Protein AF-A0A7C4IKN4-F1 (afdb_monomer_lite)

Secondary structure (DSSP, 8-state):
-PPPP-TT-EEEEEEEEE-TT--EEEE-TTSPPEEEETTTSSS-HHHHHTTTT--TT-EEEEEEPHHHHT-S--GGGEEEEEGGGS-SSS---TTPEEEEEETTEEEEEEEEEE-SSEEEEESSGGGTT--EEEEEEEEEEEEPPPPHHHHHHHHHHHHHTT-HHHHHHHHHHHHHH-TT-HHHHHHHHHHHHHTT-HHHHHHHHHHHHHH-TT-HHHHHHHHHHHHHTT-HHHHHHHHHHHHHH-TT-HHHHHHHHHHHHHTT-HHHHHHHHHHHHHH-TT-HHHHHHHHHHHHHTT-HHHHHHHHHHHHHH-TT-HHHHHHHHHHHHHHT-HHHHHHHHGGGGGSGGG--GGGGS-SPBP-S---BTPEEEEE--S-HHHHHHHGGGTHHHHTTBSEEEEEE-GGGHHHHHHH-TTSEEEETT-SS----TT--EEEEGGGTHHHH-SSGGGS--SS-S----HHHHHHHHHHHGGGTTSEEEEEE----S-TTHHHHH---GGGGHHHHT-TTEEEEE---SS-HHHHHHHHHHHSPPEE--TT--TTT-HHHHHHHHHHSSEEEEESSHHHHHHHHTT--EEEEE-SS--GGG-SS-SB-SS-TTEEEEE-SSTT-HHHHHHHHHHHHHHH-

Structure (mmCIF, N/CA/C/O backbone):
data_AF-A0A7C4IKN4-F1
#
_entry.id   AF-A0A7C4IKN4-F1
#
loop_
_atom_site.group_PDB
_atom_site.id
_atom_site.type_symbol
_atom_site.label_atom_id
_atom_site.label_alt_id
_atom_site.label_comp_id
_atom_site.label_asym_id
_atom_site.label_entity_id
_atom_site.label_seq_id
_atom_site.pdbx_PDB_ins_code
_atom_site.Cartn_x
_atom_site.Cartn_y
_atom_site.Cartn_z
_atom_site.occupancy
_atom_site.B_iso_or_equiv
_atom_site.auth_seq_id
_atom_site.auth_comp_id
_atom_site.auth_asym_id
_atom_site.auth_atom_id
_atom_site.pdbx_PDB_model_num
ATOM 1 N N . MET A 1 1 ? 40.633 -4.979 -45.795 1.00 50.16 1 MET A N 1
ATOM 2 C CA . MET A 1 1 ? 40.223 -4.060 -44.719 1.00 50.16 1 MET A CA 1
ATOM 3 C C . MET A 1 1 ? 40.683 -4.690 -43.427 1.00 50.16 1 MET A C 1
ATOM 5 O O . MET A 1 1 ? 40.303 -5.823 -43.156 1.00 50.16 1 MET A O 1
ATOM 9 N N . THR A 1 2 ? 41.592 -4.029 -42.731 1.00 61.91 2 THR A N 1
ATOM 10 C CA . THR A 1 2 ? 42.042 -4.372 -41.380 1.00 61.91 2 THR A CA 1
ATOM 11 C C . THR A 1 2 ? 40.849 -4.252 -40.429 1.00 61.91 2 THR A C 1
ATOM 13 O O . THR A 1 2 ? 40.046 -3.328 -40.553 1.00 61.91 2 THR A O 1
ATOM 16 N N . ALA A 1 3 ? 40.646 -5.247 -39.562 1.00 83.00 3 ALA A N 1
ATOM 17 C CA . ALA A 1 3 ? 39.565 -5.204 -38.583 1.00 83.00 3 ALA A CA 1
ATOM 18 C C . ALA A 1 3 ? 39.882 -4.122 -37.542 1.00 83.00 3 ALA A C 1
ATOM 20 O O . ALA A 1 3 ? 41.020 -4.030 -37.086 1.00 83.00 3 ALA A O 1
ATOM 21 N N . LYS A 1 4 ? 38.885 -3.307 -37.193 1.00 92.38 4 LYS A N 1
ATOM 22 C CA . LYS A 1 4 ? 38.990 -2.293 -36.140 1.00 92.38 4 LYS A CA 1
ATOM 23 C C . LYS A 1 4 ? 38.616 -2.904 -34.798 1.00 92.38 4 LYS A C 1
ATOM 25 O O . LYS A 1 4 ? 37.663 -3.680 -34.740 1.00 92.38 4 LYS A O 1
ATOM 30 N N . ALA A 1 5 ? 39.339 -2.528 -33.749 1.00 92.62 5 ALA A N 1
ATOM 31 C CA . ALA A 1 5 ? 39.053 -2.963 -32.391 1.00 92.62 5 ALA A CA 1
ATOM 32 C C . ALA A 1 5 ? 37.663 -2.491 -31.941 1.00 92.62 5 ALA A C 1
ATOM 34 O O . ALA A 1 5 ? 37.253 -1.362 -32.229 1.00 92.62 5 ALA A O 1
ATOM 35 N N . LYS A 1 6 ? 36.945 -3.337 -31.209 1.00 92.06 6 LYS A N 1
ATOM 36 C CA . LYS A 1 6 ? 35.628 -3.031 -30.631 1.00 92.06 6 LYS A CA 1
ATOM 37 C C . LYS A 1 6 ? 35.544 -3.494 -29.176 1.00 92.06 6 LYS A C 1
ATOM 39 O O . LYS A 1 6 ? 36.387 -4.250 -28.701 1.00 92.06 6 LYS A O 1
ATOM 44 N N . TYR A 1 7 ? 34.502 -3.050 -28.476 1.00 91.62 7 TYR A N 1
ATOM 45 C CA . TYR A 1 7 ? 34.226 -3.472 -27.103 1.00 91.62 7 TYR A CA 1
ATOM 46 C C . TYR A 1 7 ? 34.255 -5.005 -26.958 1.00 91.62 7 TYR A C 1
ATOM 48 O O . TYR A 1 7 ? 33.712 -5.726 -27.800 1.00 91.62 7 TYR A O 1
ATOM 56 N N . GLY A 1 8 ? 34.900 -5.496 -25.899 1.00 88.25 8 GLY A N 1
ATOM 57 C CA . GLY A 1 8 ? 35.052 -6.920 -25.605 1.00 88.25 8 GLY A CA 1
ATOM 58 C C . GLY A 1 8 ? 36.150 -7.650 -26.389 1.00 88.25 8 GLY A C 1
ATOM 59 O O . GLY A 1 8 ? 36.399 -8.818 -26.088 1.00 88.25 8 GLY A O 1
ATOM 60 N N . ASP A 1 9 ? 36.805 -7.024 -27.376 1.00 93.12 9 ASP A N 1
ATOM 61 C CA . ASP A 1 9 ? 37.956 -7.636 -28.052 1.00 93.12 9 ASP A CA 1
ATOM 62 C C . ASP A 1 9 ? 39.136 -7.796 -27.084 1.00 93.12 9 ASP A C 1
ATOM 64 O O . ASP A 1 9 ? 39.406 -6.918 -26.260 1.00 93.12 9 ASP A O 1
ATOM 68 N N . ILE A 1 10 ? 39.863 -8.906 -27.231 1.00 94.38 10 ILE A N 1
ATOM 69 C CA . ILE A 1 10 ? 41.144 -9.130 -26.560 1.00 94.38 10 ILE A CA 1
ATOM 70 C C . ILE A 1 10 ? 42.244 -8.577 -27.461 1.00 94.38 10 ILE A C 1
ATOM 72 O O . ILE A 1 10 ? 42.407 -9.025 -28.605 1.00 94.38 10 ILE A O 1
ATOM 76 N N . ILE A 1 11 ? 42.991 -7.610 -26.943 1.00 95.56 11 ILE A N 1
ATOM 77 C CA . ILE A 1 11 ? 44.001 -6.849 -27.676 1.00 95.56 11 ILE A CA 1
ATOM 78 C C . ILE A 1 11 ? 45.318 -6.808 -26.910 1.00 95.56 11 ILE A C 1
ATOM 80 O O . ILE A 1 11 ? 45.336 -6.925 -25.687 1.00 95.56 11 ILE A O 1
ATOM 84 N N . THR A 1 12 ? 46.417 -6.594 -27.628 1.00 96.56 12 THR A N 1
ATOM 85 C CA . THR A 1 12 ? 47.699 -6.233 -27.017 1.00 96.56 12 THR A CA 1
ATOM 86 C C . THR A 1 12 ? 48.028 -4.779 -27.285 1.00 96.56 12 THR A C 1
ATOM 88 O O . THR A 1 12 ? 47.849 -4.291 -28.403 1.00 96.56 12 THR A O 1
ATOM 91 N N . VAL A 1 13 ? 48.504 -4.078 -26.259 1.00 95.81 13 VAL A N 1
ATOM 92 C CA . VAL A 1 13 ? 48.712 -2.628 -26.303 1.00 95.81 13 VAL A CA 1
ATOM 93 C C . VAL A 1 13 ? 50.046 -2.224 -25.704 1.00 95.81 13 VAL A C 1
ATOM 95 O O . VAL A 1 13 ? 50.571 -2.873 -24.795 1.00 95.81 13 VAL A O 1
ATOM 98 N N . HIS A 1 14 ? 50.560 -1.096 -26.181 1.00 96.81 14 HIS A N 1
ATOM 99 C CA . HIS A 1 14 ? 51.537 -0.309 -25.450 1.00 96.81 14 HIS A CA 1
ATOM 100 C C . HIS A 1 14 ? 50.901 0.994 -24.981 1.00 96.81 14 HIS A C 1
ATOM 102 O O . HIS A 1 14 ? 50.148 1.632 -25.705 1.00 96.81 14 HIS A O 1
ATOM 108 N N . PHE A 1 15 ? 51.222 1.403 -23.763 1.00 95.31 15 PHE A N 1
ATOM 109 C CA . PHE A 1 15 ? 50.851 2.694 -23.210 1.00 95.31 15 PHE A CA 1
ATOM 110 C C . PHE A 1 15 ? 52.017 3.362 -22.475 1.00 95.31 15 PHE A C 1
ATOM 112 O O . PHE A 1 15 ? 52.961 2.696 -22.031 1.00 95.31 15 PHE A O 1
ATOM 119 N N . THR A 1 16 ? 51.926 4.684 -22.344 1.00 95.69 16 THR A N 1
ATOM 120 C CA . THR A 1 16 ? 52.685 5.516 -21.403 1.00 95.69 16 THR A CA 1
ATOM 121 C C . THR A 1 16 ? 51.722 6.494 -20.741 1.00 95.69 16 THR A C 1
ATOM 123 O O . THR A 1 16 ? 51.098 7.293 -21.433 1.00 95.69 16 THR A O 1
ATOM 126 N N . CYS A 1 17 ? 51.601 6.416 -19.419 1.00 93.50 17 CYS A N 1
ATOM 127 C CA . CYS A 1 17 ? 50.767 7.279 -18.590 1.00 93.50 17 CYS A CA 1
ATOM 128 C C . CYS A 1 17 ? 51.610 8.408 -17.987 1.00 93.50 17 CYS A C 1
ATOM 130 O O . CYS A 1 17 ? 52.695 8.154 -17.452 1.00 93.50 17 CYS A O 1
ATOM 132 N N . ARG A 1 18 ? 51.117 9.646 -18.062 1.00 93.94 18 ARG A N 1
ATOM 133 C CA . ARG A 1 18 ? 51.775 10.841 -17.525 1.00 93.94 18 ARG A CA 1
ATOM 134 C C . ARG A 1 18 ? 50.823 11.725 -16.731 1.00 93.94 18 ARG A C 1
ATOM 136 O O . ARG A 1 18 ? 49.616 11.707 -16.967 1.00 93.94 18 ARG A O 1
ATOM 143 N N . LEU A 1 19 ? 51.396 12.525 -15.838 1.00 88.31 19 LEU A N 1
ATOM 144 C CA . LEU A 1 19 ? 50.731 13.671 -15.216 1.00 88.31 19 LEU A CA 1
ATOM 145 C C . LEU A 1 19 ? 50.799 14.916 -16.113 1.00 88.31 19 LEU A C 1
ATOM 147 O O . LEU A 1 19 ? 51.495 14.936 -17.131 1.00 88.31 19 LEU A O 1
ATOM 151 N N . ASP A 1 20 ? 50.076 15.960 -15.710 1.00 85.44 20 ASP A N 1
ATOM 152 C CA . ASP A 1 20 ? 50.042 17.273 -16.365 1.00 85.44 20 ASP A CA 1
ATOM 153 C C . ASP A 1 20 ? 51.429 17.930 -16.489 1.00 85.44 20 ASP A C 1
ATOM 155 O O . ASP A 1 20 ? 51.735 18.565 -17.498 1.00 85.44 20 ASP A O 1
ATOM 159 N N . ASP A 1 21 ? 52.292 17.720 -15.496 1.00 85.94 21 ASP A N 1
ATOM 160 C CA . ASP A 1 21 ? 53.680 18.182 -15.461 1.00 85.94 21 ASP A CA 1
ATOM 161 C C . ASP A 1 21 ? 54.629 17.381 -16.377 1.00 85.94 21 ASP A C 1
ATOM 163 O O . ASP A 1 21 ? 55.816 17.699 -16.486 1.00 85.94 21 ASP A O 1
ATOM 167 N N . GLY A 1 22 ? 54.111 16.356 -17.062 1.00 82.81 22 GLY A N 1
ATOM 168 C CA . GLY A 1 22 ? 54.850 15.500 -17.986 1.00 82.81 22 GLY A CA 1
ATOM 169 C C . GLY A 1 22 ? 55.630 14.364 -17.320 1.00 82.81 22 GLY A C 1
ATOM 170 O O . GLY A 1 22 ? 56.295 13.600 -18.029 1.00 82.81 22 GLY A O 1
ATOM 171 N N . SER A 1 23 ? 55.553 14.211 -15.995 1.00 86.38 23 SER A N 1
ATOM 172 C CA . SER A 1 23 ? 56.153 13.074 -15.293 1.00 86.38 23 SER A CA 1
ATOM 173 C C . SER A 1 23 ? 55.477 11.759 -15.698 1.00 86.38 23 SER A C 1
ATOM 175 O O . SER A 1 23 ? 54.255 11.677 -15.814 1.00 86.38 23 SER A O 1
ATOM 177 N N . ILE A 1 24 ? 56.280 10.722 -15.964 1.00 87.31 24 ILE A N 1
ATOM 178 C CA . ILE A 1 24 ? 55.779 9.391 -16.334 1.00 87.31 24 ILE A CA 1
ATOM 179 C C . ILE A 1 24 ? 55.425 8.637 -15.056 1.00 87.31 24 ILE A C 1
ATOM 181 O O . ILE A 1 24 ? 56.300 8.400 -14.225 1.00 87.31 24 ILE A O 1
ATOM 185 N N . LEU A 1 25 ? 54.160 8.239 -14.937 1.00 84.88 25 LEU A N 1
ATOM 186 C CA . LEU A 1 25 ? 53.669 7.426 -13.826 1.00 84.88 25 LEU A CA 1
ATOM 187 C C . LEU A 1 25 ? 53.892 5.940 -14.077 1.00 84.88 25 LEU A C 1
ATOM 189 O O . LEU A 1 25 ? 54.374 5.225 -13.206 1.00 84.88 25 LEU A O 1
ATOM 193 N N . ASP A 1 26 ? 53.549 5.485 -15.281 1.00 86.25 26 ASP A N 1
ATOM 194 C CA . ASP A 1 26 ? 53.717 4.096 -15.686 1.00 86.25 26 ASP A CA 1
ATOM 195 C C . ASP A 1 26 ? 53.887 3.997 -17.203 1.00 86.25 26 ASP A C 1
ATOM 197 O O . ASP A 1 26 ? 53.412 4.836 -17.974 1.00 86.25 26 ASP A O 1
ATOM 201 N N . SER A 1 27 ? 54.602 2.971 -17.646 1.00 89.38 27 SER A N 1
ATOM 202 C CA . SER A 1 27 ? 54.802 2.687 -19.055 1.00 89.38 27 SER A CA 1
ATOM 203 C C . SER A 1 27 ? 55.048 1.203 -19.290 1.00 89.38 27 SER A C 1
ATOM 205 O O . SER A 1 27 ? 55.771 0.515 -18.563 1.00 89.38 27 SER A O 1
ATOM 207 N N . SER A 1 28 ? 54.483 0.732 -20.394 1.00 89.88 28 SER A N 1
ATOM 208 C CA . SER A 1 28 ? 54.753 -0.597 -20.952 1.00 89.88 28 SER A CA 1
ATOM 209 C C . SER A 1 28 ? 55.949 -0.611 -21.918 1.00 89.88 28 SER A C 1
ATOM 211 O O . SER A 1 28 ? 56.295 -1.664 -22.451 1.00 89.88 28 SER A O 1
ATOM 213 N N . GLN A 1 29 ? 56.583 0.539 -22.174 1.00 80.50 29 GLN A N 1
ATOM 214 C CA . GLN A 1 29 ? 57.727 0.634 -23.082 1.00 80.50 29 GLN A CA 1
ATOM 215 C C . GLN A 1 29 ? 58.911 -0.188 -22.552 1.00 80.50 29 GLN A C 1
ATOM 217 O O . GLN A 1 29 ? 59.317 -0.053 -21.399 1.00 80.50 29 GLN A O 1
ATOM 222 N N . GLY A 1 30 ? 59.464 -1.061 -23.398 1.00 80.12 30 GLY A N 1
ATOM 223 C CA . GLY A 1 30 ? 60.547 -1.980 -23.021 1.00 80.12 30 GLY A CA 1
ATOM 224 C C . GLY A 1 30 ? 60.102 -3.241 -22.265 1.00 80.12 30 GLY A C 1
ATOM 225 O O . GLY A 1 30 ? 60.954 -4.055 -21.911 1.00 80.12 30 GLY A O 1
ATOM 226 N N . LYS A 1 31 ? 58.794 -3.431 -22.048 1.00 87.88 31 LYS A N 1
ATOM 227 C CA . LYS A 1 31 ? 58.177 -4.661 -21.520 1.00 87.88 31 LYS A CA 1
ATOM 228 C C . LYS A 1 31 ? 57.397 -5.374 -22.643 1.00 87.88 31 LYS A C 1
ATOM 230 O O . LYS A 1 31 ? 57.179 -4.771 -23.694 1.00 87.88 31 LYS A O 1
ATOM 235 N N . PRO A 1 32 ? 56.972 -6.640 -22.474 1.00 88.19 32 PRO A N 1
ATOM 236 C CA . PRO A 1 32 ? 55.993 -7.244 -23.377 1.00 88.19 32 PRO A CA 1
ATOM 237 C C . PRO A 1 32 ? 54.703 -6.400 -23.455 1.00 88.19 32 PRO A C 1
ATOM 239 O O . PRO A 1 32 ? 54.331 -5.799 -22.444 1.00 88.19 32 PRO A O 1
ATOM 242 N N . PRO A 1 33 ? 54.019 -6.345 -24.617 1.00 90.44 33 PRO A N 1
ATOM 243 C CA . PRO A 1 33 ? 52.729 -5.669 -24.749 1.00 90.44 33 PRO A CA 1
ATOM 244 C C . PRO A 1 33 ? 51.712 -6.164 -23.717 1.00 90.44 33 PRO A C 1
ATOM 246 O O . PRO A 1 33 ? 51.630 -7.364 -23.453 1.00 90.44 33 PRO A O 1
ATOM 249 N N . LEU A 1 34 ? 50.923 -5.245 -23.161 1.00 93.44 34 LEU A N 1
ATOM 250 C CA . LEU A 1 34 ? 49.884 -5.572 -22.190 1.00 93.44 34 LEU A CA 1
ATOM 251 C C . LEU A 1 34 ? 48.679 -6.181 -22.913 1.00 93.44 34 LEU A C 1
ATOM 253 O O . LEU A 1 34 ? 48.153 -5.564 -23.837 1.00 93.44 34 LEU A O 1
ATOM 257 N N . GLU A 1 35 ? 48.234 -7.362 -22.490 1.00 95.06 35 GLU A N 1
ATOM 258 C CA . GLU A 1 35 ? 46.987 -7.965 -22.965 1.00 95.06 35 GLU A CA 1
ATOM 259 C C . GLU A 1 35 ? 45.803 -7.432 -22.151 1.00 95.06 35 GLU A C 1
ATOM 261 O O . GLU A 1 35 ? 45.788 -7.561 -20.927 1.00 95.06 35 GLU A O 1
ATOM 266 N N . ILE A 1 36 ? 44.810 -6.841 -22.822 1.00 93.44 36 ILE A N 1
ATOM 267 C CA . ILE A 1 36 ? 43.572 -6.360 -22.195 1.00 93.44 36 ILE A CA 1
ATOM 268 C C . ILE A 1 36 ? 42.344 -6.813 -22.985 1.00 93.44 36 ILE A C 1
ATOM 270 O O . ILE A 1 36 ? 42.401 -7.004 -24.199 1.00 93.44 36 ILE A O 1
ATOM 274 N N . THR A 1 37 ? 41.212 -6.937 -22.298 1.00 91.75 37 THR A N 1
ATOM 275 C CA . THR A 1 37 ? 39.886 -7.050 -22.909 1.00 91.75 37 THR A CA 1
ATOM 276 C C . THR A 1 37 ? 39.206 -5.691 -22.812 1.00 91.75 37 THR A C 1
ATOM 278 O O . THR A 1 37 ? 38.946 -5.211 -21.707 1.00 91.75 37 THR A O 1
ATOM 281 N N . ILE A 1 38 ? 38.923 -5.060 -23.956 1.00 90.81 38 ILE A N 1
ATOM 282 C CA . ILE A 1 38 ? 38.371 -3.698 -23.999 1.00 90.81 38 ILE A CA 1
ATOM 283 C C . ILE A 1 38 ? 37.067 -3.631 -23.192 1.00 90.81 38 ILE A C 1
ATOM 285 O O . ILE A 1 38 ? 36.078 -4.271 -23.552 1.00 90.81 38 ILE A O 1
ATOM 289 N N . GLY A 1 39 ? 37.051 -2.818 -22.136 1.00 85.19 39 GLY A N 1
ATOM 290 C CA . GLY A 1 39 ? 35.886 -2.573 -21.290 1.00 85.19 39 GLY A CA 1
ATOM 291 C C . GLY A 1 39 ? 35.641 -3.620 -20.200 1.00 85.19 39 GLY A C 1
ATOM 292 O O . GLY A 1 39 ? 34.571 -3.583 -19.585 1.00 85.19 39 GLY A O 1
ATOM 293 N N . LYS A 1 40 ? 36.565 -4.573 -20.004 1.00 84.12 40 LYS A N 1
ATOM 294 C CA . LYS A 1 40 ? 36.406 -5.748 -19.128 1.00 84.12 40 LYS A CA 1
ATOM 295 C C . LYS A 1 40 ? 37.626 -6.088 -18.271 1.00 84.12 40 LYS A C 1
ATOM 297 O O . LYS A 1 40 ? 37.500 -6.937 -17.393 1.00 84.12 40 LYS A O 1
ATOM 302 N N . SER A 1 41 ? 38.782 -5.464 -18.496 1.00 84.88 41 SER A N 1
ATOM 303 C CA . SER A 1 41 ? 40.013 -5.788 -17.761 1.00 84.88 41 SER A CA 1
ATOM 304 C C . SER A 1 41 ? 40.148 -5.059 -16.421 1.00 84.88 41 SER A C 1
ATOM 306 O O . SER A 1 41 ? 41.086 -5.335 -15.678 1.00 84.88 41 SER A O 1
ATOM 308 N N . GLY A 1 42 ? 39.199 -4.182 -16.079 1.00 78.25 42 GLY A N 1
ATOM 309 C CA . GLY A 1 42 ? 39.178 -3.474 -14.798 1.00 78.25 42 GLY A CA 1
ATOM 310 C C . GLY A 1 42 ? 40.108 -2.261 -14.750 1.00 78.25 42 GLY A C 1
ATOM 311 O O . GLY A 1 42 ? 40.299 -1.694 -13.675 1.00 78.25 42 GLY A O 1
ATOM 312 N N . TYR A 1 43 ? 40.668 -1.844 -15.891 1.00 86.94 43 TYR A N 1
ATOM 313 C CA . TYR A 1 43 ? 41.355 -0.561 -16.003 1.00 86.94 43 TYR A CA 1
ATOM 314 C C . TYR A 1 43 ? 40.343 0.589 -16.146 1.00 86.94 43 TYR A C 1
ATOM 316 O O . TYR A 1 43 ? 39.134 0.387 -16.275 1.00 86.94 43 TYR A O 1
ATOM 324 N N . MET A 1 44 ? 40.846 1.827 -16.128 1.00 86.69 44 MET A N 1
ATOM 325 C CA . MET A 1 44 ? 40.031 3.032 -16.318 1.00 86.69 44 MET A CA 1
ATOM 326 C C . MET A 1 44 ? 39.240 2.961 -17.633 1.00 86.69 44 MET A C 1
ATOM 328 O O . MET A 1 44 ? 39.797 2.643 -18.689 1.00 86.69 44 MET A O 1
ATOM 332 N N . LYS A 1 45 ? 37.938 3.274 -17.584 1.00 84.69 45 LYS A N 1
ATOM 333 C CA . LYS A 1 45 ? 37.010 3.034 -18.702 1.00 84.69 45 LYS A CA 1
ATOM 334 C C . LYS A 1 45 ? 37.439 3.766 -19.976 1.00 84.69 45 LYS A C 1
ATOM 336 O O . LYS A 1 45 ? 37.431 3.166 -21.045 1.00 84.69 45 LYS A O 1
ATOM 341 N N . SER A 1 46 ? 37.850 5.022 -19.880 1.00 89.12 46 SER A N 1
ATOM 342 C CA . SER A 1 46 ? 38.297 5.876 -20.979 1.00 89.12 46 SER A CA 1
ATOM 343 C C . SER A 1 46 ? 39.618 5.405 -21.555 1.00 89.12 46 SER A C 1
ATOM 345 O O . SER A 1 46 ? 39.802 5.489 -22.766 1.00 89.12 46 SER A O 1
ATOM 347 N N . PHE A 1 47 ? 40.506 4.846 -20.727 1.00 93.75 47 PHE A N 1
ATOM 348 C CA . PHE A 1 47 ? 41.723 4.204 -21.215 1.00 93.75 47 PHE A CA 1
ATOM 349 C C . PHE A 1 47 ? 41.383 2.983 -22.079 1.00 93.75 47 PHE A C 1
ATOM 351 O O . PHE A 1 47 ? 41.811 2.914 -23.228 1.00 93.75 47 PHE A O 1
ATOM 358 N N . GLU A 1 48 ? 40.560 2.055 -21.581 1.00 92.94 48 GLU A N 1
ATOM 359 C CA . GLU A 1 48 ? 40.196 0.857 -22.350 1.00 92.94 48 GLU A CA 1
ATOM 360 C C . GLU A 1 48 ? 39.376 1.210 -23.605 1.00 92.94 48 GLU A C 1
ATOM 362 O O . GLU A 1 48 ? 39.641 0.707 -24.697 1.00 92.94 48 GLU A O 1
ATOM 367 N N . ARG A 1 49 ? 38.403 2.121 -23.489 1.00 92.12 49 ARG A N 1
ATOM 368 C CA . ARG A 1 49 ? 37.537 2.543 -24.604 1.00 92.12 49 ARG A CA 1
ATOM 369 C C . ARG A 1 49 ? 38.275 3.353 -25.664 1.00 92.12 49 ARG A C 1
ATOM 371 O O . ARG A 1 49 ? 37.808 3.412 -26.800 1.00 92.12 49 ARG A O 1
ATOM 378 N N . ALA A 1 50 ? 39.423 3.951 -25.343 1.00 94.50 50 ALA A N 1
ATOM 379 C CA . ALA A 1 50 ? 40.193 4.727 -26.309 1.00 94.50 50 ALA A CA 1
ATOM 380 C C . ALA A 1 50 ? 40.685 3.894 -27.499 1.00 94.50 50 ALA A C 1
ATOM 382 O O . ALA A 1 50 ? 40.893 4.477 -28.567 1.00 94.50 50 ALA A O 1
ATOM 383 N N . PHE A 1 51 ? 40.805 2.571 -27.324 1.00 95.50 51 PHE A N 1
ATOM 384 C CA . PHE A 1 51 ? 41.189 1.622 -28.367 1.00 95.50 51 PHE A CA 1
ATOM 385 C C . PHE A 1 51 ? 40.068 1.306 -29.364 1.00 95.50 51 PHE A C 1
ATOM 387 O O . PHE A 1 51 ? 40.354 0.836 -30.463 1.00 95.50 51 PHE A O 1
ATOM 394 N N . ILE A 1 52 ? 38.799 1.575 -29.037 1.00 93.00 52 ILE A N 1
ATOM 395 C CA . ILE A 1 52 ? 37.676 1.295 -29.942 1.00 93.00 52 ILE A CA 1
ATOM 396 C C . ILE A 1 52 ? 37.840 2.097 -31.241 1.00 93.00 52 ILE A C 1
ATOM 398 O O . ILE A 1 52 ? 38.036 3.312 -31.234 1.00 93.00 52 ILE A O 1
ATOM 402 N N . GLY A 1 53 ? 37.740 1.403 -32.374 1.00 92.06 53 GLY A N 1
ATOM 403 C CA . GLY A 1 53 ? 37.890 1.967 -33.713 1.00 92.06 53 GLY A CA 1
ATOM 404 C C . GLY A 1 53 ? 39.329 2.033 -34.235 1.00 92.06 53 GLY A C 1
ATOM 405 O O . GLY A 1 53 ? 39.492 2.361 -35.413 1.00 92.06 53 GLY A O 1
ATOM 406 N N . MET A 1 54 ? 40.335 1.711 -33.412 1.00 95.69 54 MET A N 1
ATOM 407 C CA . MET A 1 54 ? 41.745 1.649 -33.820 1.00 95.69 54 MET A CA 1
ATOM 408 C C . MET A 1 54 ? 42.058 0.365 -34.599 1.00 95.69 54 MET A C 1
ATOM 410 O O . MET A 1 54 ? 41.448 -0.685 -34.380 1.00 95.69 54 MET A O 1
ATOM 414 N N . GLU A 1 55 ? 43.041 0.443 -35.489 1.00 95.56 55 GLU A N 1
ATOM 415 C CA . GLU A 1 55 ? 43.657 -0.682 -36.193 1.00 95.56 55 GLU A CA 1
ATOM 416 C C . GLU A 1 55 ? 45.055 -0.980 -35.613 1.00 95.56 55 GLU A C 1
ATOM 418 O O . GLU A 1 55 ? 45.690 -0.088 -35.044 1.00 95.56 55 GLU A O 1
ATOM 423 N N . PRO A 1 56 ? 45.569 -2.222 -35.714 1.00 95.00 56 PRO A N 1
ATOM 424 C CA . PRO A 1 56 ? 46.935 -2.528 -35.292 1.00 95.00 56 PRO A CA 1
ATOM 425 C C . PRO A 1 56 ? 47.971 -1.587 -35.931 1.00 95.00 56 PRO A C 1
ATOM 427 O O . PRO A 1 56 ? 48.053 -1.484 -37.155 1.00 95.00 56 PRO A O 1
ATOM 430 N N . GLY A 1 57 ? 48.769 -0.922 -35.094 1.00 92.94 57 GLY A N 1
ATOM 431 C CA . GLY A 1 57 ? 49.731 0.121 -35.459 1.00 92.94 57 GLY A CA 1
ATOM 432 C C . GLY A 1 57 ? 49.251 1.554 -35.194 1.00 92.94 57 GLY A C 1
ATOM 433 O O . GLY A 1 57 ? 50.074 2.471 -35.206 1.00 92.94 57 GLY A O 1
ATOM 434 N N . ASP A 1 58 ? 47.959 1.765 -34.927 1.00 96.75 58 ASP A N 1
ATOM 435 C CA . ASP A 1 58 ? 47.431 3.088 -34.591 1.00 96.75 58 ASP A CA 1
ATOM 436 C C . ASP A 1 58 ? 47.938 3.568 -33.230 1.00 96.75 58 ASP A C 1
ATOM 438 O O . ASP A 1 58 ? 48.107 2.793 -32.282 1.00 96.75 58 ASP A O 1
ATOM 442 N N . ARG A 1 59 ? 48.109 4.889 -33.120 1.00 96.19 59 ARG A N 1
ATOM 443 C CA . ARG A 1 59 ? 48.510 5.583 -31.893 1.00 96.19 59 ARG A CA 1
ATOM 444 C C . ARG A 1 59 ? 47.551 6.717 -31.576 1.00 96.19 59 ARG A C 1
ATOM 446 O O . ARG A 1 59 ? 47.098 7.417 -32.481 1.00 96.19 59 ARG A O 1
ATOM 453 N N . LYS A 1 60 ? 47.268 6.923 -30.293 1.00 94.94 60 LYS A N 1
ATOM 454 C CA . LYS A 1 60 ? 46.353 7.965 -29.815 1.00 94.94 60 LYS A CA 1
ATOM 455 C C . LYS A 1 60 ? 46.820 8.500 -28.467 1.00 94.94 60 LYS A C 1
ATOM 457 O O . LYS A 1 60 ? 47.406 7.761 -27.688 1.00 94.94 60 LYS A O 1
ATOM 462 N N . SER A 1 61 ? 46.519 9.762 -28.186 1.00 94.44 61 SER A N 1
ATOM 463 C CA . SER A 1 61 ? 46.615 10.307 -26.833 1.00 94.44 61 SER A CA 1
ATOM 464 C C . SER A 1 61 ? 45.204 10.464 -26.270 1.00 94.44 61 SER A C 1
ATOM 466 O O . SER A 1 61 ? 44.321 10.992 -26.951 1.00 94.44 61 SER A O 1
ATOM 468 N N . VAL A 1 62 ? 44.970 9.976 -25.056 1.00 93.81 62 VAL A N 1
ATOM 469 C CA . VAL A 1 62 ? 43.692 10.089 -24.346 1.00 93.81 62 VAL A CA 1
ATOM 470 C C . VAL A 1 62 ? 43.920 10.678 -22.962 1.00 93.81 62 VAL A C 1
ATOM 472 O O . VAL A 1 62 ? 44.898 10.357 -22.292 1.00 93.81 62 VAL A O 1
ATOM 475 N N . VAL A 1 63 ? 43.008 11.553 -22.551 1.00 94.00 63 VAL A N 1
ATOM 476 C CA . VAL A 1 63 ? 42.963 12.093 -21.194 1.00 94.00 63 VAL A CA 1
ATOM 477 C C . VAL A 1 63 ? 41.892 11.328 -20.433 1.00 94.00 63 VAL A C 1
ATOM 479 O O . VAL A 1 63 ? 40.745 11.281 -20.877 1.00 94.00 63 VAL A O 1
ATOM 482 N N . VAL A 1 64 ? 42.272 10.720 -19.316 1.00 91.00 64 VAL A N 1
ATOM 483 C CA . VAL A 1 64 ? 41.333 10.195 -18.325 1.00 91.00 64 VAL A CA 1
ATOM 484 C C . VAL A 1 64 ? 41.177 11.274 -17.266 1.00 91.00 64 VAL A C 1
ATOM 486 O O . VAL A 1 64 ? 42.168 11.693 -16.668 1.00 91.00 64 VAL A O 1
ATOM 489 N N . THR A 1 65 ? 39.955 11.766 -17.080 1.00 89.31 65 THR A N 1
ATOM 490 C CA . THR A 1 65 ? 39.704 12.875 -16.157 1.00 89.31 65 THR A CA 1
ATOM 491 C C . THR A 1 65 ? 39.904 12.442 -14.711 1.00 89.31 65 THR A C 1
ATOM 493 O O . THR A 1 65 ? 39.760 11.267 -14.371 1.00 89.31 65 THR A O 1
ATOM 496 N N . ALA A 1 66 ? 40.185 13.407 -13.843 1.00 84.38 66 ALA A N 1
ATOM 497 C CA . ALA A 1 66 ? 40.340 13.199 -12.413 1.00 84.38 66 ALA A CA 1
ATOM 498 C C . ALA A 1 66 ? 39.166 12.426 -11.802 1.00 84.38 66 ALA A C 1
ATOM 500 O O . ALA A 1 66 ? 39.395 11.473 -11.062 1.00 84.38 66 ALA A O 1
ATOM 501 N N . ASP A 1 67 ? 37.930 12.797 -12.151 1.00 80.62 67 ASP A N 1
ATOM 502 C CA . ASP A 1 67 ? 36.706 12.153 -11.657 1.00 80.62 67 ASP A CA 1
ATOM 503 C C . ASP A 1 67 ? 36.609 10.674 -12.045 1.00 80.62 67 ASP A C 1
ATOM 505 O O . ASP A 1 67 ? 36.059 9.870 -11.294 1.00 80.62 67 ASP A O 1
ATOM 509 N N . GLU A 1 68 ? 37.154 10.310 -13.205 1.00 81.00 68 GLU A N 1
ATOM 510 C CA . GLU A 1 68 ? 37.144 8.943 -13.712 1.00 81.00 68 GLU A CA 1
ATOM 511 C C . GLU A 1 68 ? 38.338 8.110 -13.226 1.00 81.00 68 GLU A C 1
ATOM 513 O O . GLU A 1 68 ? 38.213 6.899 -13.049 1.00 81.00 68 GLU A O 1
ATOM 518 N N . ALA A 1 69 ? 39.492 8.745 -13.025 1.00 82.44 69 ALA A N 1
ATOM 519 C CA . ALA A 1 69 ? 40.703 8.086 -12.564 1.00 82.44 69 ALA A CA 1
ATOM 520 C C . ALA A 1 69 ? 40.615 7.750 -11.066 1.00 82.44 69 ALA A C 1
ATOM 522 O O . ALA A 1 69 ? 40.203 6.656 -10.686 1.00 82.44 69 ALA A O 1
ATOM 523 N N . TYR A 1 70 ? 41.007 8.690 -10.203 1.00 78.00 70 TYR A N 1
ATOM 524 C CA . TYR A 1 70 ? 41.062 8.488 -8.749 1.00 78.00 70 TYR A CA 1
ATOM 525 C C . TYR A 1 70 ? 40.010 9.301 -7.980 1.00 78.00 70 TYR A C 1
ATOM 527 O O . TYR A 1 70 ? 39.898 9.158 -6.762 1.00 78.00 70 TYR A O 1
ATOM 535 N N . GLY A 1 71 ? 39.220 10.123 -8.676 1.00 67.88 71 GLY A N 1
ATOM 536 C CA . GLY A 1 71 ? 38.201 10.997 -8.106 1.00 67.88 71 GLY A CA 1
ATOM 537 C C . GLY A 1 71 ? 38.766 12.127 -7.236 1.00 67.88 71 GLY A C 1
ATOM 538 O O . GLY A 1 71 ? 39.987 12.287 -7.109 1.00 67.88 71 GLY A O 1
ATOM 539 N N . PRO A 1 72 ? 37.891 12.919 -6.585 1.00 66.81 72 PRO A N 1
ATOM 540 C CA . PRO A 1 72 ? 38.297 13.710 -5.430 1.00 66.81 72 PRO A CA 1
ATOM 541 C C . PRO A 1 72 ? 38.795 12.779 -4.316 1.00 66.81 72 PRO A C 1
ATOM 543 O O . PRO A 1 72 ? 38.419 11.610 -4.254 1.00 66.81 72 PRO A O 1
ATOM 546 N N . TYR A 1 73 ? 39.622 13.294 -3.407 1.00 61.66 73 TYR A N 1
ATOM 547 C CA . TYR A 1 73 ? 40.166 12.501 -2.302 1.00 61.66 73 TYR A CA 1
ATOM 548 C C . TYR A 1 73 ? 39.053 11.810 -1.481 1.00 61.66 73 TYR A C 1
ATOM 550 O O . TYR A 1 73 ? 38.208 12.486 -0.892 1.00 61.66 73 TYR A O 1
ATOM 558 N N . LYS A 1 74 ? 39.062 10.467 -1.427 1.00 58.88 74 LYS A N 1
ATOM 559 C CA . LYS A 1 74 ? 38.105 9.631 -0.672 1.00 58.88 74 LYS A CA 1
ATOM 560 C C . LYS A 1 74 ? 38.813 8.755 0.365 1.00 58.88 74 LYS A C 1
ATOM 562 O O . LYS A 1 74 ? 39.933 8.301 0.150 1.00 58.88 74 LYS A O 1
ATOM 567 N N . SER A 1 75 ? 38.128 8.449 1.471 1.00 51.91 75 SER A N 1
ATOM 568 C CA . SER A 1 75 ? 38.629 7.570 2.543 1.00 51.91 75 SER A CA 1
ATOM 569 C C . SER A 1 75 ? 38.816 6.106 2.126 1.00 51.91 75 SER A C 1
ATOM 571 O O . SER A 1 75 ? 39.461 5.362 2.849 1.00 51.91 75 SER A O 1
ATOM 573 N N . GLU A 1 76 ? 38.282 5.686 0.981 1.00 51.91 76 GLU A N 1
ATOM 574 C CA . GLU A 1 76 ? 38.368 4.314 0.448 1.00 51.91 76 GLU A CA 1
ATOM 575 C C . GLU A 1 76 ? 39.727 3.993 -0.201 1.00 51.91 76 GLU A C 1
ATOM 577 O O . GLU A 1 76 ? 40.084 2.828 -0.334 1.00 51.91 76 GLU A O 1
ATOM 582 N N . LEU A 1 77 ? 40.529 5.013 -0.543 1.00 54.22 77 LEU A N 1
ATOM 583 C CA . LEU A 1 77 ? 41.916 4.855 -1.022 1.00 54.22 77 LEU A CA 1
ATOM 584 C C . LEU A 1 77 ? 42.905 4.517 0.112 1.00 54.22 77 LEU A C 1
ATOM 586 O O . LEU A 1 77 ? 44.110 4.395 -0.110 1.00 54.22 77 LEU A O 1
ATOM 590 N N . ARG A 1 78 ? 42.392 4.380 1.340 1.00 63.47 78 ARG A N 1
ATOM 591 C CA . ARG A 1 78 ? 43.156 4.141 2.558 1.00 63.47 78 ARG A CA 1
ATOM 592 C C . ARG A 1 78 ? 43.304 2.650 2.831 1.00 63.47 78 ARG A C 1
ATOM 594 O O . ARG A 1 78 ? 42.318 1.934 2.985 1.00 63.47 78 ARG A O 1
ATOM 601 N N . GLN A 1 79 ? 44.534 2.203 3.034 1.00 69.69 79 GLN A N 1
ATOM 602 C CA . GLN A 1 79 ? 44.808 0.929 3.684 1.00 69.69 79 GLN A CA 1
ATOM 603 C C . GLN A 1 79 ? 45.021 1.170 5.180 1.00 69.69 79 GLN A C 1
ATOM 605 O O . GLN A 1 79 ? 45.935 1.891 5.576 1.00 69.69 79 GLN A O 1
ATOM 610 N N . VAL A 1 80 ? 44.178 0.570 6.022 1.00 70.75 80 VAL A N 1
ATOM 611 C CA . VAL A 1 80 ? 44.296 0.677 7.483 1.00 70.75 80 VAL A CA 1
ATOM 612 C C . VAL A 1 80 ? 45.100 -0.507 8.006 1.00 70.75 80 VAL A C 1
ATOM 614 O O . VAL A 1 80 ? 44.634 -1.646 7.989 1.00 70.75 80 VAL A O 1
ATOM 617 N N . LEU A 1 81 ? 46.312 -0.241 8.484 1.00 74.56 81 LEU A N 1
ATOM 618 C CA . LEU A 1 81 ? 47.141 -1.218 9.183 1.00 74.56 81 LEU A CA 1
ATOM 619 C C . LEU A 1 81 ? 47.043 -1.002 10.691 1.00 74.56 81 LEU A C 1
ATOM 621 O O . LEU A 1 81 ? 46.860 0.119 11.167 1.00 74.56 81 LEU A O 1
ATOM 625 N N . ARG A 1 82 ? 47.167 -2.076 11.470 1.00 76.25 82 ARG A N 1
ATOM 626 C CA . ARG A 1 82 ? 47.195 -1.960 12.933 1.00 76.25 82 ARG A CA 1
ATOM 627 C C . ARG A 1 82 ? 48.549 -1.419 13.382 1.00 76.25 82 ARG A C 1
ATOM 629 O O . ARG A 1 82 ? 49.585 -1.768 12.818 1.00 76.25 82 ARG A O 1
ATOM 636 N N . ARG A 1 83 ? 48.550 -0.569 14.412 1.00 78.00 83 ARG A N 1
ATOM 637 C CA . ARG A 1 83 ? 49.766 0.106 14.898 1.00 78.00 83 ARG A CA 1
ATOM 638 C C . ARG A 1 83 ? 50.846 -0.863 15.401 1.00 78.00 83 ARG A C 1
ATOM 640 O O . ARG A 1 83 ? 52.027 -0.523 15.336 1.00 78.00 83 ARG A O 1
ATOM 647 N N . ASP A 1 84 ? 50.442 -2.049 15.851 1.00 78.19 84 ASP A N 1
ATOM 648 C CA . ASP A 1 84 ? 51.299 -3.144 16.327 1.00 78.19 84 ASP A CA 1
ATOM 649 C C . ASP A 1 84 ? 52.067 -3.871 15.208 1.00 78.19 84 ASP A C 1
ATOM 651 O O . ASP A 1 84 ? 53.002 -4.616 15.492 1.00 78.19 84 ASP A O 1
ATOM 655 N N . GLN A 1 85 ? 51.725 -3.623 13.939 1.00 73.62 85 GLN A N 1
ATOM 656 C CA . GLN A 1 85 ? 52.448 -4.148 12.776 1.00 73.62 85 GLN A CA 1
ATOM 657 C C . GLN A 1 85 ? 53.726 -3.355 12.456 1.00 73.62 85 GLN A C 1
ATOM 659 O O . GLN A 1 85 ? 54.504 -3.761 11.594 1.00 73.62 85 GLN A O 1
ATOM 664 N N . PHE A 1 86 ? 53.959 -2.235 13.144 1.00 72.25 86 PHE A N 1
ATOM 665 C CA . PHE A 1 86 ? 55.128 -1.376 12.969 1.00 72.25 86 PHE A CA 1
ATOM 666 C C . PHE A 1 86 ? 56.070 -1.488 14.165 1.00 72.25 86 PHE A C 1
ATOM 668 O O . PHE A 1 86 ? 55.624 -1.525 15.311 1.00 72.25 86 PHE A O 1
ATOM 675 N N . SER A 1 87 ? 57.381 -1.494 13.903 1.00 70.31 87 SER A N 1
ATOM 676 C CA . SER A 1 87 ? 58.394 -1.526 14.964 1.00 70.31 87 SER A CA 1
ATOM 677 C C . SER A 1 87 ? 58.248 -0.335 15.920 1.00 70.31 87 SER A C 1
ATOM 679 O O . SER A 1 87 ? 57.960 0.788 15.503 1.00 70.31 87 SER A O 1
ATOM 681 N N . ASN A 1 88 ? 58.493 -0.574 17.210 1.00 69.38 88 ASN A N 1
ATOM 682 C CA . ASN A 1 88 ? 58.535 0.483 18.224 1.00 69.38 88 ASN A CA 1
ATOM 683 C C . ASN A 1 88 ? 59.791 1.359 18.113 1.00 69.38 88 ASN A C 1
ATOM 685 O O . ASN A 1 88 ? 59.789 2.478 18.620 1.00 69.38 88 ASN A O 1
ATOM 689 N N . ASP A 1 89 ? 60.837 0.873 17.441 1.00 71.75 89 ASP A N 1
ATOM 690 C CA . ASP A 1 89 ? 62.115 1.581 17.323 1.00 71.75 89 ASP A CA 1
ATOM 691 C C . ASP A 1 89 ? 62.075 2.703 16.272 1.00 71.75 89 ASP A C 1
ATOM 693 O O . ASP A 1 89 ? 62.843 3.660 16.356 1.00 71.75 89 ASP A O 1
ATOM 697 N N . VAL A 1 90 ? 61.174 2.599 15.286 1.00 71.94 90 VAL A N 1
ATOM 698 C CA . VAL A 1 90 ? 60.945 3.614 14.245 1.00 71.94 90 VAL A CA 1
ATOM 699 C C . VAL A 1 90 ? 59.433 3.764 14.050 1.00 71.94 90 VAL A C 1
ATOM 701 O O . VAL A 1 90 ? 58.845 3.049 13.233 1.00 71.94 90 VAL A O 1
ATOM 704 N N . PRO A 1 91 ? 58.768 4.630 14.835 1.00 75.44 91 PRO A N 1
ATOM 705 C CA . PRO A 1 91 ? 57.331 4.821 14.723 1.00 75.44 91 PRO A CA 1
ATOM 706 C C . PRO A 1 91 ? 56.980 5.432 13.353 1.00 75.44 91 PRO A C 1
ATOM 708 O O . PRO A 1 91 ? 57.686 6.330 12.896 1.00 75.44 91 PRO A O 1
ATOM 711 N N . PRO A 1 92 ? 55.904 4.974 12.688 1.00 77.94 92 PRO A N 1
ATOM 712 C CA . PRO A 1 92 ? 55.433 5.595 11.460 1.00 77.94 92 PRO A CA 1
ATOM 713 C C . PRO A 1 92 ? 54.926 7.005 11.766 1.00 77.94 92 PRO A C 1
ATOM 715 O O . PRO A 1 92 ? 54.172 7.205 12.720 1.00 77.94 92 PRO A O 1
ATOM 718 N N . GLU A 1 93 ? 55.321 7.970 10.942 1.00 80.75 93 GLU A N 1
ATOM 719 C CA . GLU A 1 93 ? 54.885 9.365 11.021 1.00 80.75 93 GLU A CA 1
ATOM 720 C C . GLU A 1 93 ? 54.170 9.763 9.730 1.00 80.75 93 GLU A C 1
ATOM 722 O O . GLU A 1 93 ? 54.485 9.260 8.649 1.00 80.75 93 GLU A O 1
ATOM 727 N N . VAL A 1 94 ? 53.217 10.691 9.832 1.00 75.88 94 VAL A N 1
ATOM 728 C CA . VAL A 1 94 ? 52.536 11.251 8.657 1.00 75.88 94 VAL A CA 1
ATOM 729 C C . VAL A 1 94 ? 53.574 11.849 7.704 1.00 75.88 94 VAL A C 1
ATOM 731 O O . VAL A 1 94 ? 54.409 12.656 8.101 1.00 75.88 94 VAL A O 1
ATOM 734 N N . GLY A 1 95 ? 53.517 11.445 6.436 1.00 67.38 95 GLY A N 1
ATOM 735 C CA . GLY A 1 95 ? 54.476 11.832 5.404 1.00 67.38 95 GLY A CA 1
ATOM 736 C C . GLY A 1 95 ? 55.605 10.827 5.170 1.00 67.38 95 GLY A C 1
ATOM 737 O O . GLY A 1 95 ? 56.281 10.943 4.148 1.00 67.38 95 GLY A O 1
ATOM 738 N N . MET A 1 96 ? 55.790 9.824 6.038 1.00 79.19 96 MET A N 1
ATOM 739 C CA . MET A 1 96 ? 56.745 8.742 5.783 1.00 79.19 96 MET A CA 1
ATOM 740 C C . MET A 1 96 ? 56.312 7.893 4.588 1.00 79.19 96 MET A C 1
ATOM 742 O O . MET A 1 96 ? 55.138 7.564 4.429 1.00 79.19 96 MET A O 1
ATOM 746 N N . GLU A 1 97 ? 57.281 7.502 3.767 1.00 76.00 97 GLU A N 1
ATOM 747 C CA . GLU A 1 97 ? 57.089 6.577 2.656 1.00 76.00 97 GLU A CA 1
ATOM 748 C C . GLU A 1 97 ? 57.519 5.174 3.082 1.00 76.00 97 GLU A C 1
ATOM 750 O O . GLU A 1 97 ? 58.676 4.934 3.429 1.00 76.00 97 GLU A O 1
ATOM 755 N N . ILE A 1 98 ? 56.572 4.242 3.069 1.00 74.06 98 ILE A N 1
ATOM 756 C CA . ILE A 1 98 ? 56.791 2.842 3.412 1.00 74.06 98 ILE A CA 1
ATOM 757 C C . ILE A 1 98 ? 56.843 2.048 2.121 1.00 74.06 98 ILE A C 1
ATOM 759 O O . ILE A 1 98 ? 55.962 2.152 1.270 1.00 74.06 98 ILE A O 1
ATOM 763 N N . ARG A 1 99 ? 57.878 1.224 1.986 1.00 70.44 99 ARG A N 1
ATOM 764 C CA . ARG A 1 99 ? 57.993 0.302 0.865 1.00 70.44 99 ARG A CA 1
ATOM 765 C C . ARG A 1 99 ? 57.418 -1.044 1.252 1.00 70.44 99 ARG A C 1
ATOM 767 O O . ARG A 1 99 ? 57.906 -1.682 2.182 1.00 70.44 99 ARG A O 1
ATOM 774 N N . ILE A 1 100 ? 56.387 -1.463 0.537 1.00 67.19 100 ILE A N 1
ATOM 775 C CA . ILE A 1 100 ? 55.750 -2.761 0.712 1.00 67.19 100 ILE A CA 1
ATOM 776 C C . ILE A 1 100 ? 56.101 -3.604 -0.504 1.00 67.19 100 ILE A C 1
ATOM 778 O O . ILE A 1 100 ? 55.888 -3.182 -1.640 1.00 67.19 100 ILE A O 1
ATOM 782 N N . LYS A 1 101 ? 56.661 -4.790 -0.266 1.00 59.97 101 LYS A N 1
ATOM 783 C CA . LYS A 1 101 ? 56.948 -5.758 -1.321 1.00 59.97 101 LYS A CA 1
ATOM 784 C C . LYS A 1 101 ? 55.844 -6.809 -1.342 1.00 59.97 101 LYS A C 1
ATOM 786 O O . LYS A 1 101 ? 55.672 -7.520 -0.353 1.00 59.97 101 LYS A O 1
ATOM 791 N N . GLN A 1 102 ? 55.109 -6.894 -2.445 1.00 57.88 102 GLN A N 1
ATOM 792 C CA . GLN A 1 102 ? 54.001 -7.831 -2.627 1.00 57.88 102 GLN A CA 1
ATOM 793 C C . GLN A 1 102 ? 54.095 -8.429 -4.035 1.00 57.88 102 GLN A C 1
ATOM 795 O O . GLN A 1 102 ? 54.207 -7.682 -5.000 1.00 57.88 102 GLN A O 1
ATOM 800 N N . ASP A 1 103 ? 54.125 -9.762 -4.134 1.00 40.34 103 ASP A N 1
ATOM 801 C CA . ASP A 1 103 ? 54.177 -10.520 -5.399 1.00 40.34 103 ASP A CA 1
ATOM 802 C C . ASP A 1 103 ? 55.227 -10.011 -6.415 1.00 40.34 103 ASP A C 1
ATOM 804 O O . ASP A 1 103 ? 54.936 -9.771 -7.580 1.00 40.34 103 ASP A O 1
ATOM 808 N N . ASP A 1 104 ? 56.470 -9.838 -5.944 1.00 47.59 104 ASP A N 1
ATOM 809 C CA . ASP A 1 104 ? 57.636 -9.328 -6.693 1.00 47.59 104 ASP A CA 1
ATOM 810 C C . ASP A 1 104 ? 57.575 -7.864 -7.183 1.00 47.59 104 ASP A C 1
ATOM 812 O O . ASP A 1 104 ? 58.555 -7.374 -7.750 1.00 47.59 104 ASP A O 1
ATOM 816 N N . GLU A 1 105 ? 56.527 -7.111 -6.839 1.00 44.22 105 GLU A N 1
ATOM 817 C CA . GLU A 1 105 ? 56.471 -5.653 -7.002 1.00 44.22 105 GLU A CA 1
ATOM 818 C C . GLU A 1 105 ? 56.781 -4.918 -5.685 1.00 44.22 105 GLU A C 1
ATOM 820 O O . GLU A 1 105 ? 56.314 -5.285 -4.605 1.00 44.22 105 GLU A O 1
ATOM 825 N N . GLU A 1 106 ? 57.584 -3.852 -5.762 1.00 61.56 106 GLU A N 1
ATOM 826 C CA . GLU A 1 106 ? 57.866 -2.944 -4.644 1.00 61.56 106 GLU A CA 1
ATOM 827 C C . GLU A 1 106 ? 57.009 -1.682 -4.812 1.00 61.56 106 GLU A C 1
ATOM 829 O O . GLU A 1 106 ? 57.197 -0.920 -5.760 1.00 61.56 106 GLU A O 1
ATOM 834 N N . LYS A 1 107 ? 56.055 -1.460 -3.902 1.00 59.53 107 LYS A N 1
ATOM 835 C CA . LYS A 1 107 ? 55.190 -0.272 -3.892 1.00 59.53 107 LYS A CA 1
ATOM 836 C C . LYS A 1 107 ? 55.611 0.669 -2.776 1.00 59.53 107 LYS A C 1
ATOM 838 O O . LYS A 1 107 ? 55.780 0.245 -1.635 1.00 59.53 107 LYS A O 1
ATOM 843 N N . VAL A 1 108 ? 55.767 1.949 -3.099 1.00 65.31 108 VAL A N 1
ATOM 844 C CA . VAL A 1 108 ? 56.025 3.008 -2.117 1.00 65.31 108 VAL A CA 1
ATOM 845 C C . VAL A 1 108 ? 54.692 3.657 -1.767 1.00 65.31 108 VAL A C 1
ATOM 847 O O . VAL A 1 108 ? 54.013 4.180 -2.644 1.00 65.31 108 VAL A O 1
ATOM 850 N N . ILE A 1 109 ? 54.300 3.591 -0.499 1.00 72.31 109 ILE A N 1
ATOM 851 C CA . ILE A 1 109 ? 52.993 4.033 -0.010 1.00 72.31 109 ILE A CA 1
ATOM 852 C C . ILE A 1 109 ? 53.215 5.025 1.128 1.00 72.31 109 ILE A C 1
ATOM 854 O O . ILE A 1 109 ? 54.034 4.780 2.015 1.00 72.31 109 ILE A O 1
ATOM 858 N N . ARG A 1 110 ? 52.513 6.161 1.116 1.00 73.06 110 ARG A N 1
ATOM 859 C CA . ARG A 1 110 ? 52.722 7.221 2.108 1.00 73.06 110 ARG A CA 1
ATOM 860 C C . ARG A 1 110 ? 51.802 7.035 3.311 1.00 73.06 110 ARG A C 1
ATOM 862 O O . ARG A 1 110 ? 50.617 6.755 3.159 1.00 73.06 110 ARG A O 1
ATOM 869 N N . VAL A 1 111 ? 52.332 7.241 4.510 1.00 76.19 111 VAL A N 1
ATOM 870 C CA . VAL A 1 111 ? 51.534 7.351 5.735 1.00 76.19 111 VAL A CA 1
ATOM 871 C C . VAL A 1 111 ? 50.778 8.674 5.705 1.00 76.19 111 VAL A C 1
ATOM 873 O O . VAL A 1 111 ? 51.395 9.739 5.648 1.00 76.19 111 VAL A O 1
ATOM 876 N N . VAL A 1 112 ? 49.451 8.622 5.759 1.00 72.31 112 VAL A N 1
ATOM 877 C CA . VAL A 1 112 ? 48.594 9.820 5.739 1.00 72.31 112 VAL A CA 1
ATOM 878 C C . VAL A 1 112 ? 47.963 10.123 7.091 1.00 72.31 112 VAL A C 1
ATOM 880 O O . VAL A 1 112 ? 47.661 11.278 7.372 1.00 72.31 112 VAL A O 1
ATOM 883 N N . GLU A 1 113 ? 47.807 9.118 7.951 1.00 78.62 113 GLU A N 1
ATOM 884 C CA . GLU A 1 113 ? 47.257 9.296 9.295 1.00 78.62 113 GLU A CA 1
ATOM 885 C C . GLU A 1 113 ? 47.835 8.240 10.243 1.00 78.62 113 GLU A C 1
ATOM 887 O O . GLU A 1 113 ? 48.036 7.087 9.858 1.00 78.62 113 GLU A O 1
ATOM 892 N N . VAL A 1 114 ? 48.108 8.627 11.488 1.00 79.25 114 VAL A N 1
ATOM 893 C CA . VAL A 1 114 ? 48.577 7.722 12.544 1.00 79.25 114 VAL A CA 1
ATOM 894 C C . VAL A 1 114 ? 47.730 7.978 13.779 1.00 79.25 114 VAL A C 1
ATOM 896 O O . VAL A 1 114 ? 47.706 9.093 14.296 1.00 79.25 114 VAL A O 1
ATOM 899 N N . THR A 1 115 ? 47.034 6.949 14.249 1.00 82.69 115 THR A N 1
ATOM 900 C CA . THR A 1 115 ? 46.253 6.969 15.489 1.00 82.69 115 THR A CA 1
ATOM 901 C C . THR A 1 115 ? 46.896 6.054 16.531 1.00 82.69 115 THR A C 1
ATOM 903 O O . THR A 1 115 ? 47.851 5.329 16.242 1.00 82.69 115 THR A O 1
ATOM 906 N N . GLU A 1 116 ? 46.370 6.054 17.759 1.00 78.88 116 GLU A N 1
ATOM 907 C CA . GLU A 1 116 ? 46.864 5.167 18.823 1.00 78.88 116 GLU A CA 1
ATOM 908 C C . GLU A 1 116 ? 46.759 3.676 18.455 1.00 78.88 116 GLU A C 1
ATOM 910 O O . GLU A 1 116 ? 47.572 2.869 18.901 1.00 78.88 116 GLU A O 1
ATOM 915 N N . SER A 1 117 ? 45.790 3.302 17.613 1.00 82.75 117 SER A N 1
ATOM 916 C CA . SER A 1 117 ? 45.498 1.907 17.258 1.00 82.75 117 SER A CA 1
ATOM 917 C C . SER A 1 117 ? 45.781 1.549 15.796 1.00 82.75 117 SER A C 1
ATOM 919 O O . SER A 1 117 ? 45.863 0.362 15.467 1.00 82.75 117 SER A O 1
ATOM 921 N N . SER A 1 118 ? 45.974 2.530 14.910 1.00 82.94 118 SER A N 1
ATOM 922 C CA . SER A 1 118 ? 46.102 2.280 13.471 1.00 82.94 118 SER A CA 1
ATOM 923 C C . SER A 1 118 ? 47.046 3.239 12.753 1.00 82.94 118 SER A C 1
ATOM 925 O O . SER A 1 118 ? 47.315 4.345 13.209 1.00 82.94 118 SER A O 1
ATOM 927 N N . VAL A 1 119 ? 47.536 2.797 11.602 1.00 76.69 119 VAL A N 1
ATOM 928 C CA . VAL A 1 119 ? 48.329 3.576 10.655 1.00 76.69 119 VAL A CA 1
ATOM 929 C C . VAL A 1 119 ? 47.621 3.484 9.318 1.00 76.69 119 VAL A C 1
ATOM 931 O O . VAL A 1 119 ? 47.389 2.391 8.801 1.00 76.69 119 VAL A O 1
ATOM 934 N N . ILE A 1 120 ? 47.255 4.632 8.774 1.00 75.50 120 ILE A N 1
ATOM 935 C CA . ILE A 1 120 ? 46.548 4.738 7.510 1.00 75.50 120 ILE A CA 1
ATOM 936 C C . ILE A 1 120 ? 47.561 5.061 6.421 1.00 75.50 120 ILE A C 1
ATOM 938 O O . ILE A 1 120 ? 48.254 6.081 6.475 1.00 75.50 120 ILE A O 1
ATOM 942 N N . LEU A 1 121 ? 47.631 4.176 5.435 1.00 73.88 121 LEU A N 1
ATOM 943 C CA . LEU A 1 121 ? 48.493 4.293 4.272 1.00 73.88 121 LEU A CA 1
ATOM 944 C C . LEU A 1 121 ? 47.672 4.674 3.042 1.00 73.88 121 LEU A C 1
ATOM 946 O O . LEU A 1 121 ? 46.562 4.178 2.864 1.00 73.88 121 LEU A O 1
ATOM 950 N N . ASP A 1 122 ? 48.229 5.522 2.186 1.00 68.81 122 ASP A N 1
ATOM 951 C CA . ASP A 1 122 ? 47.616 5.934 0.925 1.00 68.81 122 ASP A CA 1
ATOM 952 C C . ASP A 1 122 ? 48.643 5.836 -0.212 1.00 68.81 122 ASP A C 1
ATOM 954 O O . ASP A 1 122 ? 49.705 6.468 -0.183 1.00 68.81 122 ASP A O 1
ATOM 958 N N . ALA A 1 123 ? 48.346 4.989 -1.200 1.00 61.44 123 ALA A N 1
ATOM 959 C CA . ALA A 1 123 ? 49.233 4.729 -2.334 1.00 61.44 123 ALA A CA 1
ATOM 960 C C . ALA A 1 123 ? 49.061 5.757 -3.460 1.00 61.44 123 ALA A C 1
ATOM 962 O O . ALA A 1 123 ? 49.998 6.000 -4.216 1.00 61.44 123 ALA A O 1
ATOM 963 N N . ASN A 1 124 ? 47.889 6.394 -3.552 1.00 65.44 124 ASN A N 1
ATOM 964 C CA . ASN A 1 124 ? 47.480 7.179 -4.718 1.00 65.44 124 ASN A CA 1
ATOM 965 C C . ASN A 1 124 ? 47.043 8.611 -4.360 1.00 65.44 124 ASN A C 1
ATOM 967 O O . ASN A 1 124 ? 46.579 9.336 -5.234 1.00 65.44 124 ASN A O 1
ATOM 971 N N . HIS A 1 125 ? 47.252 9.060 -3.114 1.00 67.88 125 HIS A N 1
ATOM 972 C CA . HIS A 1 125 ? 46.924 10.411 -2.631 1.00 67.88 125 HIS A CA 1
ATOM 973 C C . HIS A 1 125 ? 47.333 11.528 -3.596 1.00 67.88 125 HIS A C 1
ATOM 975 O O . HIS A 1 125 ? 46.584 12.458 -3.872 1.00 67.88 125 HIS A O 1
ATOM 981 N N . HIS A 1 126 ? 48.556 11.429 -4.116 1.00 69.56 126 HIS A N 1
ATOM 982 C CA . HIS A 1 126 ? 49.168 12.427 -4.988 1.00 69.56 126 HIS A CA 1
ATOM 983 C C . HIS A 1 126 ? 48.557 12.472 -6.401 1.00 69.56 126 HIS A C 1
ATOM 985 O O . HIS A 1 126 ? 48.888 13.389 -7.159 1.00 69.56 126 HIS A O 1
ATOM 991 N N . LEU A 1 127 ? 47.703 11.500 -6.740 1.00 73.12 127 LEU A N 1
ATOM 992 C CA . LEU A 1 127 ? 46.957 11.374 -7.996 1.00 73.12 127 LEU A CA 1
ATOM 993 C C . LEU A 1 127 ? 45.478 11.759 -7.838 1.00 73.12 127 LEU A C 1
ATOM 995 O O . LEU A 1 127 ? 44.794 11.956 -8.840 1.00 73.12 127 LEU A O 1
ATOM 999 N N . ALA A 1 128 ? 44.977 11.892 -6.604 1.00 75.94 128 ALA A N 1
ATOM 1000 C CA . ALA A 1 128 ? 43.608 12.328 -6.353 1.00 75.94 128 ALA A CA 1
ATOM 1001 C C . ALA A 1 128 ? 43.374 13.732 -6.935 1.00 75.94 128 ALA A C 1
ATOM 1003 O O . ALA A 1 128 ? 44.186 14.642 -6.753 1.00 75.94 128 ALA A O 1
ATOM 1004 N N . GLY A 1 129 ? 42.258 13.908 -7.641 1.00 78.88 129 GLY A N 1
ATOM 1005 C CA . GLY A 1 129 ? 41.911 15.170 -8.293 1.00 78.88 129 GLY A CA 1
ATOM 1006 C C . GLY A 1 129 ? 42.768 15.530 -9.514 1.00 78.88 129 GLY A C 1
ATOM 1007 O O . GLY A 1 129 ? 42.671 16.665 -9.976 1.00 78.88 129 GLY A O 1
ATOM 1008 N N . LYS A 1 130 ? 43.603 14.616 -10.035 1.00 85.31 130 LYS A N 1
ATOM 1009 C CA . LYS A 1 130 ? 44.446 14.862 -11.216 1.00 85.31 130 LYS A CA 1
ATOM 1010 C C . LYS A 1 130 ? 44.000 14.062 -12.433 1.00 85.31 130 LYS A C 1
ATOM 1012 O O . LYS A 1 130 ? 43.696 12.876 -12.327 1.00 85.31 130 LYS A O 1
ATOM 1017 N N . ASP A 1 131 ? 44.048 14.713 -13.589 1.00 90.19 131 ASP A N 1
ATOM 1018 C CA . ASP A 1 131 ? 43.892 14.062 -14.887 1.00 90.19 131 ASP A CA 1
ATOM 1019 C C . ASP A 1 131 ? 45.129 13.216 -15.219 1.00 90.19 131 ASP A C 1
ATOM 1021 O O . ASP A 1 131 ? 46.262 13.567 -14.872 1.00 90.19 131 ASP A O 1
ATOM 1025 N N . LEU A 1 132 ? 44.911 12.116 -15.937 1.00 92.50 132 LEU A N 1
ATOM 1026 C CA . LEU A 1 132 ? 45.964 11.233 -16.427 1.00 92.50 132 LEU A CA 1
ATOM 1027 C C . LEU A 1 132 ? 46.021 11.266 -17.953 1.00 92.50 132 LEU A C 1
ATOM 1029 O O . LEU A 1 132 ? 45.007 11.107 -18.635 1.00 92.50 132 LEU A O 1
ATOM 1033 N N . PHE A 1 133 ? 47.225 11.414 -18.495 1.00 95.06 133 PHE A N 1
ATOM 1034 C CA . PHE A 1 133 ? 47.475 11.509 -19.929 1.00 95.06 133 PHE A CA 1
ATOM 1035 C C . PHE A 1 133 ? 48.106 10.215 -20.431 1.00 95.06 133 PHE A C 1
ATOM 1037 O O . PHE A 1 133 ? 49.252 9.906 -20.106 1.00 95.06 133 PHE A O 1
ATOM 1044 N N . PHE A 1 134 ? 47.379 9.465 -21.251 1.00 95.75 134 PHE A N 1
ATOM 1045 C CA . PHE A 1 134 ? 47.857 8.217 -21.833 1.00 95.75 134 PHE A CA 1
ATOM 1046 C C . PHE A 1 134 ? 48.202 8.405 -23.304 1.00 95.75 134 PHE A C 1
ATOM 1048 O O . PHE A 1 134 ? 47.322 8.702 -24.107 1.00 95.75 134 PHE A O 1
ATOM 1055 N N . ASP A 1 135 ? 49.452 8.139 -23.670 1.00 95.94 135 ASP A N 1
ATOM 1056 C CA . ASP A 1 135 ? 49.800 7.805 -25.051 1.00 95.94 135 ASP A CA 1
ATOM 1057 C C . ASP A 1 135 ? 49.658 6.299 -25.227 1.00 95.94 135 ASP A C 1
ATOM 1059 O O . ASP A 1 135 ? 50.348 5.537 -24.548 1.00 95.94 135 ASP A O 1
ATOM 1063 N N . ILE A 1 136 ? 48.779 5.878 -26.129 1.00 96.62 136 ILE A N 1
ATOM 1064 C CA . ILE A 1 136 ? 48.445 4.478 -26.377 1.00 96.62 136 ILE A CA 1
ATOM 1065 C C . ILE A 1 136 ? 48.770 4.069 -27.814 1.00 96.62 136 ILE A C 1
ATOM 1067 O O . ILE A 1 136 ? 48.666 4.866 -28.746 1.00 96.62 136 ILE A O 1
ATOM 1071 N N . GLU A 1 137 ? 49.132 2.805 -27.989 1.00 96.44 137 GLU A N 1
ATOM 1072 C CA . GLU A 1 137 ? 49.392 2.144 -29.262 1.00 96.44 137 GLU A CA 1
ATOM 1073 C C . GLU A 1 137 ? 48.717 0.770 -29.260 1.00 96.44 137 GLU A C 1
ATOM 1075 O O . GLU A 1 137 ? 48.930 -0.033 -28.347 1.00 96.44 137 GLU A O 1
ATOM 1080 N N . LEU A 1 138 ? 47.904 0.494 -30.281 1.00 96.12 138 LEU A N 1
ATOM 1081 C CA . LEU A 1 138 ? 47.307 -0.826 -30.477 1.00 96.12 138 LEU A CA 1
ATOM 1082 C C . LEU A 1 138 ? 48.304 -1.719 -31.224 1.00 96.12 138 LEU A C 1
ATOM 1084 O O . LEU A 1 138 ? 48.645 -1.431 -32.365 1.00 96.12 138 LEU A O 1
ATOM 1088 N N . ILE A 1 139 ? 48.759 -2.812 -30.612 1.00 95.44 139 ILE A N 1
ATOM 1089 C CA . ILE A 1 139 ? 49.782 -3.696 -31.194 1.00 95.44 139 ILE A CA 1
ATOM 1090 C C . ILE A 1 139 ? 49.150 -4.807 -32.024 1.00 95.44 139 ILE A C 1
ATOM 1092 O O . ILE A 1 139 ? 49.533 -5.007 -33.176 1.00 95.44 139 ILE A O 1
ATOM 1096 N N . ALA A 1 140 ? 48.180 -5.532 -31.466 1.00 94.00 140 ALA A N 1
ATOM 1097 C CA . ALA A 1 140 ? 47.477 -6.583 -32.191 1.00 94.00 140 ALA A CA 1
ATOM 1098 C C . ALA A 1 140 ? 46.061 -6.822 -31.658 1.00 94.00 140 ALA A C 1
ATOM 1100 O O . ALA A 1 140 ? 45.775 -6.633 -30.477 1.00 94.00 140 ALA A O 1
ATOM 1101 N N . LEU A 1 141 ? 45.195 -7.314 -32.546 1.00 93.00 141 LEU A N 1
ATOM 1102 C CA . LEU A 1 141 ? 43.913 -7.924 -32.200 1.00 93.00 141 LEU A CA 1
ATOM 1103 C C . LEU A 1 141 ? 44.131 -9.429 -32.030 1.00 93.00 141 LEU A C 1
ATOM 1105 O O . LEU A 1 141 ? 44.442 -10.113 -33.006 1.00 93.00 141 LEU A O 1
ATOM 1109 N N . LEU A 1 142 ? 43.986 -9.944 -30.810 1.00 91.94 142 LEU A N 1
ATOM 1110 C CA . LEU A 1 142 ? 44.209 -11.363 -30.527 1.00 91.94 142 LEU A CA 1
ATOM 1111 C C . LEU A 1 142 ? 42.951 -12.193 -30.759 1.00 91.94 142 LEU A C 1
ATOM 1113 O O . LEU A 1 142 ? 43.002 -13.245 -31.399 1.00 91.94 142 LEU A O 1
ATOM 1117 N N . LYS A 1 143 ? 41.813 -11.732 -30.228 1.00 90.25 143 LYS A N 1
ATOM 1118 C CA . LYS A 1 143 ? 40.546 -12.462 -30.298 1.00 90.25 143 LYS A CA 1
ATOM 1119 C C . LYS A 1 143 ? 39.362 -11.497 -30.344 1.00 90.25 143 LYS A C 1
ATOM 1121 O O . LYS A 1 143 ? 39.305 -10.595 -29.510 1.00 90.25 143 LYS A O 1
ATOM 1126 N N . PRO A 1 144 ? 38.395 -11.700 -31.258 1.00 85.25 144 PRO A N 1
ATOM 1127 C CA . PRO A 1 144 ? 37.187 -10.895 -31.264 1.00 85.25 144 PRO A CA 1
ATOM 1128 C C . PRO A 1 144 ? 36.346 -11.174 -30.015 1.00 85.25 144 PRO A C 1
ATOM 1130 O O . PRO A 1 144 ? 36.156 -12.330 -29.619 1.00 85.25 144 PRO A O 1
ATOM 1133 N N . GLY A 1 145 ? 35.814 -10.107 -29.437 1.00 84.00 145 GLY A N 1
ATOM 1134 C CA . GLY A 1 145 ? 34.862 -10.149 -28.344 1.00 84.00 145 GLY A CA 1
ATOM 1135 C C . GLY A 1 145 ? 33.496 -10.681 -28.776 1.00 84.00 145 GLY A C 1
ATOM 1136 O O . GLY A 1 145 ? 33.193 -10.728 -29.983 1.00 84.00 145 GLY A O 1
ATOM 1137 N N . PRO A 1 146 ? 32.645 -11.064 -27.805 1.00 86.38 146 PRO A N 1
ATOM 1138 C CA . PRO A 1 146 ? 31.255 -11.414 -28.063 1.00 86.38 146 PRO A CA 1
ATOM 1139 C C . PRO A 1 146 ? 30.538 -10.328 -28.877 1.00 86.38 146 PRO A C 1
ATOM 1141 O O . PRO A 1 146 ? 30.834 -9.137 -28.783 1.00 86.38 146 PRO A O 1
ATOM 1144 N N . SER A 1 147 ? 29.596 -10.738 -29.725 1.00 87.88 147 SER A N 1
ATOM 1145 C CA . SER A 1 147 ? 28.735 -9.781 -30.421 1.00 87.88 147 SER A CA 1
ATOM 1146 C C . SER A 1 147 ? 27.733 -9.164 -29.448 1.00 87.88 147 SER A C 1
ATOM 1148 O O . SER A 1 147 ? 27.400 -9.761 -28.425 1.00 87.88 147 SER A O 1
ATOM 1150 N N . ALA A 1 148 ? 27.184 -8.004 -29.809 1.00 90.81 148 ALA A N 1
ATOM 1151 C CA . ALA A 1 148 ? 26.108 -7.382 -29.047 1.00 90.81 148 ALA A CA 1
ATOM 1152 C C . ALA A 1 148 ? 24.941 -8.366 -28.812 1.00 90.81 148 ALA A C 1
ATOM 1154 O O . ALA A 1 148 ? 24.477 -8.519 -27.686 1.00 90.81 148 ALA A O 1
ATOM 1155 N N . ASN A 1 149 ? 24.544 -9.133 -29.838 1.00 92.69 149 ASN A N 1
ATOM 1156 C CA . ASN A 1 149 ? 23.522 -10.179 -29.708 1.00 92.69 149 ASN A CA 1
ATOM 1157 C C . ASN A 1 149 ? 23.911 -11.290 -28.723 1.00 92.69 149 ASN A C 1
ATOM 1159 O O . ASN A 1 149 ? 23.041 -11.795 -28.023 1.00 92.69 149 ASN A O 1
ATOM 1163 N N . ALA A 1 150 ? 25.185 -11.689 -28.663 1.00 87.81 150 ALA A N 1
ATOM 1164 C CA . ALA A 1 150 ? 25.628 -12.703 -27.709 1.00 87.81 150 ALA A CA 1
ATOM 1165 C C . ALA A 1 150 ? 25.489 -12.202 -26.264 1.00 87.81 150 ALA A C 1
ATOM 1167 O O . ALA A 1 150 ? 24.979 -12.930 -25.416 1.00 87.81 150 ALA A O 1
ATOM 1168 N N . TYR A 1 151 ? 25.869 -10.947 -26.008 1.00 91.81 151 TYR A N 1
ATOM 1169 C CA . TYR A 1 151 ? 25.647 -10.301 -24.715 1.00 91.81 151 TYR A CA 1
ATOM 1170 C C . TYR A 1 151 ? 24.156 -10.179 -24.378 1.00 91.81 151 TYR A C 1
ATOM 1172 O O . TYR A 1 151 ? 23.754 -10.523 -23.273 1.00 91.81 151 TYR A O 1
ATOM 1180 N N . TYR A 1 152 ? 23.317 -9.789 -25.340 1.00 94.12 152 TYR A N 1
ATOM 1181 C CA . TYR A 1 152 ? 21.867 -9.704 -25.146 1.00 94.12 152 TYR A CA 1
ATOM 1182 C C . TYR A 1 152 ? 21.230 -11.057 -24.787 1.00 94.12 152 TYR A C 1
ATOM 1184 O O . TYR A 1 152 ? 20.421 -11.137 -23.863 1.00 94.12 152 TYR A O 1
ATOM 1192 N N . VAL A 1 153 ? 21.607 -12.135 -25.484 1.00 92.81 153 VAL A N 1
ATOM 1193 C CA . VAL A 1 153 ? 21.108 -13.488 -25.186 1.00 92.81 153 VAL A CA 1
ATOM 1194 C C . VAL A 1 153 ? 21.569 -13.948 -23.803 1.00 92.81 153 VAL A C 1
ATOM 1196 O O . VAL A 1 153 ? 20.782 -14.538 -23.068 1.00 92.81 153 VAL A O 1
ATOM 1199 N N . LEU A 1 154 ? 22.811 -13.643 -23.419 1.00 89.06 154 LEU A N 1
ATOM 1200 C CA . LEU A 1 154 ? 23.315 -13.957 -22.084 1.00 89.06 154 LEU A CA 1
ATOM 1201 C C . LEU A 1 154 ? 22.558 -13.178 -20.999 1.00 89.06 154 LEU A C 1
ATOM 1203 O O . LEU A 1 154 ? 22.135 -13.775 -20.015 1.00 89.06 154 LEU A O 1
ATOM 1207 N N . GLY A 1 155 ? 22.314 -11.882 -21.211 1.00 92.25 155 GLY A N 1
ATOM 1208 C CA . GLY A 1 155 ? 21.487 -11.069 -20.317 1.00 92.25 155 GLY A CA 1
ATOM 1209 C C . GLY A 1 155 ? 20.058 -11.599 -20.196 1.00 92.25 155 GLY A C 1
ATOM 1210 O O . GLY A 1 155 ? 19.512 -11.650 -19.099 1.00 92.25 155 GLY A O 1
ATOM 1211 N N . SER A 1 156 ? 19.479 -12.085 -21.298 1.00 92.44 156 SER A N 1
ATOM 1212 C CA . SER A 1 156 ? 18.154 -12.724 -21.298 1.00 92.44 156 SER A CA 1
ATOM 1213 C C . SER A 1 156 ? 18.143 -14.000 -20.459 1.00 92.44 156 SER A C 1
ATOM 1215 O O . SER A 1 156 ? 17.286 -14.150 -19.595 1.00 92.44 156 SER A O 1
ATOM 1217 N N . ALA A 1 157 ? 19.139 -14.870 -20.640 1.00 88.38 157 ALA A N 1
ATOM 1218 C CA . ALA A 1 157 ? 19.261 -16.107 -19.873 1.00 88.38 157 ALA A CA 1
ATOM 1219 C C . ALA A 1 157 ? 19.498 -15.865 -18.372 1.00 88.38 157 ALA A C 1
ATOM 1221 O O . ALA A 1 157 ? 18.989 -16.626 -17.551 1.00 88.38 157 ALA A O 1
ATOM 1222 N N . MET A 1 158 ? 20.264 -14.833 -18.003 1.00 87.44 158 MET A N 1
ATOM 1223 C CA . MET A 1 158 ? 20.472 -14.457 -16.598 1.00 87.44 158 MET A CA 1
ATOM 1224 C C . MET A 1 158 ? 19.194 -13.894 -15.977 1.00 87.44 158 MET A C 1
ATOM 1226 O O . MET A 1 158 ? 18.817 -14.301 -14.880 1.00 87.44 158 MET A O 1
ATOM 1230 N N . HIS A 1 159 ? 18.476 -13.042 -16.713 1.00 92.00 159 HIS A N 1
ATOM 1231 C CA . HIS A 1 159 ? 17.201 -12.485 -16.269 1.00 92.00 159 HIS A CA 1
ATOM 1232 C C . HIS A 1 159 ? 16.154 -13.582 -16.025 1.00 92.00 159 HIS A C 1
ATOM 1234 O O . HIS A 1 159 ? 15.518 -13.587 -14.977 1.00 92.00 159 HIS A O 1
ATOM 1240 N N . GLU A 1 160 ? 16.018 -14.549 -16.938 1.00 91.56 160 GLU A N 1
ATOM 1241 C CA . GLU A 1 160 ? 15.100 -15.691 -16.779 1.00 91.56 160 GLU A CA 1
ATOM 1242 C C . GLU A 1 160 ? 15.416 -16.556 -15.548 1.00 91.56 160 GLU A C 1
ATOM 1244 O O . GLU A 1 160 ? 14.524 -17.190 -14.989 1.00 91.56 160 GLU A O 1
ATOM 1249 N N . GLN A 1 161 ? 16.677 -16.575 -15.110 1.00 89.75 161 GLN A N 1
ATOM 1250 C CA . GLN A 1 161 ? 17.127 -17.289 -13.912 1.00 89.75 161 GLN A CA 1
ATOM 1251 C C . GLN A 1 161 ? 17.057 -16.440 -12.631 1.00 89.75 161 GLN A C 1
ATOM 1253 O O . GLN A 1 161 ? 17.348 -16.953 -11.553 1.00 89.75 161 GLN A O 1
ATOM 1258 N N . GLY A 1 162 ? 16.677 -15.162 -12.732 1.00 88.69 162 GLY A N 1
ATOM 1259 C CA . GLY A 1 162 ? 16.597 -14.236 -11.601 1.00 88.69 162 GLY A CA 1
ATOM 1260 C C . GLY A 1 162 ? 17.924 -13.579 -11.202 1.00 88.69 162 GLY A C 1
ATOM 1261 O O . GLY A 1 162 ? 17.969 -12.898 -10.184 1.00 88.69 162 GLY A O 1
ATOM 1262 N N . PHE A 1 163 ? 18.990 -13.740 -11.991 1.00 88.50 163 PHE A N 1
ATOM 1263 C CA . PHE A 1 163 ? 20.272 -13.051 -11.798 1.00 88.50 163 PHE A CA 1
ATOM 1264 C C . PHE A 1 163 ? 20.195 -11.640 -12.405 1.00 88.50 163 PHE A C 1
ATOM 1266 O O . PHE A 1 163 ? 20.622 -11.406 -13.541 1.00 88.50 163 PHE A O 1
ATOM 1273 N N . ILE A 1 164 ? 19.530 -10.722 -11.694 1.00 91.12 164 ILE A N 1
ATOM 1274 C CA . ILE A 1 164 ? 19.150 -9.397 -12.209 1.00 91.12 164 ILE A CA 1
ATOM 1275 C C . ILE A 1 164 ? 20.377 -8.520 -12.457 1.00 91.12 164 ILE A C 1
ATOM 1277 O O . ILE A 1 164 ? 20.499 -7.926 -13.530 1.00 91.12 164 ILE A O 1
ATOM 1281 N N . GLU A 1 165 ? 21.306 -8.456 -11.510 1.00 91.06 165 GLU A N 1
ATOM 1282 C CA . GLU A 1 165 ? 22.511 -7.636 -11.604 1.00 91.06 165 GLU A CA 1
ATOM 1283 C C . GLU A 1 165 ? 23.410 -8.092 -12.762 1.00 91.06 165 GLU A C 1
ATOM 1285 O O . GLU A 1 165 ? 23.890 -7.273 -13.555 1.00 91.06 165 GLU A O 1
ATOM 1290 N N . GLU A 1 166 ? 23.588 -9.403 -12.925 1.00 87.50 166 GLU A N 1
ATOM 1291 C CA . GLU A 1 166 ? 24.324 -9.987 -14.044 1.00 87.50 166 GLU A CA 1
ATOM 1292 C C . GLU A 1 166 ? 23.622 -9.722 -15.380 1.00 87.50 166 GLU A C 1
ATOM 1294 O O . GLU A 1 166 ? 24.276 -9.403 -16.379 1.00 87.50 166 GLU A O 1
ATOM 1299 N N . ALA A 1 167 ? 22.289 -9.800 -15.413 1.00 92.75 167 ALA A N 1
ATOM 1300 C CA . ALA A 1 167 ? 21.516 -9.471 -16.603 1.00 92.75 167 ALA A CA 1
ATOM 1301 C C . ALA A 1 167 ? 21.699 -8.004 -17.017 1.00 92.75 167 ALA A C 1
ATOM 1303 O O . ALA A 1 167 ? 21.966 -7.734 -18.192 1.00 92.75 167 ALA A O 1
ATOM 1304 N N . VAL A 1 168 ? 21.627 -7.065 -16.064 1.00 95.69 168 VAL A N 1
ATOM 1305 C CA . VAL A 1 168 ? 21.905 -5.636 -16.295 1.00 95.69 168 VAL A CA 1
ATOM 1306 C C . VAL A 1 168 ? 23.301 -5.456 -16.882 1.00 95.69 168 VAL A C 1
ATOM 1308 O O . VAL A 1 168 ? 23.453 -4.780 -17.902 1.00 95.69 168 VAL A O 1
ATOM 1311 N N . GLN A 1 169 ? 24.316 -6.100 -16.301 1.00 91.81 169 GLN A N 1
ATOM 1312 C CA . GLN A 1 169 ? 25.684 -5.992 -16.803 1.00 91.81 169 GLN A CA 1
ATOM 1313 C C . GLN A 1 169 ? 25.798 -6.476 -18.254 1.00 91.81 169 GLN A C 1
ATOM 1315 O O . GLN A 1 169 ? 26.433 -5.815 -19.076 1.00 91.81 169 GLN A O 1
ATOM 1320 N N . HIS A 1 170 ? 25.168 -7.597 -18.603 1.00 90.94 170 HIS A N 1
ATOM 1321 C CA . HIS A 1 170 ? 25.221 -8.128 -19.963 1.00 90.94 170 HIS A CA 1
ATOM 1322 C C . HIS A 1 170 ? 24.417 -7.306 -20.972 1.00 90.94 170 HIS A C 1
ATOM 1324 O O . HIS A 1 170 ? 24.873 -7.120 -22.100 1.00 90.94 170 HIS A O 1
ATOM 1330 N N . TYR A 1 171 ? 23.266 -6.748 -20.599 1.00 96.50 171 TYR A N 1
ATOM 1331 C CA . TYR A 1 171 ? 22.581 -5.808 -21.486 1.00 96.50 171 TYR A CA 1
ATOM 1332 C C . TYR A 1 171 ? 23.381 -4.516 -21.670 1.00 96.50 171 TYR A C 1
ATOM 1334 O O . TYR A 1 171 ? 23.462 -4.011 -22.790 1.00 96.50 171 TYR A O 1
ATOM 1342 N N . HIS A 1 172 ? 24.052 -4.024 -20.626 1.00 94.94 172 HIS A N 1
ATOM 1343 C CA . HIS A 1 172 ? 24.974 -2.898 -20.748 1.00 94.94 172 HIS A CA 1
ATOM 1344 C C . HIS A 1 172 ? 26.109 -3.225 -21.731 1.00 94.94 172 HIS A C 1
ATOM 1346 O O . HIS A 1 172 ? 26.365 -2.450 -22.653 1.00 94.94 172 HIS A O 1
ATOM 1352 N N . ASP A 1 173 ? 26.736 -4.399 -21.618 1.00 90.94 173 ASP A N 1
ATOM 1353 C CA . ASP A 1 173 ? 27.759 -4.860 -22.568 1.00 90.94 173 ASP A CA 1
ATOM 1354 C C . ASP A 1 173 ? 27.234 -4.912 -24.012 1.00 90.94 173 ASP A C 1
ATOM 1356 O O . ASP A 1 173 ? 27.951 -4.569 -24.953 1.00 90.94 173 ASP A O 1
ATOM 1360 N N . ALA A 1 174 ? 25.971 -5.307 -24.202 1.00 94.12 174 ALA A N 1
ATOM 1361 C CA . ALA A 1 174 ? 25.334 -5.313 -25.514 1.00 94.12 174 ALA A CA 1
ATOM 1362 C C . ALA A 1 174 ? 25.200 -3.894 -26.093 1.00 94.12 174 ALA A C 1
ATOM 1364 O O . ALA A 1 174 ? 25.471 -3.703 -27.281 1.00 94.12 174 ALA A O 1
ATOM 1365 N N . THR A 1 175 ? 24.844 -2.901 -25.269 1.00 95.38 175 THR A N 1
ATOM 1366 C CA . THR A 1 175 ? 24.776 -1.488 -25.692 1.00 95.38 175 THR A CA 1
ATOM 1367 C C . THR A 1 175 ? 26.153 -0.867 -25.939 1.00 95.38 175 THR A C 1
ATOM 1369 O O . THR A 1 175 ? 26.296 -0.020 -26.814 1.00 95.38 175 THR A O 1
ATOM 1372 N N . GLU A 1 176 ? 27.193 -1.319 -25.237 1.00 91.38 176 GLU A N 1
ATOM 1373 C CA . GLU A 1 176 ? 28.577 -0.891 -25.486 1.00 91.38 176 GLU A CA 1
ATOM 1374 C C . GLU A 1 176 ? 29.129 -1.495 -26.784 1.00 91.38 176 GLU A C 1
ATOM 1376 O O . GLU A 1 176 ? 29.793 -0.819 -27.570 1.00 91.38 176 GLU A O 1
ATOM 1381 N N . ALA A 1 177 ? 28.814 -2.766 -27.051 1.00 88.69 177 ALA A N 1
ATOM 1382 C CA . ALA A 1 177 ? 29.177 -3.434 -28.296 1.00 88.69 177 ALA A CA 1
ATOM 1383 C C . ALA A 1 177 ? 28.403 -2.890 -29.512 1.00 88.69 177 ALA A C 1
ATOM 1385 O O . ALA A 1 177 ? 28.915 -2.940 -30.633 1.00 88.69 177 ALA A O 1
ATOM 1386 N N . ASN A 1 178 ? 27.182 -2.389 -29.307 1.00 92.56 178 ASN A N 1
ATOM 1387 C CA . ASN A 1 178 ? 26.379 -1.713 -30.321 1.00 92.56 178 ASN A CA 1
ATOM 1388 C C . ASN A 1 178 ? 25.518 -0.588 -29.695 1.00 92.56 178 ASN A C 1
ATOM 1390 O O . ASN A 1 178 ? 24.428 -0.871 -29.190 1.00 92.56 178 ASN A O 1
ATOM 1394 N N . PRO A 1 179 ? 25.941 0.688 -29.806 1.00 93.94 179 PRO A N 1
ATOM 1395 C CA . PRO A 1 179 ? 25.208 1.842 -29.259 1.00 93.94 179 PRO A CA 1
ATOM 1396 C C . PRO A 1 179 ? 23.834 2.131 -29.886 1.00 93.94 179 PRO A C 1
ATOM 1398 O O . PRO A 1 179 ? 23.120 3.025 -29.426 1.00 93.94 179 PRO A O 1
ATOM 1401 N N . GLU A 1 180 ? 23.457 1.410 -30.945 1.00 96.00 180 GLU A N 1
ATOM 1402 C CA . GLU A 1 180 ? 22.133 1.470 -31.577 1.00 96.00 180 GLU A CA 1
ATOM 1403 C C . GLU A 1 180 ? 21.280 0.229 -31.254 1.00 96.00 180 GLU A C 1
ATOM 1405 O O . GLU A 1 180 ? 20.230 0.015 -31.862 1.00 96.00 180 GLU A O 1
ATOM 1410 N N . PHE A 1 181 ? 21.701 -0.611 -30.298 1.00 96.81 181 PHE A N 1
ATOM 1411 C CA . PHE A 1 181 ? 20.966 -1.821 -29.936 1.00 96.81 181 PHE A CA 1
ATOM 1412 C C . PHE A 1 181 ? 19.736 -1.511 -29.077 1.00 96.81 181 PHE A C 1
ATOM 1414 O O . PHE A 1 181 ? 19.759 -1.587 -27.849 1.00 96.81 181 PHE A O 1
ATOM 1421 N N . LEU A 1 182 ? 18.639 -1.200 -29.763 1.00 97.69 182 LEU A N 1
ATOM 1422 C CA . LEU A 1 182 ? 17.359 -0.837 -29.164 1.00 97.69 182 LEU A CA 1
ATOM 1423 C C . LEU A 1 182 ? 16.874 -1.838 -28.102 1.00 97.69 182 LEU A C 1
ATOM 1425 O O . LEU A 1 182 ? 16.545 -1.413 -26.997 1.00 97.69 182 LEU A O 1
ATOM 1429 N N . ASP A 1 183 ? 16.859 -3.143 -28.402 1.00 97.56 183 ASP A N 1
ATOM 1430 C CA . ASP A 1 183 ? 16.309 -4.151 -27.480 1.00 97.56 183 ASP A CA 1
ATOM 1431 C C . ASP A 1 183 ? 17.097 -4.229 -26.165 1.00 97.56 183 ASP A C 1
ATOM 1433 O O . ASP A 1 183 ? 16.508 -4.422 -25.103 1.00 97.56 183 ASP A O 1
ATOM 1437 N N . ALA A 1 184 ? 18.418 -4.027 -26.205 1.00 97.56 184 ALA A N 1
ATOM 1438 C CA . ALA A 1 184 ? 19.251 -4.018 -25.006 1.00 97.56 184 ALA A CA 1
ATOM 1439 C C . ALA A 1 184 ? 18.944 -2.808 -24.108 1.00 97.56 184 ALA A C 1
ATOM 1441 O O . ALA A 1 184 ? 18.763 -2.982 -22.904 1.00 97.56 184 ALA A O 1
ATOM 1442 N N . TYR A 1 185 ? 18.791 -1.608 -24.685 1.00 98.56 185 TYR A N 1
ATOM 1443 C CA . TYR A 1 185 ? 18.326 -0.434 -23.934 1.00 98.56 185 TYR A CA 1
ATOM 1444 C C . TYR A 1 185 ? 16.929 -0.652 -23.354 1.00 98.56 185 TYR A C 1
ATOM 1446 O O . TYR A 1 185 ? 16.677 -0.317 -22.201 1.00 98.56 185 TYR A O 1
ATOM 1454 N N . PHE A 1 186 ? 16.019 -1.252 -24.122 1.00 98.38 186 PHE A N 1
ATOM 1455 C CA . PHE A 1 186 ? 14.671 -1.527 -23.638 1.00 98.38 186 PHE A CA 1
ATOM 1456 C C . PHE A 1 186 ? 14.675 -2.494 -22.442 1.00 98.38 186 PHE A C 1
ATOM 1458 O O . PHE A 1 186 ? 14.018 -2.228 -21.435 1.00 98.38 186 PHE A O 1
ATOM 1465 N N . LYS A 1 187 ? 15.474 -3.569 -22.500 1.00 98.19 187 LYS A N 1
ATOM 1466 C CA . LYS A 1 187 ? 15.638 -4.504 -21.375 1.00 98.19 187 LYS A CA 1
ATOM 1467 C C . LYS A 1 187 ? 16.314 -3.868 -20.161 1.00 98.19 187 LYS A C 1
ATOM 1469 O O . LYS A 1 187 ? 15.854 -4.113 -19.051 1.00 98.19 187 LYS A O 1
ATOM 1474 N N . LEU A 1 188 ? 17.327 -3.017 -20.349 1.00 98.19 188 LEU A N 1
ATOM 1475 C CA . LEU A 1 188 ? 17.902 -2.222 -19.255 1.00 98.19 188 LEU A CA 1
ATOM 1476 C C . LEU A 1 188 ? 16.845 -1.337 -18.592 1.00 98.19 188 LEU A C 1
ATOM 1478 O O . LEU A 1 188 ? 16.762 -1.310 -17.369 1.00 98.19 188 LEU A O 1
ATOM 1482 N N . GLY A 1 189 ? 16.012 -0.660 -19.389 1.00 97.69 189 GLY A N 1
ATOM 1483 C CA . GLY A 1 189 ? 14.903 0.150 -18.888 1.00 97.69 189 GLY A CA 1
ATOM 1484 C C . GLY A 1 189 ? 13.965 -0.641 -17.975 1.00 97.69 189 GLY A C 1
ATOM 1485 O O . GLY A 1 189 ? 13.642 -0.180 -16.882 1.00 97.69 189 GLY A O 1
ATOM 1486 N N . ILE A 1 190 ? 13.593 -1.858 -18.385 1.00 96.88 190 ILE A N 1
ATOM 1487 C CA . ILE A 1 190 ? 12.749 -2.759 -17.586 1.00 96.88 190 ILE A CA 1
ATOM 1488 C C . ILE A 1 190 ? 13.447 -3.176 -16.289 1.00 96.88 190 ILE A C 1
ATOM 1490 O O . ILE A 1 190 ? 12.845 -3.082 -15.223 1.00 96.88 190 ILE A O 1
ATOM 1494 N N . LEU A 1 191 ? 14.704 -3.628 -16.352 1.00 96.50 191 LEU A N 1
ATOM 1495 C CA . LEU A 1 191 ? 15.403 -4.116 -15.160 1.00 96.50 191 LEU A CA 1
ATOM 1496 C C . LEU A 1 191 ? 15.653 -3.006 -14.140 1.00 96.50 191 LEU A C 1
ATOM 1498 O O . LEU A 1 191 ? 15.380 -3.196 -12.960 1.00 96.50 191 LEU A O 1
ATOM 1502 N N . TYR A 1 192 ? 16.079 -1.822 -14.584 1.00 97.38 192 TYR A N 1
ATOM 1503 C CA . TYR A 1 192 ? 16.218 -0.679 -13.684 1.00 97.38 192 TYR A CA 1
ATOM 1504 C C . TYR A 1 192 ? 14.882 -0.267 -13.064 1.00 97.38 192 TYR A C 1
ATOM 1506 O O . TYR A 1 192 ? 14.841 0.114 -11.898 1.00 97.38 192 TYR A O 1
ATOM 1514 N N . GLN A 1 193 ? 13.775 -0.394 -13.800 1.00 94.19 193 GLN A N 1
ATOM 1515 C CA . GLN A 1 193 ? 12.448 -0.146 -13.248 1.00 94.19 193 GLN A CA 1
ATOM 1516 C C . GLN A 1 193 ? 12.087 -1.160 -12.151 1.00 94.19 193 GLN A C 1
ATOM 1518 O O . GLN A 1 193 ? 11.588 -0.738 -11.111 1.00 94.19 193 GLN A O 1
ATOM 1523 N N . ILE A 1 194 ? 12.377 -2.453 -12.346 1.00 90.69 194 ILE A N 1
ATOM 1524 C CA . ILE A 1 194 ? 12.182 -3.505 -11.328 1.00 90.69 194 ILE A CA 1
ATOM 1525 C C . ILE A 1 194 ? 13.027 -3.222 -10.078 1.00 90.69 194 ILE A C 1
ATOM 1527 O O . ILE A 1 194 ? 12.552 -3.386 -8.962 1.00 90.69 194 ILE A O 1
ATOM 1531 N N . MET A 1 195 ? 14.257 -2.736 -10.258 1.00 91.75 195 MET A N 1
ATOM 1532 C CA . MET A 1 195 ? 15.157 -2.365 -9.159 1.00 91.75 195 MET A CA 1
ATOM 1533 C C . MET A 1 195 ? 14.776 -1.041 -8.464 1.00 91.75 195 MET A C 1
ATOM 1535 O O . MET A 1 195 ? 15.446 -0.633 -7.520 1.00 91.75 195 MET A O 1
ATOM 1539 N N . GLY A 1 196 ? 13.752 -0.321 -8.940 1.00 92.50 196 GLY A N 1
ATOM 1540 C CA . GLY A 1 196 ? 13.385 1.005 -8.423 1.00 92.50 196 GLY A CA 1
ATOM 1541 C C . GLY A 1 196 ? 14.328 2.143 -8.848 1.00 92.50 196 GLY A C 1
ATOM 1542 O O . GLY A 1 196 ? 14.181 3.279 -8.399 1.00 92.50 196 GLY A O 1
ATOM 1543 N N . HIS A 1 197 ? 15.277 1.877 -9.746 1.00 95.81 197 HIS A N 1
ATOM 1544 C CA . HIS A 1 197 ? 16.229 2.843 -10.300 1.00 95.81 197 HIS A CA 1
ATOM 1545 C C . HIS A 1 197 ? 15.564 3.642 -11.434 1.00 95.81 197 HIS A C 1
ATOM 1547 O O . HIS A 1 197 ? 15.797 3.436 -12.629 1.00 95.81 197 HIS A O 1
ATOM 1553 N N . HIS A 1 198 ? 14.632 4.518 -11.054 1.00 95.06 198 HIS A N 1
ATOM 1554 C CA . HIS A 1 198 ? 13.743 5.199 -11.993 1.00 95.06 198 HIS A CA 1
ATOM 1555 C C . HIS A 1 198 ? 14.472 6.114 -12.985 1.00 95.06 198 HIS A C 1
ATOM 1557 O O . HIS A 1 198 ? 14.069 6.176 -14.146 1.00 95.06 198 HIS A O 1
ATOM 1563 N N . ASP A 1 199 ? 15.539 6.800 -12.574 1.00 96.12 199 ASP A N 1
ATOM 1564 C CA . ASP A 1 199 ? 16.257 7.733 -13.450 1.00 96.12 199 ASP A CA 1
ATOM 1565 C C . ASP A 1 199 ? 17.046 6.993 -14.541 1.00 96.12 199 ASP A C 1
ATOM 1567 O O . ASP A 1 199 ? 17.000 7.365 -15.718 1.00 96.12 199 ASP A O 1
ATOM 1571 N N . GLU A 1 200 ? 17.696 5.884 -14.188 1.00 97.19 200 GLU A N 1
ATOM 1572 C CA . GLU A 1 200 ? 18.362 4.988 -15.129 1.00 97.19 200 GLU A CA 1
ATOM 1573 C C . GLU A 1 200 ? 17.356 4.350 -16.088 1.00 97.19 200 GLU A C 1
ATOM 1575 O O . GLU A 1 200 ? 17.593 4.323 -17.301 1.00 97.19 200 GLU A O 1
ATOM 1580 N N . ALA A 1 201 ? 16.207 3.893 -15.582 1.00 97.88 201 ALA A N 1
ATOM 1581 C CA . ALA A 1 201 ? 15.141 3.350 -16.416 1.00 97.88 201 ALA A CA 1
ATOM 1582 C C . ALA A 1 201 ? 14.646 4.384 -17.441 1.00 97.88 201 ALA A C 1
ATOM 1584 O O . ALA A 1 201 ? 14.586 4.101 -18.642 1.00 97.88 201 ALA A O 1
ATOM 1585 N N . MET A 1 202 ? 14.374 5.616 -16.993 1.00 97.75 202 MET A N 1
ATOM 1586 C CA . MET A 1 202 ? 13.979 6.721 -17.868 1.00 97.75 202 MET A CA 1
ATOM 1587 C C . MET A 1 202 ? 15.043 7.023 -18.923 1.00 97.75 202 MET A C 1
ATOM 1589 O O . MET A 1 202 ? 14.695 7.205 -20.088 1.00 97.75 202 MET A O 1
ATOM 1593 N N . SER A 1 203 ? 16.324 7.082 -18.552 1.00 97.81 203 SER A N 1
ATOM 1594 C CA . SER A 1 203 ? 17.423 7.333 -19.496 1.00 97.81 203 SER A CA 1
ATOM 1595 C C . SER A 1 203 ? 17.452 6.290 -20.621 1.00 97.81 203 SER A C 1
ATOM 1597 O O . SER A 1 203 ? 17.499 6.633 -21.807 1.00 97.81 203 SER A O 1
ATOM 1599 N N . ASN A 1 204 ? 17.308 5.012 -20.261 1.00 98.38 204 ASN A N 1
ATOM 1600 C CA . ASN A 1 204 ? 17.259 3.907 -21.214 1.00 98.38 204 ASN A CA 1
ATOM 1601 C C . ASN A 1 204 ? 16.018 3.968 -22.123 1.00 98.38 204 ASN A C 1
ATOM 1603 O O . ASN A 1 204 ? 16.144 3.821 -23.339 1.00 98.38 204 ASN A O 1
ATOM 1607 N N . TYR A 1 205 ? 14.829 4.263 -21.587 1.00 98.25 205 TYR A N 1
ATOM 1608 C CA . TYR A 1 205 ? 13.626 4.429 -22.413 1.00 98.25 205 TYR A CA 1
ATOM 1609 C C . TYR A 1 205 ? 13.706 5.643 -23.344 1.00 98.25 205 TYR A C 1
ATOM 1611 O O . TYR A 1 205 ? 13.309 5.544 -24.505 1.00 98.25 205 TYR A O 1
ATOM 1619 N N . HIS A 1 206 ? 14.281 6.767 -22.906 1.00 98.12 206 HIS A N 1
ATOM 1620 C CA . HIS A 1 206 ? 14.546 7.894 -23.803 1.00 98.12 206 HIS A CA 1
ATOM 1621 C C . HIS A 1 206 ? 15.500 7.497 -24.929 1.00 98.12 206 HIS A C 1
ATOM 1623 O O . HIS A 1 206 ? 15.279 7.889 -26.073 1.00 98.12 206 HIS A O 1
ATOM 1629 N N . LYS A 1 207 ? 16.527 6.685 -24.647 1.00 98.12 207 LYS A N 1
ATOM 1630 C CA . LYS A 1 207 ? 17.424 6.164 -25.684 1.00 98.12 207 LYS A CA 1
ATOM 1631 C C . LYS A 1 207 ? 16.686 5.268 -26.685 1.00 98.12 207 LYS A C 1
ATOM 1633 O O . LYS A 1 207 ? 16.906 5.412 -27.886 1.00 98.12 207 LYS A O 1
ATOM 1638 N N . VAL A 1 208 ? 15.760 4.422 -26.226 1.00 98.38 208 VAL A N 1
ATOM 1639 C CA . VAL A 1 208 ? 14.861 3.652 -27.108 1.00 98.38 208 VAL A CA 1
ATOM 1640 C C . VAL A 1 208 ? 14.043 4.585 -28.002 1.00 98.38 208 VAL A C 1
ATOM 1642 O O . VAL A 1 208 ? 14.014 4.382 -29.212 1.00 98.38 208 VAL A O 1
ATOM 1645 N N . LEU A 1 209 ? 13.441 5.639 -27.444 1.00 97.38 209 LEU A N 1
ATOM 1646 C CA . LEU A 1 209 ? 12.631 6.601 -28.203 1.00 97.38 209 LEU A CA 1
ATOM 1647 C C . LEU A 1 209 ? 13.459 7.476 -29.160 1.00 97.38 209 LEU A C 1
ATOM 1649 O O . LEU A 1 209 ? 12.956 7.882 -30.204 1.00 97.38 209 LEU A O 1
ATOM 1653 N N . GLN A 1 210 ? 14.736 7.728 -28.860 1.00 97.75 210 GLN A N 1
ATOM 1654 C CA . GLN A 1 210 ? 15.669 8.367 -29.796 1.00 97.75 210 GLN A CA 1
ATOM 1655 C C . GLN A 1 210 ? 15.978 7.469 -31.000 1.00 97.75 210 GLN A C 1
ATOM 1657 O O . GLN A 1 210 ? 16.060 7.963 -32.121 1.00 97.75 210 GLN A O 1
ATOM 1662 N N . LEU A 1 211 ? 16.160 6.163 -30.773 1.00 97.44 211 LEU A N 1
ATOM 1663 C CA . LEU A 1 211 ? 16.426 5.184 -31.834 1.00 97.44 211 LEU A CA 1
ATOM 1664 C C . LEU A 1 211 ? 15.158 4.844 -32.632 1.00 97.44 211 LEU A C 1
ATOM 1666 O O . LEU A 1 211 ? 15.227 4.593 -33.834 1.00 97.44 211 LEU A O 1
ATOM 1670 N N . LYS A 1 212 ? 13.997 4.843 -31.970 1.00 97.62 212 LYS A N 1
ATOM 1671 C CA . LYS A 1 212 ? 12.691 4.538 -32.552 1.00 97.62 212 LYS A CA 1
ATOM 1672 C C . LYS A 1 212 ? 11.590 5.353 -31.869 1.00 97.62 212 LYS A C 1
ATOM 1674 O O . LYS A 1 212 ? 11.041 4.960 -30.839 1.00 97.62 212 LYS A O 1
ATOM 1679 N N . ALA A 1 213 ? 11.235 6.470 -32.497 1.00 96.25 213 ALA A N 1
ATOM 1680 C CA . ALA A 1 213 ? 10.278 7.433 -31.956 1.00 96.25 213 ALA A CA 1
ATOM 1681 C C . ALA A 1 213 ? 8.851 6.886 -31.780 1.00 96.25 213 ALA A C 1
ATOM 1683 O O . ALA A 1 213 ? 8.088 7.468 -31.023 1.00 96.25 213 ALA A O 1
ATOM 1684 N N . ASP A 1 214 ? 8.478 5.788 -32.446 1.00 96.25 214 ASP A N 1
ATOM 1685 C CA . ASP A 1 214 ? 7.151 5.163 -32.361 1.00 96.25 214 ASP A CA 1
ATOM 1686 C C . ASP A 1 214 ? 7.109 3.916 -31.447 1.00 96.25 214 ASP A C 1
ATOM 1688 O O . ASP A 1 214 ? 6.189 3.096 -31.527 1.00 96.25 214 ASP A O 1
ATOM 1692 N N . HIS A 1 215 ? 8.091 3.749 -30.550 1.00 97.50 215 HIS A N 1
ATOM 1693 C CA . HIS A 1 215 ? 8.148 2.617 -29.619 1.00 97.50 215 HIS A CA 1
ATOM 1694 C C . HIS A 1 215 ? 7.154 2.758 -28.446 1.00 97.50 215 HIS A C 1
ATOM 1696 O O . HIS A 1 215 ? 7.504 3.163 -27.335 1.00 97.50 215 HIS A O 1
ATOM 1702 N N . MET A 1 216 ? 5.901 2.369 -28.681 1.00 97.19 216 MET A N 1
ATOM 1703 C CA . MET A 1 216 ? 4.776 2.541 -27.745 1.00 97.19 216 MET A CA 1
ATOM 1704 C C . MET A 1 216 ? 5.000 1.954 -26.346 1.00 97.19 216 MET A C 1
ATOM 1706 O O . MET A 1 216 ? 4.599 2.560 -25.359 1.00 97.19 216 MET A O 1
ATOM 1710 N N . GLU A 1 217 ? 5.639 0.789 -26.231 1.00 96.81 217 GLU A N 1
ATOM 1711 C CA . GLU A 1 217 ? 5.886 0.154 -24.928 1.00 96.81 217 GLU A CA 1
ATOM 1712 C C . GLU A 1 217 ? 6.864 0.970 -24.069 1.00 96.81 217 GLU A C 1
ATOM 1714 O O . GLU A 1 217 ? 6.681 1.098 -22.863 1.00 96.81 217 GLU A O 1
ATOM 1719 N N . ALA A 1 218 ? 7.834 1.638 -24.703 1.00 97.38 218 ALA A N 1
ATOM 1720 C CA . ALA A 1 218 ? 8.762 2.523 -24.003 1.00 97.38 2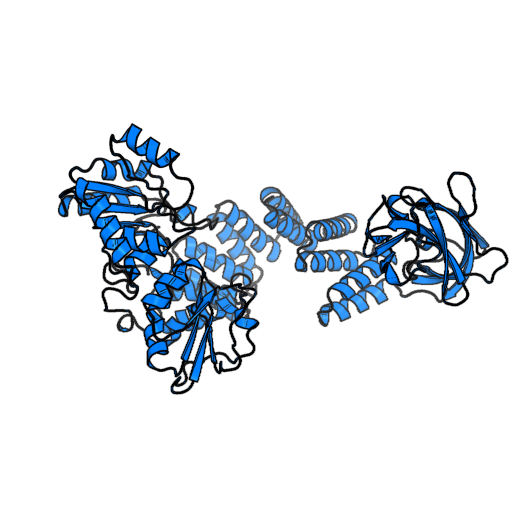18 ALA A CA 1
ATOM 1721 C C . ALA A 1 218 ? 8.061 3.821 -23.576 1.00 97.38 218 ALA A C 1
ATOM 1723 O O . ALA A 1 218 ? 8.317 4.310 -22.481 1.00 97.38 218 ALA A O 1
ATOM 1724 N N . MET A 1 219 ? 7.130 4.341 -24.392 1.00 98.19 219 MET A N 1
ATOM 1725 C CA . MET A 1 219 ? 6.281 5.478 -24.004 1.00 98.19 219 MET A CA 1
ATOM 1726 C C . MET A 1 219 ? 5.414 5.147 -22.787 1.00 98.19 219 MET A C 1
ATOM 1728 O O . MET A 1 219 ? 5.349 5.942 -21.854 1.00 98.19 219 MET A O 1
ATOM 1732 N N . VAL A 1 220 ? 4.768 3.976 -22.773 1.00 98.00 220 VAL A N 1
ATOM 1733 C CA . VAL A 1 220 ? 3.945 3.543 -21.635 1.00 98.00 220 VAL A CA 1
ATOM 1734 C C . VAL A 1 220 ? 4.802 3.339 -20.385 1.00 98.00 220 VAL A C 1
ATOM 1736 O O . VAL A 1 220 ? 4.451 3.851 -19.326 1.00 98.00 220 VAL A O 1
ATOM 1739 N N . ASN A 1 221 ? 5.956 2.678 -20.479 1.00 97.69 221 ASN A N 1
ATOM 1740 C CA . ASN A 1 221 ? 6.811 2.481 -19.305 1.00 97.69 221 ASN A CA 1
ATOM 1741 C C . ASN A 1 221 ? 7.374 3.807 -18.769 1.00 97.69 221 ASN A C 1
ATOM 1743 O O . ASN A 1 221 ? 7.366 4.032 -17.559 1.00 97.69 221 ASN A O 1
ATOM 1747 N N . LEU A 1 222 ? 7.765 4.729 -19.653 1.00 97.00 222 LEU A N 1
ATOM 1748 C CA . LEU A 1 222 ? 8.184 6.076 -19.271 1.00 97.00 222 LEU A CA 1
ATOM 1749 C C . LEU A 1 222 ? 7.050 6.858 -18.592 1.00 97.00 222 LEU A C 1
ATOM 1751 O O . LEU A 1 222 ? 7.265 7.466 -17.544 1.00 97.00 222 LEU A O 1
ATOM 1755 N N . GLY A 1 223 ? 5.834 6.797 -19.142 1.00 97.50 223 GLY A N 1
ATOM 1756 C CA . GLY A 1 223 ? 4.650 7.395 -18.528 1.00 97.50 223 GLY A CA 1
ATOM 1757 C C . GLY A 1 223 ? 4.348 6.807 -17.147 1.00 97.50 223 GLY A C 1
ATOM 1758 O O . GLY A 1 223 ? 4.071 7.548 -16.208 1.00 97.50 223 GLY A O 1
ATOM 1759 N N . ASN A 1 224 ? 4.473 5.489 -16.976 1.00 97.19 224 ASN A N 1
ATOM 1760 C CA . ASN A 1 224 ? 4.281 4.836 -15.680 1.00 97.19 224 ASN A CA 1
ATOM 1761 C C . ASN A 1 224 ? 5.314 5.301 -14.638 1.00 97.19 224 ASN A C 1
ATOM 1763 O O . ASN A 1 224 ? 4.939 5.538 -13.492 1.00 97.19 224 ASN A O 1
ATOM 1767 N N . ILE A 1 225 ? 6.580 5.496 -15.025 1.00 97.06 225 ILE A N 1
ATOM 1768 C CA . ILE A 1 225 ? 7.603 6.048 -14.122 1.00 97.06 225 ILE A CA 1
ATOM 1769 C C . ILE A 1 225 ? 7.285 7.502 -13.752 1.00 97.06 225 ILE A C 1
ATOM 1771 O O . ILE A 1 225 ? 7.338 7.862 -12.578 1.00 97.06 225 ILE A O 1
ATOM 1775 N N . LEU A 1 226 ? 6.900 8.336 -14.723 1.00 96.62 226 LEU A N 1
ATOM 1776 C CA . LEU A 1 226 ? 6.512 9.729 -14.465 1.00 96.62 226 LEU A CA 1
ATOM 1777 C C . LEU A 1 226 ? 5.329 9.820 -13.496 1.00 96.62 226 LEU A C 1
ATOM 1779 O O . LEU A 1 226 ? 5.347 10.643 -12.583 1.00 96.62 226 LEU A O 1
ATOM 1783 N N . ARG A 1 227 ? 4.345 8.924 -13.636 1.00 95.88 227 ARG A N 1
ATOM 1784 C CA . ARG A 1 227 ? 3.225 8.794 -12.696 1.00 95.88 227 ARG A CA 1
ATOM 1785 C C . ARG A 1 227 ? 3.714 8.498 -11.275 1.00 95.88 227 ARG A C 1
ATOM 1787 O O . ARG A 1 227 ? 3.323 9.200 -10.350 1.00 95.88 227 ARG A O 1
ATOM 1794 N N . ILE A 1 228 ? 4.615 7.526 -11.104 1.00 92.31 228 ILE A N 1
ATOM 1795 C CA . ILE A 1 228 ? 5.207 7.187 -9.794 1.00 92.31 228 ILE A CA 1
ATOM 1796 C C . ILE A 1 228 ? 5.943 8.393 -9.182 1.00 92.31 228 ILE A C 1
ATOM 1798 O O . ILE A 1 228 ? 5.849 8.622 -7.977 1.00 92.31 228 ILE A O 1
ATOM 1802 N N . LYS A 1 229 ? 6.610 9.216 -10.003 1.00 93.06 229 LYS A N 1
ATOM 1803 C CA . LYS A 1 229 ? 7.274 10.462 -9.571 1.00 93.06 229 LYS A CA 1
ATOM 1804 C C . LYS A 1 229 ? 6.301 11.625 -9.297 1.00 93.06 229 LYS A C 1
ATOM 1806 O O . LYS A 1 229 ? 6.740 12.698 -8.890 1.00 93.06 229 LYS A O 1
ATOM 1811 N N . GLY A 1 230 ? 4.994 11.430 -9.485 1.00 93.44 230 GLY A N 1
ATOM 1812 C CA . GLY A 1 230 ? 3.953 12.443 -9.281 1.00 93.44 230 GLY A CA 1
ATOM 1813 C C . GLY A 1 230 ? 3.725 13.376 -10.476 1.00 93.44 230 GLY A C 1
ATOM 1814 O O . GLY A 1 230 ? 2.893 14.279 -10.404 1.00 93.44 230 GLY A O 1
ATOM 1815 N N . GLU A 1 231 ? 4.408 13.157 -11.600 1.00 96.25 231 GLU A N 1
ATOM 1816 C CA . GLU A 1 231 ? 4.264 13.931 -12.837 1.00 96.25 231 GLU A CA 1
ATOM 1817 C C . GLU A 1 231 ? 3.118 13.383 -13.710 1.00 96.25 231 GLU A C 1
ATOM 1819 O O . GLU A 1 231 ? 3.298 13.004 -14.871 1.00 96.25 231 GLU A O 1
ATOM 1824 N N . VAL A 1 232 ? 1.913 13.322 -13.138 1.00 96.00 232 VAL A N 1
ATOM 1825 C CA . VAL A 1 232 ? 0.755 12.626 -13.731 1.00 96.00 232 VAL A CA 1
ATOM 1826 C C . VAL A 1 232 ? 0.343 13.207 -15.091 1.00 96.00 232 VAL A C 1
ATOM 1828 O O . VAL A 1 232 ? 0.012 12.458 -16.009 1.00 96.00 232 VAL A O 1
ATOM 1831 N N . ASP A 1 233 ? 0.414 14.528 -15.278 1.00 97.06 233 ASP A N 1
ATOM 1832 C CA . ASP A 1 233 ? 0.080 15.152 -16.568 1.00 97.06 233 ASP A CA 1
ATOM 1833 C C . ASP A 1 233 ? 1.090 14.791 -17.675 1.00 97.06 233 ASP A C 1
ATOM 1835 O O . ASP A 1 233 ? 0.699 14.540 -18.821 1.00 97.06 233 ASP A O 1
ATOM 1839 N N . ASN A 1 234 ? 2.380 14.681 -17.334 1.00 96.94 234 ASN A N 1
ATOM 1840 C CA . ASN A 1 234 ? 3.411 14.224 -18.271 1.00 96.94 234 ASN A CA 1
ATOM 1841 C C . ASN A 1 234 ? 3.208 12.743 -18.624 1.00 96.94 234 ASN A C 1
ATOM 1843 O O . ASN A 1 234 ? 3.343 12.365 -19.790 1.00 96.94 234 ASN A O 1
ATOM 1847 N N . ALA A 1 235 ? 2.813 11.916 -17.651 1.00 97.88 235 ALA A N 1
ATOM 1848 C CA . ALA A 1 235 ? 2.454 10.519 -17.885 1.00 97.88 235 ALA A CA 1
ATOM 1849 C C . ALA A 1 235 ? 1.294 10.382 -18.887 1.00 97.88 235 ALA A C 1
ATOM 1851 O O . ALA A 1 235 ? 1.413 9.664 -19.882 1.00 97.88 235 ALA A O 1
ATOM 1852 N N . ILE A 1 236 ? 0.209 11.137 -18.676 1.00 98.25 236 ILE A N 1
ATOM 1853 C CA . ILE A 1 236 ? -0.959 11.175 -19.572 1.00 98.25 236 ILE A CA 1
ATOM 1854 C C . ILE A 1 236 ? -0.550 11.550 -21.003 1.00 98.25 236 ILE A C 1
ATOM 1856 O O . ILE A 1 236 ? -1.021 10.927 -21.958 1.00 98.25 236 ILE A O 1
ATOM 1860 N N . SER A 1 237 ? 0.360 12.516 -21.168 1.00 98.00 237 SER A N 1
ATOM 1861 C CA . SER A 1 237 ? 0.887 12.896 -22.485 1.00 98.00 237 SER A CA 1
ATOM 1862 C C . SER A 1 237 ? 1.553 11.719 -23.208 1.00 98.00 237 SER A C 1
ATOM 1864 O O . SER A 1 237 ? 1.250 11.469 -24.377 1.00 98.00 237 SER A O 1
ATOM 1866 N N . TYR A 1 238 ? 2.408 10.949 -22.528 1.00 98.06 238 TYR A N 1
ATOM 1867 C CA . TYR A 1 238 ? 3.056 9.777 -23.127 1.00 98.06 238 TYR A CA 1
ATOM 1868 C C . TYR A 1 238 ? 2.067 8.658 -23.471 1.00 98.06 238 TYR A C 1
ATOM 1870 O O . TYR A 1 238 ? 2.179 8.050 -24.538 1.00 98.06 238 TYR A O 1
ATOM 1878 N N . PHE A 1 239 ? 1.062 8.411 -22.628 1.00 98.50 239 PHE A N 1
ATOM 1879 C CA . PHE A 1 239 ? 0.031 7.419 -22.941 1.00 98.50 239 PHE A CA 1
ATOM 1880 C C . PHE A 1 239 ? -0.805 7.828 -24.161 1.00 98.50 239 PHE A C 1
ATOM 1882 O O . PHE A 1 239 ? -1.088 6.995 -25.024 1.00 98.50 239 PHE A O 1
ATOM 1889 N N . HIS A 1 240 ? -1.147 9.113 -24.295 1.00 98.44 240 HIS A N 1
ATOM 1890 C CA . HIS A 1 240 ? -1.823 9.619 -25.490 1.00 98.44 240 HIS A CA 1
ATOM 1891 C C . HIS A 1 240 ? -0.953 9.543 -26.747 1.00 98.44 240 HIS A C 1
ATOM 1893 O O . HIS A 1 240 ? -1.480 9.227 -27.810 1.00 98.44 240 HIS A O 1
ATOM 1899 N N . GLN A 1 241 ? 0.360 9.773 -26.648 1.00 97.75 241 GLN A N 1
ATOM 1900 C CA . GLN A 1 241 ? 1.280 9.570 -27.774 1.00 97.75 241 GLN A CA 1
ATOM 1901 C C . GLN A 1 241 ? 1.298 8.104 -28.230 1.00 97.75 241 GLN A C 1
ATOM 1903 O O . GLN A 1 241 ? 1.184 7.839 -29.428 1.00 97.75 241 GLN A O 1
ATOM 1908 N N . ALA A 1 242 ? 1.338 7.148 -27.295 1.00 97.75 242 ALA A N 1
ATOM 1909 C CA . ALA A 1 242 ? 1.240 5.726 -27.623 1.00 97.75 242 ALA A CA 1
ATOM 1910 C C . ALA A 1 242 ? -0.090 5.392 -28.331 1.00 97.75 242 ALA A C 1
ATOM 1912 O O . ALA A 1 242 ? -0.094 4.691 -29.343 1.00 97.75 242 ALA A O 1
ATOM 1913 N N . LEU A 1 243 ? -1.211 5.950 -27.858 1.00 97.62 243 LEU A N 1
ATOM 1914 C CA . LEU A 1 243 ? -2.526 5.765 -28.484 1.00 97.62 243 LEU A CA 1
ATOM 1915 C C . LEU A 1 243 ? -2.685 6.491 -29.827 1.00 97.62 243 LEU A C 1
ATOM 1917 O O . LEU A 1 243 ? -3.468 6.048 -30.664 1.00 97.62 243 LEU A O 1
ATOM 1921 N N . ALA A 1 244 ? -1.946 7.575 -30.068 1.00 97.88 244 ALA A N 1
ATOM 1922 C CA . ALA A 1 244 ? -1.912 8.230 -31.373 1.00 97.88 244 ALA A CA 1
ATOM 1923 C C . ALA A 1 244 ? -1.240 7.344 -32.437 1.00 97.88 244 ALA A C 1
ATOM 1925 O O . ALA A 1 244 ? -1.608 7.415 -33.609 1.00 97.88 244 ALA A O 1
ATOM 1926 N N . ILE A 1 245 ? -0.292 6.491 -32.029 1.00 97.25 245 ILE A N 1
ATOM 1927 C CA . ILE A 1 245 ? 0.356 5.494 -32.895 1.00 97.25 245 ILE A CA 1
ATOM 1928 C C . ILE A 1 245 ? -0.547 4.266 -33.065 1.00 97.25 245 ILE A C 1
ATOM 1930 O O . ILE A 1 245 ? -0.785 3.825 -34.190 1.00 97.25 245 ILE A O 1
ATOM 1934 N N . LYS A 1 246 ? -1.070 3.718 -31.960 1.00 97.31 246 LYS A N 1
ATOM 1935 C CA . LYS A 1 246 ? -1.998 2.579 -31.963 1.00 97.31 246 LYS A CA 1
ATOM 1936 C C . LYS A 1 246 ? -3.173 2.846 -31.017 1.00 97.31 246 LYS A C 1
ATOM 1938 O O . LYS A 1 246 ? -3.052 2.593 -29.819 1.00 97.31 246 LYS A O 1
ATOM 1943 N N . PRO A 1 247 ? -4.337 3.263 -31.547 1.00 96.94 247 PRO A N 1
ATOM 1944 C CA . PRO A 1 247 ? -5.531 3.499 -30.732 1.00 96.94 247 PRO A CA 1
ATOM 1945 C C . PRO A 1 247 ? -6.017 2.256 -29.974 1.00 96.94 247 PRO A C 1
ATOM 1947 O O . PRO A 1 247 ? -6.625 2.366 -28.919 1.00 96.94 247 PRO A O 1
ATOM 1950 N N . GLU A 1 248 ? -5.731 1.063 -30.494 1.00 96.81 248 GLU A N 1
ATOM 1951 C CA . GLU A 1 248 ? -6.113 -0.228 -29.912 1.00 96.81 248 GLU A CA 1
ATOM 1952 C C . GLU A 1 248 ? -4.996 -0.805 -29.021 1.00 96.81 248 GLU A C 1
ATOM 1954 O O . GLU A 1 248 ? -4.619 -1.973 -29.143 1.00 96.81 248 GLU A O 1
ATOM 1959 N N . TYR A 1 249 ? -4.395 0.024 -28.159 1.00 97.12 249 TYR A N 1
ATOM 1960 C CA . TYR A 1 249 ? -3.350 -0.417 -27.232 1.00 97.12 249 TYR A CA 1
ATOM 1961 C C . TYR A 1 249 ? -3.873 -0.499 -25.793 1.00 97.12 249 TYR A C 1
ATOM 1963 O O . TYR A 1 249 ? -3.887 0.489 -25.059 1.00 97.12 249 TYR A O 1
ATOM 1971 N N . ALA A 1 250 ? -4.299 -1.703 -25.393 1.00 97.75 250 ALA A N 1
ATOM 1972 C CA . ALA A 1 250 ? -4.943 -1.965 -24.102 1.00 97.75 250 ALA A CA 1
ATOM 1973 C C . ALA A 1 250 ? -4.115 -1.473 -22.900 1.00 97.75 250 ALA A C 1
ATOM 1975 O O . ALA A 1 250 ? -4.652 -0.797 -22.025 1.00 97.75 250 ALA A O 1
ATOM 1976 N N . SER A 1 251 ? -2.798 -1.721 -22.896 1.00 97.38 251 SER A N 1
ATOM 1977 C CA . SER A 1 251 ? -1.883 -1.275 -21.831 1.00 97.38 251 SER A CA 1
ATOM 1978 C C . SER A 1 251 ? -1.895 0.248 -21.634 1.00 97.38 251 SER A C 1
ATOM 1980 O O . SER A 1 251 ? -2.044 0.722 -20.509 1.00 97.38 251 SER A O 1
ATOM 1982 N N . ALA A 1 252 ? -1.867 1.033 -22.719 1.00 98.00 252 ALA A N 1
ATOM 1983 C CA . ALA A 1 252 ? -1.942 2.492 -22.628 1.00 98.00 252 ALA A CA 1
ATOM 1984 C C . ALA A 1 252 ? -3.304 2.982 -22.104 1.00 98.00 252 ALA A C 1
ATOM 1986 O O . ALA A 1 252 ? -3.357 3.948 -21.344 1.00 98.00 252 ALA A O 1
ATOM 1987 N N . HIS A 1 253 ? -4.403 2.309 -22.461 1.00 98.62 253 HIS A N 1
ATOM 1988 C CA . HIS A 1 253 ? -5.715 2.601 -21.882 1.00 98.62 253 HIS A CA 1
ATOM 1989 C C . HIS A 1 253 ? -5.771 2.282 -20.386 1.00 98.62 253 HIS A C 1
ATOM 1991 O O . HIS A 1 253 ? -6.219 3.128 -19.619 1.00 98.62 253 HIS A O 1
ATOM 1997 N N . ASN A 1 254 ? -5.263 1.129 -19.946 1.00 98.50 254 ASN A N 1
ATOM 1998 C CA . ASN A 1 254 ? -5.186 0.810 -18.521 1.00 98.50 254 ASN A CA 1
ATOM 1999 C C . ASN A 1 254 ? -4.349 1.855 -17.758 1.00 98.50 254 ASN A C 1
ATOM 2001 O O . ASN A 1 254 ? -4.813 2.397 -16.758 1.00 98.50 254 ASN A O 1
ATOM 2005 N N . SER A 1 255 ? -3.173 2.222 -18.275 1.00 98.38 255 SER A N 1
ATOM 2006 C CA . SER A 1 255 ? -2.321 3.262 -17.686 1.00 98.38 255 SER A CA 1
ATOM 2007 C C . SER A 1 255 ? -2.989 4.644 -17.627 1.00 98.38 255 SER A C 1
ATOM 2009 O O . SER A 1 255 ? -2.853 5.339 -16.619 1.00 98.38 255 SER A O 1
ATOM 2011 N N . LEU A 1 256 ? -3.759 5.042 -18.651 1.00 98.44 256 LEU A N 1
ATOM 2012 C CA . LEU A 1 256 ? -4.594 6.250 -18.580 1.00 98.44 256 LEU A CA 1
ATOM 2013 C C . LEU A 1 256 ? -5.649 6.136 -17.485 1.00 98.44 256 LEU A C 1
ATOM 2015 O O . LEU A 1 256 ? -5.854 7.098 -16.750 1.00 98.44 256 LEU A O 1
ATOM 2019 N N . GLY A 1 257 ? -6.297 4.977 -17.359 1.00 98.12 257 GLY A N 1
ATOM 2020 C CA . GLY A 1 257 ? -7.260 4.725 -16.294 1.00 98.12 257 GLY A CA 1
ATOM 2021 C C . GLY A 1 257 ? -6.656 4.983 -14.913 1.00 98.12 257 GLY A C 1
ATOM 2022 O O . GLY A 1 257 ? -7.226 5.737 -14.123 1.00 98.12 257 GLY A O 1
ATOM 2023 N N . VAL A 1 258 ? -5.453 4.453 -14.663 1.00 97.38 258 VAL A N 1
ATOM 2024 C CA . VAL A 1 258 ? -4.722 4.671 -13.403 1.00 97.38 258 VAL A CA 1
ATOM 2025 C C . VAL A 1 258 ? -4.393 6.150 -13.203 1.00 97.38 258 VAL A C 1
ATOM 2027 O O . VAL A 1 258 ? -4.657 6.697 -12.135 1.00 97.38 258 VAL A O 1
ATOM 2030 N N . ALA A 1 259 ? -3.883 6.832 -14.230 1.00 97.12 259 ALA A N 1
ATOM 2031 C CA . ALA A 1 259 ? -3.542 8.251 -14.133 1.00 97.12 259 ALA A CA 1
ATOM 2032 C C . ALA A 1 259 ? -4.767 9.151 -13.876 1.00 97.12 259 ALA A C 1
ATOM 2034 O O . ALA A 1 259 ? -4.703 10.069 -13.061 1.00 97.12 259 ALA A O 1
ATOM 2035 N N . PHE A 1 260 ? -5.908 8.891 -14.523 1.00 96.88 260 PHE A N 1
ATOM 2036 C CA . PHE A 1 260 ? -7.140 9.651 -14.279 1.00 96.88 260 PHE A CA 1
ATOM 2037 C C . PHE A 1 260 ? -7.736 9.375 -12.899 1.00 96.88 260 PHE A C 1
ATOM 2039 O O . PHE A 1 260 ? -8.224 10.309 -12.259 1.00 96.88 260 PHE A O 1
ATOM 2046 N N . LYS A 1 261 ? -7.619 8.137 -12.402 1.00 94.19 261 LYS A N 1
ATOM 2047 C CA . LYS A 1 261 ? -7.970 7.800 -11.020 1.00 94.19 261 LYS A CA 1
ATOM 2048 C C . LYS A 1 261 ? -7.166 8.649 -10.030 1.00 94.19 261 LYS A C 1
ATOM 2050 O O . LYS A 1 261 ? -7.753 9.232 -9.125 1.00 94.19 261 LYS A O 1
ATOM 2055 N N . GLU A 1 262 ? -5.851 8.768 -10.215 1.00 91.62 262 GLU A N 1
ATOM 2056 C CA . GLU A 1 262 ? -4.990 9.598 -9.353 1.00 91.62 262 GLU A CA 1
ATOM 2057 C C . GLU A 1 262 ? -5.351 11.090 -9.402 1.00 91.62 262 GLU A C 1
ATOM 2059 O O . GLU A 1 262 ? -5.206 11.793 -8.404 1.00 91.62 262 GLU A O 1
ATOM 2064 N N . LYS A 1 263 ? -5.890 11.569 -10.530 1.00 91.25 263 LYS A N 1
ATOM 2065 C CA . LYS A 1 263 ? -6.448 12.926 -10.658 1.00 91.25 263 LYS A CA 1
ATOM 2066 C C . LYS A 1 263 ? -7.845 13.091 -10.046 1.00 91.25 263 LYS A C 1
ATOM 2068 O O . LYS A 1 263 ? -8.366 14.205 -10.044 1.00 91.25 263 LYS A O 1
ATOM 2073 N N . GLY A 1 264 ? -8.462 12.016 -9.558 1.00 89.69 264 GLY A N 1
ATOM 2074 C CA . GLY A 1 264 ? -9.826 12.010 -9.028 1.00 89.69 264 GLY A CA 1
ATOM 2075 C C . GLY A 1 264 ? -10.933 11.960 -10.090 1.00 89.69 264 GLY A C 1
ATOM 2076 O O . GLY A 1 264 ? -12.107 12.009 -9.729 1.00 89.69 264 GLY A O 1
ATOM 2077 N N . ASP A 1 265 ? -10.601 11.834 -11.382 1.00 94.06 265 ASP A N 1
ATOM 2078 C CA . ASP A 1 265 ? -11.583 11.663 -12.464 1.00 94.06 265 ASP A CA 1
ATOM 2079 C C . ASP A 1 265 ? -11.924 10.175 -12.635 1.00 94.06 265 ASP A C 1
ATOM 2081 O O . ASP A 1 265 ? -11.436 9.471 -13.528 1.00 94.06 265 ASP A O 1
ATOM 2085 N N . MET A 1 266 ? -12.744 9.684 -11.706 1.00 93.50 266 MET A N 1
ATOM 2086 C CA . MET A 1 266 ? -13.108 8.273 -11.611 1.00 93.50 266 MET A CA 1
ATOM 2087 C C . MET A 1 266 ? -13.921 7.794 -12.822 1.00 93.50 266 MET A C 1
ATOM 2089 O O . MET A 1 266 ? -13.737 6.676 -13.298 1.00 93.50 266 MET A O 1
ATOM 2093 N N . GLU A 1 267 ? -14.809 8.634 -13.350 1.00 95.94 267 GLU A N 1
ATOM 2094 C CA . GLU A 1 267 ? -15.626 8.348 -14.529 1.00 95.94 267 GLU A CA 1
ATOM 2095 C C . GLU A 1 267 ? -14.759 8.106 -15.771 1.00 95.94 267 GLU A C 1
ATOM 2097 O O . GLU A 1 267 ? -14.954 7.120 -16.491 1.00 95.94 267 GLU A O 1
ATOM 2102 N N . THR A 1 268 ? -13.773 8.975 -16.018 1.00 97.62 268 THR A N 1
ATOM 2103 C CA . THR A 1 268 ? -12.832 8.786 -17.128 1.00 97.62 268 THR A CA 1
ATOM 2104 C C . THR A 1 268 ? -11.950 7.559 -16.905 1.00 97.62 268 THR A C 1
ATOM 2106 O O . THR A 1 268 ? -11.686 6.827 -17.865 1.00 97.62 268 THR A O 1
ATOM 2109 N N . ALA A 1 269 ? -11.543 7.293 -15.659 1.00 98.00 269 ALA A N 1
ATOM 2110 C CA . ALA A 1 269 ? -10.772 6.104 -15.314 1.00 98.00 269 ALA A CA 1
ATOM 2111 C C . ALA A 1 269 ? -11.519 4.810 -15.676 1.00 98.00 269 ALA A C 1
ATOM 2113 O O . ALA A 1 269 ? -10.991 3.984 -16.422 1.00 98.00 269 ALA A O 1
ATOM 2114 N N . ILE A 1 270 ? -12.778 4.679 -15.238 1.00 98.38 270 ILE A N 1
ATOM 2115 C CA . ILE A 1 270 ? -13.645 3.526 -15.536 1.00 98.38 270 ILE A CA 1
ATOM 2116 C C . ILE A 1 270 ? -13.769 3.304 -17.044 1.00 98.38 270 ILE A C 1
ATOM 2118 O O . ILE A 1 270 ? -13.575 2.183 -17.512 1.00 98.38 270 ILE A O 1
ATOM 2122 N N . ARG A 1 271 ? -14.020 4.365 -17.823 1.00 98.50 271 ARG A N 1
ATOM 2123 C CA . ARG A 1 271 ? -14.126 4.264 -19.288 1.00 98.50 271 ARG A CA 1
ATOM 2124 C C . ARG A 1 271 ? -12.842 3.721 -19.920 1.00 98.50 271 ARG A C 1
ATOM 2126 O O . ARG A 1 271 ? -12.902 2.948 -20.873 1.00 98.50 271 ARG A O 1
ATOM 2133 N N . HIS A 1 272 ? -11.680 4.130 -19.419 1.00 98.69 272 HIS A N 1
ATOM 2134 C CA . HIS A 1 272 ? -10.398 3.656 -19.930 1.00 98.69 272 HIS A CA 1
ATOM 2135 C C . HIS A 1 272 ? -10.083 2.214 -19.522 1.00 98.69 272 HIS A C 1
ATOM 2137 O O . HIS A 1 272 ? -9.609 1.459 -20.370 1.00 98.69 272 HIS A O 1
ATOM 2143 N N . TYR A 1 273 ? -10.417 1.793 -18.300 1.00 98.69 273 TYR A N 1
ATOM 2144 C CA . TYR A 1 273 ? -10.308 0.384 -17.909 1.00 98.69 273 TYR A CA 1
ATOM 2145 C C . TYR A 1 273 ? -11.232 -0.509 -18.737 1.00 98.69 273 TYR A C 1
ATOM 2147 O O . TYR A 1 273 ? -10.783 -1.509 -19.288 1.00 98.69 273 TYR A O 1
ATOM 2155 N N . GLN A 1 274 ? -12.494 -0.106 -18.914 1.00 98.69 274 GLN A N 1
ATOM 2156 C CA . GLN A 1 274 ? -13.438 -0.804 -19.789 1.00 98.69 274 GLN A CA 1
ATOM 2157 C C . GLN A 1 274 ? -12.899 -0.904 -21.215 1.00 98.69 274 GLN A C 1
ATOM 2159 O O . GLN A 1 274 ? -12.954 -1.973 -21.812 1.00 98.69 274 GLN A O 1
ATOM 2164 N N . LYS A 1 275 ? -12.299 0.172 -21.744 1.00 98.69 275 LYS A N 1
ATOM 2165 C CA . LYS A 1 275 ? -11.696 0.130 -23.076 1.00 98.69 275 LYS A CA 1
ATOM 2166 C C . LYS A 1 275 ? -10.501 -0.821 -23.158 1.00 98.69 275 LYS A C 1
ATOM 2168 O O . LYS A 1 275 ? -10.343 -1.496 -24.170 1.00 98.69 275 LYS A O 1
ATOM 2173 N N . ALA A 1 276 ? -9.665 -0.887 -22.123 1.00 98.62 276 ALA A N 1
ATOM 2174 C CA . ALA A 1 276 ? -8.570 -1.850 -22.066 1.00 98.62 276 ALA A CA 1
ATOM 2175 C C . ALA A 1 276 ? -9.096 -3.296 -22.094 1.00 98.62 276 ALA A C 1
ATOM 2177 O O . ALA A 1 276 ? -8.596 -4.090 -22.882 1.00 98.62 276 ALA A O 1
ATOM 2178 N N . ILE A 1 277 ? -10.151 -3.590 -21.327 1.00 98.69 277 ILE A N 1
ATOM 2179 C CA . ILE A 1 277 ? -10.814 -4.905 -21.276 1.00 98.69 277 ILE A CA 1
ATOM 2180 C C . ILE A 1 277 ? -11.504 -5.250 -22.606 1.00 98.69 277 ILE A C 1
ATOM 2182 O O . ILE A 1 277 ? -11.425 -6.379 -23.070 1.00 98.69 277 ILE A O 1
ATOM 2186 N N . GLU A 1 278 ? -12.153 -4.286 -23.267 1.00 98.44 278 GLU A N 1
ATOM 2187 C CA . GLU A 1 278 ? -12.738 -4.499 -24.602 1.00 98.44 278 GLU A CA 1
ATOM 2188 C C . GLU A 1 278 ? -11.689 -4.909 -25.645 1.00 98.44 278 GLU A C 1
ATOM 2190 O O . GLU A 1 278 ? -11.993 -5.658 -26.572 1.00 98.44 278 GLU A O 1
ATOM 2195 N N . LEU A 1 279 ? -10.479 -4.355 -25.536 1.00 98.31 279 LEU A N 1
ATOM 2196 C CA . LEU A 1 279 ? -9.373 -4.622 -26.454 1.00 98.31 279 LEU A CA 1
ATOM 2197 C C . LEU A 1 279 ? -8.633 -5.919 -26.106 1.00 98.31 279 LEU A C 1
ATOM 2199 O O . LEU A 1 279 ? -8.110 -6.574 -27.005 1.00 98.31 279 LEU A O 1
ATOM 2203 N N . ASP A 1 280 ? -8.585 -6.267 -24.822 1.00 97.94 280 ASP A N 1
ATOM 2204 C CA . ASP A 1 280 ? -7.986 -7.487 -24.296 1.00 97.94 280 ASP A CA 1
ATOM 2205 C C . ASP A 1 280 ? -8.765 -7.975 -23.062 1.00 97.94 280 ASP A C 1
ATOM 2207 O O . ASP A 1 280 ? -8.526 -7.540 -21.933 1.00 97.94 280 ASP A O 1
ATOM 2211 N N . ASP A 1 281 ? -9.704 -8.902 -23.278 1.00 97.19 281 ASP A N 1
ATOM 2212 C CA . ASP A 1 281 ? -10.520 -9.488 -22.203 1.00 97.19 281 ASP A CA 1
ATOM 2213 C C . ASP A 1 281 ? -9.664 -10.275 -21.194 1.00 97.19 281 ASP A C 1
ATOM 2215 O O . ASP A 1 281 ? -10.063 -10.439 -20.043 1.00 97.19 281 ASP A O 1
ATOM 2219 N N . GLY A 1 282 ? -8.467 -10.713 -21.609 1.00 98.06 282 GLY A N 1
ATOM 2220 C CA . GLY A 1 282 ? -7.474 -11.408 -20.793 1.00 98.06 282 GLY A CA 1
ATOM 2221 C C . GLY A 1 282 ? -6.558 -10.481 -19.989 1.00 98.06 282 GLY A C 1
ATOM 2222 O O . GLY A 1 282 ? -5.564 -10.951 -19.440 1.00 98.06 282 GLY A O 1
ATOM 2223 N N . PHE A 1 283 ? -6.857 -9.183 -19.897 1.00 98.06 283 PHE A N 1
ATOM 2224 C CA . PHE A 1 283 ? -6.028 -8.236 -19.155 1.00 98.06 283 PHE A CA 1
ATOM 2225 C C . PHE A 1 283 ? -6.431 -8.168 -17.670 1.00 98.06 283 PHE A C 1
ATOM 2227 O O . PHE A 1 283 ? -7.230 -7.322 -17.254 1.00 98.06 283 PHE A O 1
ATOM 2234 N N . ALA A 1 284 ? -5.882 -9.074 -16.855 1.00 98.38 284 ALA A N 1
ATOM 2235 C CA . ALA A 1 284 ? -6.243 -9.234 -15.441 1.00 98.38 284 ALA A CA 1
ATOM 2236 C C . ALA A 1 284 ? -6.120 -7.935 -14.621 1.00 98.38 284 ALA A C 1
ATOM 2238 O O . ALA A 1 284 ? -7.014 -7.606 -13.839 1.00 98.38 284 ALA A O 1
ATOM 2239 N N . GLU A 1 285 ? -5.050 -7.165 -14.822 1.00 98.06 285 GLU A N 1
ATOM 2240 C CA . GLU A 1 285 ? -4.796 -5.913 -14.108 1.00 98.06 285 GLU A CA 1
ATOM 2241 C C . GLU A 1 285 ? -5.865 -4.856 -14.415 1.00 98.06 285 GLU A C 1
ATOM 2243 O O . GLU A 1 285 ? -6.275 -4.121 -13.517 1.00 98.06 285 GLU A O 1
ATOM 2248 N N . ALA A 1 286 ? -6.373 -4.804 -15.652 1.00 98.38 286 ALA A N 1
ATOM 2249 C CA . ALA A 1 286 ? -7.443 -3.880 -16.025 1.00 98.38 286 ALA A CA 1
ATOM 2250 C C . ALA A 1 286 ? -8.771 -4.236 -15.338 1.00 98.38 286 ALA A C 1
ATOM 2252 O O . ALA A 1 286 ? -9.476 -3.338 -14.873 1.00 98.38 286 ALA A O 1
ATOM 2253 N N . HIS A 1 287 ? -9.086 -5.530 -15.202 1.00 98.81 287 HIS A N 1
ATOM 2254 C CA . HIS A 1 287 ? -10.240 -6.000 -14.421 1.00 98.81 287 HIS A CA 1
ATOM 2255 C C . HIS A 1 287 ? -10.095 -5.669 -12.929 1.00 98.81 287 HIS A C 1
ATOM 2257 O O . HIS A 1 287 ? -11.040 -5.165 -12.322 1.00 98.81 287 HIS A O 1
ATOM 2263 N N . ASN A 1 288 ? -8.912 -5.875 -12.338 1.00 98.56 288 ASN A N 1
ATOM 2264 C CA . ASN A 1 288 ? -8.644 -5.485 -10.948 1.00 98.56 288 ASN A CA 1
ATOM 2265 C C . ASN A 1 288 ? -8.820 -3.968 -10.746 1.00 98.56 288 ASN A C 1
ATOM 2267 O O . ASN A 1 288 ? -9.539 -3.535 -9.845 1.00 98.56 288 ASN A O 1
ATOM 2271 N N . ASN A 1 289 ? -8.235 -3.155 -11.628 1.00 98.50 289 ASN A N 1
ATOM 2272 C CA . ASN A 1 289 ? -8.333 -1.698 -11.560 1.00 98.50 289 ASN A CA 1
ATOM 2273 C C . ASN A 1 289 ? -9.771 -1.189 -11.743 1.00 98.50 289 ASN A C 1
ATOM 2275 O O . ASN A 1 289 ? -10.197 -0.270 -11.034 1.00 98.50 289 ASN A O 1
ATOM 2279 N N . LEU A 1 290 ? -10.541 -1.808 -12.646 1.00 98.69 290 LEU A N 1
ATOM 2280 C CA . LEU A 1 290 ? -11.967 -1.532 -12.799 1.00 98.69 290 LEU A CA 1
ATOM 2281 C C . LEU A 1 290 ? -12.727 -1.854 -11.507 1.00 98.69 290 LEU A C 1
ATOM 2283 O O . LEU A 1 290 ? -13.498 -1.019 -11.038 1.00 98.69 290 LEU A O 1
ATOM 2287 N N . GLY A 1 291 ? -12.466 -3.013 -10.895 1.00 98.25 291 GLY A N 1
ATOM 2288 C CA . GLY A 1 291 ? -13.072 -3.395 -9.621 1.00 98.25 291 GLY A CA 1
ATOM 2289 C C . GLY A 1 291 ? -12.798 -2.381 -8.508 1.00 98.25 291 GLY A C 1
ATOM 2290 O O . GLY A 1 291 ? -13.709 -2.016 -7.761 1.00 98.25 291 GLY A O 1
ATOM 2291 N N . MET A 1 292 ? -11.573 -1.850 -8.430 1.00 96.44 292 MET A N 1
ATOM 2292 C CA . MET A 1 292 ? -11.219 -0.809 -7.456 1.00 96.44 292 MET A CA 1
ATOM 2293 C C . MET A 1 292 ? -12.024 0.471 -7.676 1.00 96.44 292 MET A C 1
ATOM 2295 O O . MET A 1 292 ? -12.582 1.016 -6.725 1.00 96.44 292 MET A O 1
ATOM 2299 N N . ALA A 1 293 ? -12.119 0.928 -8.925 1.00 96.12 293 ALA A N 1
ATOM 2300 C CA . ALA A 1 293 ? -12.875 2.127 -9.274 1.00 96.12 293 ALA A CA 1
ATOM 2301 C C . ALA A 1 293 ? -14.382 1.968 -8.997 1.00 96.12 293 ALA A C 1
ATOM 2303 O O . ALA A 1 293 ? -15.014 2.873 -8.450 1.00 96.12 293 ALA A O 1
ATOM 2304 N N . LEU A 1 294 ? -14.951 0.800 -9.309 1.00 97.31 294 LEU A N 1
ATOM 2305 C CA . LEU A 1 294 ? -16.351 0.469 -9.024 1.00 97.31 294 LEU A CA 1
ATOM 2306 C C . LEU A 1 294 ? -16.629 0.424 -7.516 1.00 97.31 294 LEU A C 1
ATOM 2308 O O . LEU A 1 294 ? -17.630 0.978 -7.060 1.00 97.31 294 LEU A O 1
ATOM 2312 N N . ARG A 1 295 ? -15.712 -0.139 -6.715 1.00 95.56 295 ARG A N 1
ATOM 2313 C CA . ARG A 1 295 ? -15.814 -0.128 -5.246 1.00 95.56 295 ARG A CA 1
ATOM 2314 C C . ARG A 1 295 ? -15.847 1.297 -4.696 1.00 95.56 295 ARG A C 1
ATOM 2316 O O . ARG A 1 295 ? -16.654 1.594 -3.821 1.00 95.56 295 ARG A O 1
ATOM 2323 N N . GLU A 1 296 ? -14.991 2.182 -5.205 1.00 91.50 296 GLU A N 1
ATOM 2324 C CA . GLU A 1 296 ? -14.964 3.597 -4.805 1.00 91.50 296 GLU A CA 1
ATOM 2325 C C . GLU A 1 296 ? -16.260 4.339 -5.192 1.00 91.50 296 GLU A C 1
ATOM 2327 O O . GLU A 1 296 ? -16.666 5.272 -4.501 1.00 91.50 296 GLU A O 1
ATOM 2332 N N . LYS A 1 297 ? -16.969 3.874 -6.231 1.00 92.69 297 LYS A N 1
ATOM 2333 C CA . LYS A 1 297 ? -18.326 4.316 -6.602 1.00 92.69 297 LYS A CA 1
ATOM 2334 C C . LYS A 1 297 ? -19.458 3.586 -5.854 1.00 92.69 297 LYS A C 1
ATOM 2336 O O . LYS A 1 297 ? -20.620 3.795 -6.191 1.00 92.69 297 LYS A O 1
ATOM 2341 N N . ALA A 1 298 ? -19.143 2.762 -4.851 1.00 94.00 298 ALA A N 1
ATOM 2342 C CA . ALA A 1 298 ? -20.087 1.917 -4.108 1.00 94.00 298 ALA A CA 1
ATOM 2343 C C . ALA A 1 298 ? -20.865 0.892 -4.966 1.00 94.00 298 ALA A C 1
ATOM 2345 O O . ALA A 1 298 ? -21.930 0.421 -4.571 1.00 94.00 298 ALA A O 1
ATOM 2346 N N . GLN A 1 299 ? -20.326 0.520 -6.131 1.00 96.69 299 GLN A N 1
ATOM 2347 C CA . GLN A 1 299 ? -20.858 -0.523 -7.014 1.00 96.69 299 GLN A CA 1
ATOM 2348 C C . GLN A 1 299 ? -20.212 -1.870 -6.659 1.00 96.69 299 GLN A C 1
ATOM 2350 O O . GLN A 1 299 ? -19.294 -2.341 -7.331 1.00 96.69 299 GLN A O 1
ATOM 2355 N N . PHE A 1 300 ? -20.606 -2.428 -5.510 1.00 96.62 300 PHE A N 1
ATOM 2356 C CA . PHE A 1 300 ? -19.913 -3.565 -4.891 1.00 96.62 300 PHE A CA 1
ATOM 2357 C C . PHE A 1 300 ? -20.069 -4.878 -5.667 1.00 96.62 300 PHE A C 1
ATOM 2359 O O . PHE A 1 300 ? -19.088 -5.608 -5.794 1.00 96.62 300 PHE A O 1
ATOM 2366 N N . ASP A 1 301 ? -21.247 -5.147 -6.234 1.00 97.56 301 ASP A N 1
ATOM 2367 C CA . ASP A 1 301 ? -21.507 -6.375 -6.997 1.00 97.56 301 ASP A CA 1
ATOM 2368 C C . ASP A 1 301 ? -20.683 -6.403 -8.297 1.00 97.56 301 ASP A C 1
ATOM 2370 O O . ASP A 1 301 ? -20.062 -7.409 -8.651 1.00 97.56 301 ASP A O 1
ATOM 2374 N N . GLU A 1 302 ? -20.615 -5.274 -9.007 1.00 98.31 302 GLU A N 1
ATOM 2375 C CA . GLU A 1 302 ? -19.805 -5.140 -10.218 1.00 98.31 302 GLU A CA 1
ATOM 2376 C C . GLU A 1 302 ? -18.300 -5.149 -9.906 1.00 98.31 302 GLU A C 1
ATOM 2378 O O . GLU A 1 302 ? -17.504 -5.683 -10.690 1.00 98.31 302 GLU A O 1
ATOM 2383 N N . ALA A 1 303 ? -17.901 -4.600 -8.753 1.00 98.50 303 ALA A N 1
ATOM 2384 C CA . ALA A 1 303 ? -16.527 -4.686 -8.272 1.00 98.50 303 ALA A CA 1
ATOM 2385 C C . ALA A 1 303 ? -16.123 -6.141 -7.997 1.00 98.50 303 ALA A C 1
ATOM 2387 O O . ALA A 1 303 ? -15.100 -6.593 -8.513 1.00 98.50 303 ALA A O 1
ATOM 2388 N N . GLU A 1 304 ? -16.949 -6.890 -7.258 1.00 98.62 304 GLU A N 1
ATOM 2389 C CA . GLU A 1 304 ? -16.754 -8.321 -7.011 1.00 98.62 304 GLU A CA 1
ATOM 2390 C C . GLU A 1 304 ? -16.606 -9.095 -8.327 1.00 98.62 304 GLU A C 1
ATOM 2392 O O . GLU A 1 304 ? -15.645 -9.852 -8.495 1.00 98.62 304 GLU A O 1
ATOM 2397 N N . HIS A 1 305 ? -17.512 -8.873 -9.287 1.00 98.62 305 HIS A N 1
ATOM 2398 C CA . HIS A 1 305 ? -17.443 -9.523 -10.595 1.00 98.62 305 HIS A CA 1
ATOM 2399 C C . HIS A 1 305 ? -16.102 -9.267 -11.295 1.00 98.62 305 HIS A C 1
ATOM 2401 O O . HIS A 1 305 ? -15.483 -10.199 -11.813 1.00 98.62 305 HIS A O 1
ATOM 2407 N N . SER A 1 306 ? -15.641 -8.016 -11.278 1.00 98.75 306 SER A N 1
ATOM 2408 C CA . SER A 1 306 ? -14.387 -7.610 -11.916 1.00 98.75 306 SER A CA 1
ATOM 2409 C C . SER A 1 306 ? -13.174 -8.272 -11.249 1.00 98.75 306 SER A C 1
ATOM 2411 O O . SER A 1 306 ? -12.321 -8.828 -11.939 1.00 98.75 306 SER A O 1
ATOM 2413 N N . TYR A 1 307 ? -13.118 -8.328 -9.914 1.00 98.81 307 TYR A N 1
ATOM 2414 C CA . TYR A 1 307 ? -12.025 -9.025 -9.221 1.00 98.81 307 TYR A CA 1
ATOM 2415 C C . TYR A 1 307 ? -12.015 -10.527 -9.505 1.00 98.81 307 TYR A C 1
ATOM 2417 O O . TYR A 1 307 ? -10.961 -11.093 -9.787 1.00 98.81 307 TYR A O 1
ATOM 2425 N N . ARG A 1 308 ? -13.184 -11.180 -9.509 1.00 98.81 308 ARG A N 1
ATOM 2426 C CA . ARG A 1 308 ? -13.284 -12.606 -9.859 1.00 98.81 308 ARG A CA 1
ATOM 2427 C C . ARG A 1 308 ? -12.822 -12.878 -11.289 1.00 98.81 308 ARG A C 1
ATOM 2429 O O . ARG A 1 308 ? -12.203 -13.911 -11.537 1.00 98.81 308 ARG A O 1
ATOM 2436 N N . LYS A 1 309 ? -13.083 -11.962 -12.228 1.00 98.69 309 LYS A N 1
ATOM 2437 C CA . LYS A 1 309 ? -12.544 -12.040 -13.595 1.00 98.69 309 LYS A CA 1
ATOM 2438 C C . LYS A 1 309 ? -11.026 -11.912 -13.619 1.00 98.69 309 LYS A C 1
ATOM 2440 O O . LYS A 1 309 ? -10.380 -12.757 -14.232 1.00 98.69 309 LYS A O 1
ATOM 2445 N N . ALA A 1 310 ? -10.463 -10.942 -12.900 1.00 98.75 310 ALA A N 1
ATOM 2446 C CA . ALA A 1 310 ? -9.016 -10.789 -12.771 1.00 98.75 310 ALA A CA 1
ATOM 2447 C C . ALA A 1 310 ? -8.347 -12.068 -12.229 1.00 98.75 310 ALA A C 1
ATOM 2449 O O . ALA A 1 310 ? -7.389 -12.556 -12.823 1.00 98.75 310 ALA A O 1
ATOM 2450 N N . ILE A 1 311 ? -8.912 -12.663 -11.173 1.00 98.75 311 ILE A N 1
ATOM 2451 C CA . ILE A 1 311 ? -8.443 -13.919 -10.561 1.00 98.75 311 ILE A CA 1
ATOM 2452 C C . ILE A 1 311 ? -8.587 -15.109 -11.518 1.00 98.75 311 ILE A C 1
ATOM 2454 O O . ILE A 1 311 ? -7.716 -15.971 -11.585 1.00 98.75 311 ILE A O 1
ATOM 2458 N N . HIS A 1 312 ? -9.680 -15.181 -12.280 1.00 98.62 312 HIS A N 1
ATOM 2459 C CA . HIS A 1 312 ? -9.872 -16.255 -13.256 1.00 98.62 312 HIS A CA 1
ATOM 2460 C C . HIS A 1 312 ? -8.807 -16.233 -14.362 1.00 98.62 312 HIS A C 1
ATOM 2462 O O . HIS A 1 312 ? -8.365 -17.290 -14.808 1.00 98.62 312 HIS A O 1
ATOM 2468 N N . ILE A 1 313 ? -8.410 -15.036 -14.797 1.00 98.62 313 ILE A N 1
ATOM 2469 C CA . ILE A 1 313 ? -7.387 -14.824 -15.826 1.00 98.62 313 ILE A CA 1
ATOM 2470 C C . ILE A 1 313 ? -5.986 -15.078 -15.256 1.00 98.62 313 ILE A C 1
ATOM 2472 O O . ILE A 1 313 ? -5.187 -15.785 -15.868 1.00 98.62 313 ILE A O 1
ATOM 2476 N N . ASN A 1 314 ? -5.693 -14.516 -14.083 1.00 98.19 314 ASN A N 1
ATOM 2477 C CA . ASN A 1 314 ? -4.435 -14.693 -13.371 1.00 98.19 314 ASN A CA 1
ATOM 2478 C C . ASN A 1 314 ? -4.712 -15.096 -11.918 1.00 98.19 314 ASN A C 1
ATOM 2480 O O . ASN A 1 314 ? -4.890 -14.249 -11.041 1.00 98.19 314 ASN A O 1
ATOM 2484 N N . SER A 1 315 ? -4.678 -16.404 -11.658 1.00 98.00 315 SER A N 1
ATOM 2485 C CA . SER A 1 315 ? -4.966 -16.977 -10.337 1.00 98.00 315 SER A CA 1
ATOM 2486 C C . SER A 1 315 ? -3.925 -16.652 -9.268 1.00 98.00 315 SER A C 1
ATOM 2488 O O . SER A 1 315 ? -4.104 -17.054 -8.127 1.00 98.00 315 SER A O 1
ATOM 2490 N N . ASN A 1 316 ? -2.814 -16.005 -9.632 1.00 96.88 316 ASN A N 1
ATOM 2491 C CA . ASN A 1 316 ? -1.759 -15.602 -8.705 1.00 96.88 316 ASN A CA 1
ATOM 2492 C C . ASN A 1 316 ? -1.744 -14.082 -8.471 1.00 96.88 316 ASN A C 1
ATOM 2494 O O . ASN A 1 316 ? -0.829 -13.578 -7.821 1.00 96.88 316 ASN A O 1
ATOM 2498 N N . LEU A 1 317 ? -2.728 -13.336 -8.994 1.00 97.25 317 LEU A N 1
ATOM 2499 C CA . LEU A 1 317 ? -2.819 -11.888 -8.815 1.00 97.25 317 LEU A CA 1
ATOM 2500 C C . LEU A 1 317 ? -3.290 -11.551 -7.390 1.00 97.25 317 LEU A C 1
ATOM 2502 O O . LEU A 1 317 ? -4.473 -11.313 -7.144 1.00 97.25 317 LEU A O 1
ATOM 2506 N N . ALA A 1 318 ? -2.347 -11.534 -6.445 1.00 96.38 318 ALA A N 1
ATOM 2507 C CA . ALA A 1 318 ? -2.606 -11.356 -5.015 1.00 96.38 318 ALA A CA 1
ATOM 2508 C C . ALA A 1 318 ? -3.422 -10.095 -4.685 1.00 96.38 318 ALA A C 1
ATOM 2510 O O . ALA A 1 318 ? -4.289 -10.130 -3.813 1.00 96.38 318 ALA A O 1
ATOM 2511 N N . GLU A 1 319 ? -3.198 -8.997 -5.414 1.00 96.31 319 GLU A N 1
ATOM 2512 C CA . GLU A 1 319 ? -3.964 -7.758 -5.248 1.00 96.31 319 GLU A CA 1
ATOM 2513 C C . GLU A 1 319 ? -5.458 -7.947 -5.533 1.00 96.31 319 GLU A C 1
ATOM 2515 O O . GLU A 1 319 ? -6.291 -7.425 -4.793 1.00 96.31 319 GLU A O 1
ATOM 2520 N N . ALA A 1 320 ? -5.813 -8.719 -6.565 1.00 98.31 320 ALA A N 1
ATOM 2521 C CA . ALA A 1 320 ? -7.207 -8.968 -6.920 1.00 98.31 320 ALA A CA 1
ATOM 2522 C C . ALA A 1 320 ? -7.911 -9.826 -5.863 1.00 98.31 320 ALA A C 1
ATOM 2524 O O . ALA A 1 320 ? -9.039 -9.512 -5.484 1.00 98.31 320 ALA A O 1
ATOM 2525 N N . HIS A 1 321 ? -7.230 -10.846 -5.333 1.00 98.62 321 HIS A N 1
ATOM 2526 C CA . HIS A 1 321 ? -7.721 -11.637 -4.202 1.00 98.62 321 HIS A CA 1
ATOM 2527 C C . HIS A 1 321 ? -7.931 -10.771 -2.950 1.00 98.62 321 HIS A C 1
ATOM 2529 O O . HIS A 1 321 ? -9.000 -10.785 -2.343 1.00 98.62 321 HIS A O 1
ATOM 2535 N N . PHE A 1 322 ? -6.958 -9.930 -2.595 1.00 97.50 322 PHE A N 1
ATOM 2536 C CA . PHE A 1 322 ? -7.077 -9.039 -1.439 1.00 97.50 322 PHE A CA 1
ATOM 2537 C C . PHE A 1 322 ? -8.192 -7.985 -1.597 1.00 97.50 322 PHE A C 1
ATOM 2539 O O . PHE A 1 322 ? -8.922 -7.668 -0.649 1.00 97.50 322 PHE A O 1
ATOM 2546 N N . ASN A 1 323 ? -8.366 -7.453 -2.806 1.00 98.06 323 ASN A N 1
ATOM 2547 C CA . ASN A 1 323 ? -9.443 -6.519 -3.110 1.00 98.06 323 ASN A CA 1
ATOM 2548 C C . ASN A 1 323 ? -10.823 -7.201 -3.097 1.00 98.06 323 ASN A C 1
ATOM 2550 O O . ASN A 1 323 ? -11.781 -6.617 -2.579 1.00 98.06 323 ASN A O 1
ATOM 2554 N N . LEU A 1 324 ? -10.918 -8.441 -3.593 1.00 98.69 324 LEU A N 1
ATOM 2555 C CA . LEU A 1 324 ? -12.113 -9.278 -3.487 1.00 98.69 324 LEU A CA 1
ATOM 2556 C C . LEU A 1 324 ? -12.469 -9.531 -2.018 1.00 98.69 324 LEU A C 1
ATOM 2558 O O . LEU A 1 324 ? -13.603 -9.273 -1.617 1.00 98.69 324 LEU A O 1
ATOM 2562 N N . ALA A 1 325 ? -11.491 -9.935 -1.203 1.00 98.38 325 ALA A N 1
ATOM 2563 C CA . ALA A 1 325 ? -11.654 -10.128 0.236 1.00 98.38 325 ALA A CA 1
ATOM 2564 C C . ALA A 1 325 ? -12.288 -8.909 0.908 1.00 98.38 325 ALA A C 1
ATOM 2566 O O . ALA A 1 325 ? -13.241 -9.033 1.675 1.00 98.38 325 ALA A O 1
ATOM 2567 N N . SER A 1 326 ? -11.793 -7.715 0.573 1.00 96.69 326 SER A N 1
ATOM 2568 C CA . SER A 1 326 ? -12.304 -6.461 1.125 1.00 96.69 326 SER A CA 1
ATOM 2569 C C . SER A 1 326 ? -13.791 -6.258 0.810 1.00 96.69 326 SER A C 1
ATOM 2571 O O . SER A 1 326 ? -14.543 -5.865 1.697 1.00 96.69 326 SER A O 1
ATOM 2573 N N . VAL A 1 327 ? -14.245 -6.548 -0.416 1.00 97.88 327 VAL A N 1
ATOM 2574 C CA . VAL A 1 327 ? -15.669 -6.431 -0.788 1.00 97.88 327 VAL A CA 1
ATOM 2575 C C . VAL A 1 327 ? -16.521 -7.512 -0.117 1.00 97.88 327 VAL A C 1
ATOM 2577 O O . VAL A 1 327 ? -17.576 -7.203 0.439 1.00 97.88 327 VAL A O 1
ATOM 2580 N N . LEU A 1 328 ? -16.044 -8.758 -0.088 1.00 98.12 328 LEU A N 1
ATOM 2581 C CA . LEU A 1 328 ? -16.754 -9.871 0.544 1.00 98.12 328 LEU A CA 1
ATOM 2582 C C . LEU A 1 328 ? -16.956 -9.623 2.045 1.00 98.12 328 LEU A C 1
ATOM 2584 O O . LEU A 1 328 ? -18.083 -9.676 2.538 1.00 98.12 328 LEU A O 1
ATOM 2588 N N . LEU A 1 329 ? -15.895 -9.244 2.761 1.00 97.75 329 LEU A N 1
ATOM 2589 C CA . LEU A 1 329 ? -15.956 -8.900 4.184 1.00 97.75 329 LEU A CA 1
ATOM 2590 C C . LEU A 1 329 ? -16.865 -7.688 4.437 1.00 97.75 329 LEU A C 1
ATOM 2592 O O . LEU A 1 329 ? -17.668 -7.711 5.371 1.00 97.75 329 LEU A O 1
ATOM 2596 N N . LEU A 1 330 ? -16.803 -6.668 3.573 1.00 96.19 330 LEU A N 1
ATOM 2597 C CA . LEU A 1 330 ? -17.662 -5.482 3.637 1.00 96.19 330 LEU A CA 1
ATOM 2598 C C . LEU A 1 330 ? -19.158 -5.831 3.482 1.00 96.19 330 LEU A C 1
ATOM 2600 O O . LEU A 1 330 ? -20.006 -5.249 4.162 1.00 96.19 330 LEU A O 1
ATOM 2604 N N . SER A 1 331 ? -19.490 -6.806 2.633 1.00 94.75 331 SER A N 1
ATOM 2605 C CA . SER A 1 331 ? -20.858 -7.334 2.488 1.00 94.75 331 SER A CA 1
ATOM 2606 C C . SER A 1 331 ? -21.269 -8.354 3.563 1.00 94.75 331 SER A C 1
ATOM 2608 O O . SER A 1 331 ? -22.445 -8.703 3.656 1.00 94.75 331 SER A O 1
ATOM 2610 N N . GLY A 1 332 ? -20.332 -8.815 4.399 1.00 94.44 332 GLY A N 1
ATOM 2611 C CA . GLY A 1 332 ? -20.573 -9.824 5.433 1.00 94.44 332 GLY A CA 1
ATOM 2612 C C . GLY A 1 332 ? -20.439 -11.283 4.975 1.00 94.44 332 GLY A C 1
ATOM 2613 O O . GLY A 1 332 ? -20.790 -12.178 5.745 1.00 94.44 332 GLY A O 1
ATOM 2614 N N . ASN A 1 333 ? -19.908 -11.552 3.776 1.00 95.81 333 ASN A N 1
ATOM 2615 C CA . ASN A 1 333 ? -19.513 -12.899 3.349 1.00 95.81 333 ASN A CA 1
ATOM 2616 C C . ASN A 1 333 ? -18.153 -13.255 3.977 1.00 95.81 333 ASN A C 1
ATOM 2618 O O . ASN A 1 333 ? -17.093 -13.106 3.368 1.00 95.81 333 ASN A O 1
ATOM 2622 N N . LEU A 1 334 ? -18.195 -13.646 5.252 1.00 96.62 334 LEU A N 1
ATOM 2623 C CA . LEU A 1 334 ? -17.012 -13.790 6.099 1.00 96.62 334 LEU A CA 1
ATOM 2624 C C . LEU A 1 334 ? -16.138 -14.988 5.728 1.00 96.62 334 LEU A C 1
ATOM 2626 O O . LEU A 1 334 ? -14.923 -14.845 5.671 1.00 96.62 334 LEU A O 1
ATOM 2630 N N . GLU A 1 335 ? -16.728 -16.157 5.480 1.00 95.94 335 GLU A N 1
ATOM 2631 C CA . GLU A 1 335 ? -15.971 -17.387 5.211 1.00 95.94 335 GLU A CA 1
ATOM 2632 C C . GLU A 1 335 ? -15.080 -17.243 3.971 1.00 95.94 335 GLU A C 1
ATOM 2634 O O . GLU A 1 335 ? -13.863 -17.431 4.045 1.00 95.94 335 GLU A O 1
ATOM 2639 N N . GLU A 1 336 ? -15.675 -16.840 2.848 1.00 97.62 336 GLU A N 1
ATOM 2640 C CA . GLU A 1 336 ? -14.935 -16.593 1.614 1.00 97.62 336 GLU A CA 1
ATOM 2641 C C . GLU A 1 336 ? -14.043 -15.356 1.745 1.00 97.62 336 GLU A C 1
ATOM 2643 O O . GLU A 1 336 ? -12.873 -15.397 1.372 1.00 97.62 336 GLU A O 1
ATOM 2648 N N . GLY A 1 337 ? -14.558 -14.281 2.353 1.00 98.25 337 GLY A N 1
ATOM 2649 C CA . GLY A 1 337 ? -13.802 -13.054 2.574 1.00 98.25 337 GLY A CA 1
ATOM 2650 C C . GLY A 1 337 ? -12.489 -13.299 3.315 1.00 98.25 337 GLY A C 1
ATOM 2651 O O . GLY A 1 337 ? -11.456 -12.790 2.895 1.00 98.25 337 GLY A O 1
ATOM 2652 N N . TRP A 1 338 ? -12.483 -14.133 4.359 1.00 97.94 338 TRP A N 1
ATOM 2653 C CA . TRP A 1 338 ? -11.256 -14.491 5.072 1.00 97.94 338 TRP A CA 1
ATOM 2654 C C . TRP A 1 338 ? -10.327 -15.404 4.278 1.00 97.94 338 TRP A C 1
ATOM 2656 O O . TRP A 1 338 ? -9.113 -15.289 4.430 1.00 97.94 338 TRP A O 1
ATOM 2666 N N . ALA A 1 339 ? -10.858 -16.306 3.451 1.00 97.25 339 ALA A N 1
ATOM 2667 C CA . ALA A 1 339 ? -10.030 -17.134 2.578 1.00 97.25 339 ALA A CA 1
ATOM 2668 C C . ALA A 1 339 ? -9.265 -16.267 1.565 1.00 97.25 339 ALA A C 1
ATOM 2670 O O . ALA A 1 339 ? -8.052 -16.414 1.416 1.00 97.25 339 ALA A O 1
ATOM 2671 N N . GLU A 1 340 ? -9.962 -15.314 0.950 1.00 98.38 340 GLU A N 1
ATOM 2672 C CA . GLU A 1 340 ? -9.394 -14.339 0.019 1.00 98.38 340 GLU A CA 1
ATOM 2673 C C . GLU A 1 340 ? -8.434 -13.360 0.723 1.00 98.38 340 GLU A C 1
ATOM 2675 O O . GLU A 1 340 ? -7.401 -12.973 0.175 1.00 98.38 340 GLU A O 1
ATOM 2680 N N . TYR A 1 341 ? -8.705 -13.011 1.986 1.00 97.12 341 TYR A N 1
ATOM 2681 C CA . TYR A 1 341 ? -7.880 -12.086 2.774 1.00 97.12 341 TYR A CA 1
ATOM 2682 C C . TYR A 1 341 ? -6.463 -12.613 3.049 1.00 97.12 341 TYR A C 1
ATOM 2684 O O . TYR A 1 341 ? -5.552 -11.826 3.312 1.00 97.12 341 TYR A O 1
ATOM 2692 N N . GLU A 1 342 ? -6.236 -13.927 2.980 1.00 95.62 342 GLU A N 1
ATOM 2693 C CA . GLU A 1 342 ? -4.903 -14.520 3.163 1.00 95.62 342 GLU A CA 1
ATOM 2694 C C . GLU A 1 342 ? -3.920 -14.121 2.061 1.00 95.62 342 GLU A C 1
ATOM 2696 O O . GLU A 1 342 ? -2.720 -14.019 2.318 1.00 95.62 342 GLU A O 1
ATOM 2701 N N . TRP A 1 343 ? -4.419 -13.796 0.866 1.00 95.81 343 TRP A N 1
ATOM 2702 C CA . TRP A 1 343 ? -3.588 -13.341 -0.246 1.00 95.81 343 TRP A CA 1
ATOM 2703 C C . TRP A 1 343 ? -2.899 -12.006 0.015 1.00 95.81 343 TRP A C 1
ATOM 2705 O O . TRP A 1 343 ? -1.915 -11.706 -0.657 1.00 95.81 343 TRP A O 1
ATOM 2715 N N . ARG A 1 344 ? -3.337 -11.243 1.029 1.00 94.38 344 ARG A N 1
ATOM 2716 C CA . ARG A 1 344 ? -2.646 -10.021 1.465 1.00 94.38 344 ARG A CA 1
ATOM 2717 C C . ARG A 1 344 ? -1.166 -10.273 1.752 1.00 94.38 344 ARG A C 1
ATOM 2719 O O . ARG A 1 344 ? -0.350 -9.419 1.429 1.00 94.38 344 ARG A O 1
ATOM 2726 N N . LEU A 1 345 ? -0.820 -11.453 2.284 1.00 91.75 345 LEU A N 1
ATOM 2727 C CA . LEU A 1 345 ? 0.558 -11.839 2.607 1.00 91.75 345 LEU A CA 1
ATOM 2728 C C . LEU A 1 345 ? 1.448 -11.915 1.355 1.00 91.75 345 LEU A C 1
ATOM 2730 O O . LEU A 1 345 ? 2.659 -11.797 1.469 1.00 91.75 345 LEU A O 1
ATOM 2734 N N . ASN A 1 346 ? 0.857 -12.056 0.167 1.00 90.75 346 ASN A N 1
ATOM 2735 C CA . ASN A 1 346 ? 1.562 -12.093 -1.115 1.00 90.75 346 ASN A CA 1
ATOM 2736 C C . ASN A 1 346 ? 1.546 -10.736 -1.845 1.00 90.75 346 ASN A C 1
ATOM 2738 O O . ASN A 1 346 ? 1.890 -10.675 -3.022 1.00 90.75 346 ASN A O 1
ATOM 2742 N N . THR A 1 347 ? 1.099 -9.659 -1.191 1.00 89.62 347 THR A N 1
ATOM 2743 C CA . THR A 1 347 ? 1.143 -8.299 -1.751 1.00 89.62 347 THR A CA 1
ATOM 2744 C C . THR A 1 347 ? 2.335 -7.537 -1.179 1.00 89.62 347 THR A C 1
ATOM 2746 O O . THR A 1 347 ? 2.654 -7.696 -0.001 1.00 89.62 347 THR A O 1
ATOM 2749 N N . GLU A 1 348 ? 2.942 -6.654 -1.976 1.00 81.38 348 GLU A N 1
ATOM 2750 C CA . GLU A 1 348 ? 4.098 -5.836 -1.563 1.00 81.38 348 GLU A CA 1
ATOM 2751 C C . GLU A 1 348 ? 3.838 -5.071 -0.254 1.00 81.38 348 GLU A C 1
ATOM 2753 O O . GLU A 1 348 ? 4.713 -4.934 0.596 1.00 81.38 348 GLU A O 1
ATOM 2758 N N . LYS A 1 349 ? 2.594 -4.616 -0.044 1.00 76.12 349 LYS A N 1
ATOM 2759 C CA . LYS A 1 349 ? 2.197 -3.841 1.140 1.00 76.12 349 LYS A CA 1
ATOM 2760 C C . LYS A 1 349 ? 2.376 -4.598 2.460 1.00 76.12 349 LYS A C 1
ATOM 2762 O O . LYS A 1 349 ? 2.629 -3.960 3.480 1.00 76.12 349 LYS A O 1
ATOM 2767 N N . PHE A 1 350 ? 2.189 -5.915 2.456 1.00 75.25 350 PHE A N 1
ATOM 2768 C CA . PHE A 1 350 ? 2.252 -6.751 3.659 1.00 75.25 350 PHE A CA 1
ATOM 2769 C C . PHE A 1 350 ? 3.389 -7.771 3.586 1.00 75.25 350 PHE A C 1
ATOM 2771 O O . PHE A 1 350 ? 3.358 -8.784 4.297 1.00 75.25 350 PHE A O 1
ATOM 2778 N N . GLU A 1 351 ? 4.403 -7.497 2.757 1.00 65.62 351 GLU A N 1
ATOM 2779 C CA . GLU A 1 351 ? 5.669 -8.221 2.756 1.00 65.62 351 GLU A CA 1
ATOM 2780 C C . GLU A 1 351 ? 6.376 -7.990 4.103 1.00 65.62 351 GLU A C 1
ATOM 2782 O O . GLU A 1 351 ? 7.216 -7.117 4.298 1.00 65.62 351 GLU A O 1
ATOM 2787 N N . SER A 1 352 ? 5.930 -8.746 5.099 1.00 63.59 352 SER A N 1
ATOM 2788 C CA . SER A 1 352 ? 6.355 -8.646 6.486 1.00 63.59 352 SER A CA 1
ATOM 2789 C C . SER A 1 352 ? 7.407 -9.704 6.791 1.00 63.59 352 SER A C 1
ATOM 2791 O O . SER A 1 352 ? 7.567 -10.706 6.082 1.00 63.59 352 SER A O 1
ATOM 2793 N N . ARG A 1 353 ? 8.065 -9.554 7.946 1.00 72.69 353 ARG A N 1
ATOM 2794 C CA . ARG A 1 353 ? 8.950 -10.588 8.507 1.00 72.69 353 ARG A CA 1
ATOM 2795 C C . ARG A 1 353 ? 8.260 -11.939 8.711 1.00 72.69 353 ARG A C 1
ATOM 2797 O O . ARG A 1 353 ? 8.945 -12.922 8.983 1.00 72.69 353 ARG A O 1
ATOM 2804 N N . TYR A 1 354 ? 6.937 -12.029 8.540 1.00 83.69 354 TYR A N 1
ATOM 2805 C CA . TYR A 1 354 ? 6.199 -13.286 8.549 1.00 83.69 354 TYR A CA 1
ATOM 2806 C C . TYR A 1 354 ? 6.890 -14.376 7.717 1.00 83.69 354 TYR A C 1
ATOM 2808 O O . TYR A 1 354 ? 7.060 -15.495 8.207 1.00 83.69 354 TYR A O 1
ATOM 2816 N N . HIS A 1 355 ? 7.362 -14.059 6.506 1.00 81.81 355 HIS A N 1
ATOM 2817 C CA . HIS A 1 355 ? 8.050 -15.025 5.637 1.00 81.81 355 HIS A CA 1
ATOM 2818 C C . HIS A 1 355 ? 9.476 -15.364 6.094 1.00 81.81 355 HIS A C 1
ATOM 2820 O O . HIS A 1 355 ? 9.982 -16.430 5.756 1.00 81.81 355 HIS A O 1
ATOM 2826 N N . GLN A 1 356 ? 10.101 -14.510 6.909 1.00 83.00 356 GLN A N 1
ATOM 2827 C CA . GLN A 1 356 ? 11.473 -14.684 7.399 1.00 83.00 356 GLN A CA 1
ATOM 2828 C C . GLN A 1 356 ? 11.561 -15.680 8.565 1.00 83.00 356 GLN A C 1
ATOM 2830 O O . GLN A 1 356 ? 12.610 -16.282 8.788 1.00 83.00 356 GLN A O 1
ATOM 2835 N N . PHE A 1 357 ? 10.470 -15.891 9.311 1.00 85.19 357 PHE A N 1
ATOM 2836 C CA . PHE A 1 357 ? 10.454 -16.874 10.394 1.00 85.19 357 PHE A CA 1
ATOM 2837 C C . PHE A 1 357 ? 10.432 -18.311 9.834 1.00 85.19 357 PHE A C 1
ATOM 2839 O O . PHE A 1 357 ? 9.483 -18.668 9.132 1.00 85.19 357 PHE A O 1
ATOM 2846 N N . PRO A 1 358 ? 11.407 -19.178 10.170 1.00 82.38 358 PRO A N 1
ATOM 2847 C CA . PRO A 1 358 ? 11.567 -20.496 9.542 1.00 82.38 358 PRO A CA 1
ATOM 2848 C C . PRO A 1 358 ? 10.571 -21.564 10.036 1.00 82.38 358 PRO A C 1
ATOM 2850 O O . PRO A 1 358 ? 10.651 -22.721 9.626 1.00 82.38 358 PRO A O 1
ATOM 2853 N N . CYS A 1 359 ? 9.644 -21.214 10.932 1.00 88.81 359 CYS A N 1
ATOM 2854 C CA . CYS A 1 359 ? 8.626 -22.126 11.451 1.00 88.81 359 CYS A CA 1
ATOM 2855 C C . CYS A 1 359 ? 7.413 -22.252 10.502 1.00 88.81 359 CYS A C 1
ATOM 2857 O O . CYS A 1 359 ? 7.079 -21.301 9.787 1.00 88.81 359 CYS A O 1
ATOM 2859 N N . PRO A 1 360 ? 6.739 -23.419 10.475 1.00 93.81 360 PRO A N 1
ATOM 2860 C CA . PRO A 1 360 ? 5.623 -23.665 9.564 1.00 93.81 360 PRO A CA 1
ATOM 2861 C C . PRO A 1 360 ? 4.369 -22.850 9.932 1.00 93.81 360 PRO A C 1
ATOM 2863 O O . PRO A 1 360 ? 4.122 -22.605 11.119 1.00 93.81 360 PRO A O 1
ATOM 2866 N N . PRO A 1 361 ? 3.559 -22.438 8.938 1.00 94.38 361 PRO A N 1
ATOM 2867 C CA . PRO A 1 361 ? 2.302 -21.742 9.179 1.00 94.38 361 PRO A CA 1
ATOM 2868 C C . PRO A 1 361 ? 1.281 -22.657 9.869 1.00 94.38 361 PRO A C 1
ATOM 2870 O O . PRO A 1 361 ? 1.208 -23.854 9.596 1.00 94.38 361 PRO A O 1
ATOM 2873 N N . TRP A 1 362 ? 0.479 -22.083 10.759 1.00 96.50 362 TRP A N 1
ATOM 2874 C CA . TRP A 1 362 ? -0.652 -22.744 11.389 1.00 96.50 362 TRP A CA 1
ATOM 2875 C C . TRP A 1 362 ? -1.868 -22.733 10.462 1.00 96.50 362 TRP A C 1
ATOM 2877 O O . TRP A 1 362 ? -2.257 -21.695 9.929 1.00 96.50 362 TRP A O 1
ATOM 2887 N N . ASP A 1 363 ? -2.482 -23.899 10.313 1.00 93.75 363 ASP A N 1
ATOM 2888 C CA . ASP A 1 363 ? -3.584 -24.198 9.396 1.00 93.75 363 ASP A CA 1
ATOM 2889 C C . ASP A 1 363 ? -4.943 -24.354 10.105 1.00 93.75 363 ASP A C 1
ATOM 2891 O O . ASP A 1 363 ? -5.917 -24.794 9.496 1.00 93.75 363 ASP A O 1
ATOM 2895 N N . GLY A 1 364 ? -5.016 -24.038 11.402 1.00 94.44 364 GLY A N 1
ATOM 2896 C CA . GLY A 1 364 ? -6.202 -24.268 12.233 1.00 94.44 364 GLY A CA 1
ATOM 2897 C C . GLY A 1 364 ? -6.194 -25.598 12.999 1.00 94.44 364 GLY A C 1
ATOM 2898 O O . GLY A 1 364 ? -7.130 -25.876 13.752 1.00 94.44 364 GLY A O 1
ATOM 2899 N N . SER A 1 365 ? -5.145 -26.418 12.856 1.00 94.88 365 SER A N 1
ATOM 2900 C CA . SER A 1 365 ? -4.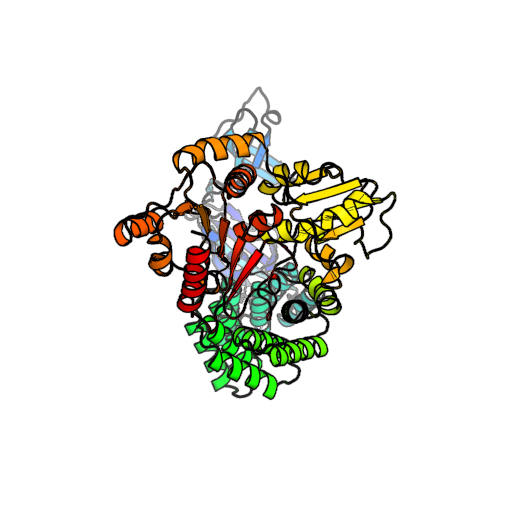967 -27.662 13.622 1.00 94.88 365 SER A CA 1
ATOM 2901 C C . SER A 1 365 ? -4.935 -27.444 15.149 1.00 94.88 365 SER A C 1
ATOM 2903 O O . SER A 1 365 ? -4.668 -26.338 15.624 1.00 94.88 365 SER A O 1
ATOM 2905 N N . PRO A 1 366 ? -5.212 -28.477 15.972 1.00 95.06 366 PRO A N 1
ATOM 2906 C CA . PRO A 1 366 ? -5.131 -28.358 17.428 1.00 95.06 366 PRO A CA 1
ATOM 2907 C C . PRO A 1 366 ? -3.760 -27.858 17.910 1.00 95.06 366 PRO A C 1
ATOM 2909 O O . PRO A 1 366 ? -2.720 -28.382 17.511 1.00 95.06 366 PRO A O 1
ATOM 2912 N N . VAL A 1 367 ? -3.773 -26.863 18.801 1.00 95.88 367 VAL A N 1
ATOM 2913 C CA . VAL A 1 367 ? -2.565 -26.202 19.335 1.00 95.88 367 VAL A CA 1
ATOM 2914 C C . VAL A 1 367 ? -2.151 -26.722 20.717 1.00 95.88 367 VAL A C 1
ATOM 2916 O O . VAL A 1 367 ? -1.166 -26.258 21.286 1.00 95.88 367 VAL A O 1
ATOM 2919 N N . ASP A 1 368 ? -2.879 -27.692 21.268 1.00 96.31 368 ASP A N 1
ATOM 2920 C CA . ASP A 1 368 ? -2.612 -28.288 22.575 1.00 96.31 368 ASP A CA 1
ATOM 2921 C C . ASP A 1 368 ? -1.173 -28.831 22.653 1.00 96.31 368 ASP A C 1
ATOM 2923 O O . ASP A 1 368 ? -0.728 -29.621 21.815 1.00 96.31 368 ASP A O 1
ATOM 2927 N N . GLY A 1 369 ? -0.413 -28.382 23.655 1.00 95.44 369 GLY A N 1
ATOM 2928 C CA . GLY A 1 369 ? 0.993 -28.769 23.808 1.00 95.44 369 GLY A CA 1
ATOM 2929 C C . GLY A 1 369 ? 1.969 -28.073 22.846 1.00 95.44 369 GLY A C 1
ATOM 2930 O O . GLY A 1 369 ? 3.151 -28.414 22.862 1.00 95.44 369 GLY A O 1
ATOM 2931 N N . LYS A 1 370 ? 1.507 -27.133 22.007 1.00 96.94 370 LYS A N 1
ATOM 2932 C CA . LYS A 1 370 ? 2.344 -26.410 21.037 1.00 96.94 370 LYS A CA 1
ATOM 2933 C C . LYS A 1 370 ? 2.768 -25.032 21.530 1.00 96.94 370 LYS A C 1
ATOM 2935 O O . LYS A 1 370 ? 1.999 -24.348 22.206 1.00 96.94 370 LYS A O 1
ATOM 2940 N N . THR A 1 371 ? 3.963 -24.609 21.128 1.00 97.31 371 THR A N 1
ATOM 2941 C CA . THR A 1 371 ? 4.395 -23.207 21.223 1.00 97.31 371 THR A CA 1
ATOM 2942 C C . THR A 1 371 ? 4.066 -22.482 19.922 1.00 97.31 371 THR A C 1
ATOM 2944 O O . THR A 1 371 ? 4.571 -22.850 18.855 1.00 97.31 371 THR A O 1
ATOM 2947 N N . MET A 1 372 ? 3.232 -21.452 20.027 1.00 97.44 372 MET A N 1
ATOM 2948 C CA . MET A 1 372 ? 2.739 -20.642 18.915 1.00 97.44 372 MET A CA 1
ATOM 2949 C C . MET A 1 372 ? 3.492 -19.313 18.829 1.00 97.44 372 MET A C 1
ATOM 2951 O O . MET A 1 372 ? 3.702 -18.662 19.852 1.00 97.44 372 MET A O 1
ATOM 2955 N N . LEU A 1 373 ? 3.828 -18.888 17.612 1.00 96.75 373 LEU A N 1
ATOM 2956 C CA . LEU A 1 373 ? 4.240 -17.519 17.301 1.00 96.75 373 LEU A CA 1
ATOM 2957 C C . LEU A 1 373 ? 3.098 -16.789 16.583 1.00 96.75 373 LEU A C 1
ATOM 2959 O O . LEU A 1 373 ? 2.630 -17.245 15.541 1.00 96.75 373 LEU A O 1
ATOM 2963 N N . VAL A 1 374 ? 2.658 -15.654 17.116 1.00 96.56 374 VAL A N 1
ATOM 2964 C CA . VAL A 1 374 ? 1.723 -14.753 16.428 1.00 96.56 374 VAL A CA 1
ATOM 2965 C C . VAL A 1 374 ? 2.511 -13.553 15.913 1.00 96.56 374 VAL A C 1
ATOM 2967 O O . VAL A 1 374 ? 3.131 -12.848 16.703 1.00 96.56 374 VAL A O 1
ATOM 2970 N N . CYS A 1 375 ? 2.507 -13.342 14.599 1.00 94.50 375 CYS A N 1
ATOM 2971 C CA . CYS A 1 375 ? 3.276 -12.291 13.933 1.00 94.50 375 CYS A CA 1
ATOM 2972 C C . CYS A 1 375 ? 2.398 -11.068 13.653 1.00 94.50 375 CYS A C 1
ATOM 2974 O O . CYS A 1 375 ? 1.296 -11.209 13.110 1.00 94.50 375 CYS A O 1
ATOM 2976 N N . ALA A 1 376 ? 2.895 -9.875 13.967 1.00 92.00 376 ALA A N 1
ATOM 2977 C CA . ALA A 1 376 ? 2.230 -8.623 13.625 1.00 92.00 376 ALA A CA 1
ATOM 2978 C C . ALA A 1 376 ? 2.667 -8.152 12.233 1.00 92.00 376 ALA A C 1
ATOM 2980 O O . ALA A 1 376 ? 3.856 -8.095 11.935 1.00 92.00 376 ALA A O 1
ATOM 2981 N N . GLU A 1 377 ? 1.706 -7.778 11.387 1.00 89.94 377 GLU A N 1
ATOM 2982 C CA . GLU A 1 377 ? 1.969 -7.379 9.991 1.00 89.94 377 GLU A CA 1
ATOM 2983 C C . GLU A 1 377 ? 1.220 -6.114 9.541 1.00 89.94 377 GLU A C 1
ATOM 2985 O O . GLU A 1 377 ? 1.491 -5.600 8.463 1.00 89.94 377 GLU A O 1
ATOM 2990 N N . GLN A 1 378 ? 0.341 -5.556 10.385 1.00 89.69 378 GLN A N 1
ATOM 2991 C CA . GLN A 1 378 ? -0.502 -4.396 10.047 1.00 89.69 378 GLN A CA 1
ATOM 2992 C C . GLN A 1 378 ? -0.377 -3.249 11.057 1.00 89.69 378 GLN A C 1
ATOM 2994 O O . GLN A 1 378 ? 0.434 -3.293 11.978 1.00 89.69 378 GLN A O 1
ATOM 2999 N N . GLY A 1 379 ? -1.161 -2.182 10.889 1.00 90.38 379 GLY A N 1
ATOM 3000 C CA . GLY A 1 379 ? -1.101 -1.024 11.776 1.00 90.38 379 GLY A CA 1
ATOM 3001 C C . GLY A 1 379 ? -1.603 -1.321 13.193 1.00 90.38 379 GLY A C 1
ATOM 3002 O O . GLY A 1 379 ? -2.315 -2.290 13.439 1.00 90.38 379 GLY A O 1
ATOM 3003 N N . VAL A 1 380 ? -1.305 -0.418 14.132 1.00 92.50 380 VAL A N 1
ATOM 3004 C CA . VAL A 1 380 ? -1.731 -0.520 15.545 1.00 92.50 380 VAL A CA 1
ATOM 3005 C C . VAL A 1 380 ? -3.237 -0.763 15.701 1.00 92.50 380 VAL A C 1
ATOM 3007 O O . VAL A 1 380 ? -3.646 -1.586 16.515 1.00 92.50 380 VAL A O 1
ATOM 3010 N N . GLY A 1 381 ? -4.075 -0.070 14.921 1.00 94.25 381 GLY A N 1
ATOM 3011 C CA . GLY A 1 381 ? -5.529 -0.265 14.961 1.00 94.25 381 GLY A CA 1
ATOM 3012 C C . GLY A 1 381 ? -5.948 -1.676 14.536 1.00 94.25 381 GLY A C 1
ATOM 3013 O O . GLY A 1 381 ? -6.830 -2.273 15.155 1.00 94.25 381 GLY A O 1
ATOM 3014 N N . ASP A 1 382 ? -5.269 -2.235 13.532 1.00 94.75 382 ASP A N 1
ATOM 3015 C CA . ASP A 1 382 ? -5.494 -3.600 13.069 1.00 94.75 382 ASP A CA 1
ATOM 3016 C C . ASP A 1 382 ? -5.073 -4.615 14.138 1.00 94.75 382 ASP A C 1
ATOM 3018 O O . ASP A 1 382 ? -5.849 -5.513 14.466 1.00 94.75 382 ASP A O 1
ATOM 3022 N N . GLU A 1 383 ? -3.891 -4.432 14.739 1.00 95.81 383 GLU A N 1
ATOM 3023 C CA . GLU A 1 383 ? -3.394 -5.274 15.833 1.00 95.81 383 GLU A CA 1
ATOM 3024 C C . GLU A 1 383 ? -4.361 -5.286 17.024 1.00 95.81 383 GLU A C 1
ATOM 3026 O O . GLU A 1 383 ? -4.699 -6.358 17.527 1.00 95.81 383 GLU A O 1
ATOM 3031 N N . ILE A 1 384 ? -4.874 -4.121 17.439 1.00 97.38 384 ILE A N 1
ATOM 3032 C CA . ILE A 1 384 ? -5.882 -4.013 18.506 1.00 97.38 384 ILE A CA 1
ATOM 3033 C C . ILE A 1 384 ? -7.152 -4.785 18.143 1.00 97.38 384 ILE A C 1
ATOM 3035 O O . ILE A 1 384 ? -7.700 -5.508 18.973 1.00 97.38 384 ILE A O 1
ATOM 3039 N N . MET A 1 385 ? -7.656 -4.637 16.919 1.00 97.12 385 MET A N 1
ATOM 3040 C CA . MET A 1 385 ? -8.891 -5.302 16.512 1.00 97.12 385 MET A CA 1
ATOM 3041 C C . MET A 1 385 ? -8.728 -6.829 16.453 1.00 97.12 385 MET A C 1
ATOM 3043 O O . MET A 1 385 ? -9.554 -7.577 16.995 1.00 97.12 385 MET A O 1
ATOM 3047 N N . PHE A 1 386 ? -7.645 -7.304 15.836 1.00 97.38 386 PHE A N 1
ATOM 3048 C CA . PHE A 1 386 ? -7.358 -8.731 15.721 1.00 97.38 386 PHE A CA 1
ATOM 3049 C C . PHE A 1 386 ? -6.963 -9.364 17.061 1.00 97.38 386 PHE A C 1
ATOM 3051 O O . PHE A 1 386 ? -7.203 -10.559 17.254 1.00 97.38 386 PHE A O 1
ATOM 3058 N N . ALA A 1 387 ? -6.484 -8.573 18.032 1.00 96.94 387 ALA A N 1
ATOM 3059 C CA . ALA A 1 387 ? -6.217 -9.035 19.394 1.00 96.94 387 ALA A CA 1
ATOM 3060 C C . ALA A 1 387 ? -7.448 -9.654 20.081 1.00 96.94 387 ALA A C 1
ATOM 3062 O O . ALA A 1 387 ? -7.301 -10.502 20.961 1.00 96.94 387 ALA A O 1
ATOM 3063 N N . SER A 1 388 ? -8.665 -9.329 19.627 1.00 96.19 388 SER A N 1
ATOM 3064 C CA . SER A 1 388 ? -9.896 -9.994 20.077 1.00 96.19 388 SER A CA 1
ATOM 3065 C C . SER A 1 388 ? -9.893 -11.520 19.870 1.00 96.19 388 SER A C 1
ATOM 3067 O O . SER A 1 388 ? -10.665 -12.226 20.520 1.00 96.19 388 SER A O 1
ATOM 3069 N N . CYS A 1 389 ? -9.057 -12.045 18.968 1.00 96.50 389 CYS A N 1
ATOM 3070 C CA . CYS A 1 389 ? -8.914 -13.479 18.699 1.00 96.50 389 CYS A CA 1
ATOM 3071 C C . CYS A 1 389 ? -7.824 -14.153 19.551 1.00 96.50 389 CYS A C 1
ATOM 3073 O O . CYS A 1 389 ? -7.760 -15.380 19.598 1.00 96.50 389 CYS A O 1
ATOM 3075 N N . LEU A 1 390 ? -6.957 -13.390 20.228 1.00 96.69 390 LEU A N 1
ATOM 3076 C CA . LEU A 1 390 ? -5.840 -13.949 20.997 1.00 96.69 390 LEU A CA 1
ATOM 3077 C C . LEU A 1 390 ? -6.275 -14.894 22.126 1.00 96.69 390 LEU A C 1
ATOM 3079 O O . LEU A 1 390 ? -5.651 -15.952 22.249 1.00 96.69 390 LEU A O 1
ATOM 3083 N N . PRO A 1 391 ? -7.345 -14.614 22.906 1.00 95.19 391 PRO A N 1
ATOM 3084 C CA . PRO A 1 391 ? -7.810 -15.545 23.934 1.00 95.19 391 PRO A CA 1
ATOM 3085 C C . PRO A 1 391 ? -8.068 -16.958 23.393 1.00 95.19 391 PRO A C 1
ATOM 3087 O O . PRO A 1 391 ? -7.729 -17.937 24.052 1.00 95.19 391 PRO A O 1
ATOM 3090 N N . ASN A 1 392 ? -8.563 -17.077 22.153 1.00 93.38 392 ASN A N 1
ATOM 3091 C CA . ASN A 1 392 ? -8.883 -18.365 21.535 1.00 93.38 392 ASN A CA 1
ATOM 3092 C C . ASN A 1 392 ? -7.656 -19.276 21.325 1.00 93.38 392 ASN A C 1
ATOM 3094 O O . ASN A 1 392 ? -7.820 -20.494 21.228 1.00 93.38 392 ASN A O 1
ATOM 3098 N N . ILE A 1 393 ? -6.445 -18.711 21.256 1.00 95.00 393 ILE A N 1
ATOM 3099 C CA . ILE A 1 393 ? -5.189 -19.466 21.123 1.00 95.00 393 ILE A CA 1
ATOM 3100 C C . ILE A 1 393 ? -4.457 -19.542 22.461 1.00 95.00 393 ILE A C 1
ATOM 3102 O O . ILE A 1 393 ? -4.014 -20.623 22.848 1.00 95.00 393 ILE A O 1
ATOM 3106 N N . ILE A 1 394 ? -4.370 -18.422 23.184 1.00 96.62 394 ILE A N 1
ATOM 3107 C CA . ILE A 1 394 ? -3.644 -18.317 24.459 1.00 96.62 394 ILE A CA 1
ATOM 3108 C C . ILE A 1 394 ? -4.164 -19.324 25.491 1.00 96.62 394 ILE A C 1
ATOM 3110 O O . ILE A 1 394 ? -3.397 -19.835 26.301 1.00 96.62 394 ILE A O 1
ATOM 3114 N N . GLU A 1 395 ? -5.460 -19.634 25.468 1.00 93.69 395 GLU A N 1
ATOM 3115 C CA . GLU A 1 395 ? -6.061 -20.587 26.404 1.00 93.69 395 GLU A CA 1
ATOM 3116 C C . GLU A 1 395 ? -5.766 -22.060 26.086 1.00 93.69 395 GLU A C 1
ATOM 3118 O O . GLU A 1 395 ? -5.959 -22.908 26.957 1.00 93.69 395 GLU A O 1
ATOM 3123 N N . ARG A 1 396 ? -5.311 -22.376 24.867 1.00 94.44 396 ARG A N 1
ATOM 3124 C CA . ARG A 1 396 ? -5.168 -23.755 24.365 1.00 94.44 396 ARG A CA 1
ATOM 3125 C C . ARG A 1 396 ? -3.722 -24.153 24.084 1.00 94.44 396 ARG A C 1
ATOM 3127 O O . ARG A 1 396 ? -3.359 -25.312 24.264 1.00 94.44 396 ARG A O 1
ATOM 3134 N N . ALA A 1 397 ? -2.905 -23.216 23.612 1.00 96.75 397 ALA A N 1
ATOM 3135 C CA . ALA A 1 397 ? -1.496 -23.468 23.346 1.00 96.75 397 ALA A CA 1
ATOM 3136 C C . ALA A 1 397 ? -0.719 -23.698 24.652 1.00 96.75 397 ALA A C 1
ATOM 3138 O O . ALA A 1 397 ? -1.088 -23.186 25.708 1.00 96.75 397 ALA A O 1
ATOM 3139 N N . ALA A 1 398 ? 0.393 -24.436 24.587 1.00 96.69 398 ALA A N 1
ATOM 3140 C CA . ALA A 1 398 ? 1.296 -24.556 25.736 1.00 96.69 398 ALA A CA 1
ATOM 3141 C C . ALA A 1 398 ? 2.007 -23.231 26.040 1.00 96.69 398 ALA A C 1
ATOM 3143 O O . ALA A 1 398 ? 2.282 -22.922 27.197 1.00 96.69 398 ALA A O 1
ATOM 3144 N N . SER A 1 399 ? 2.314 -22.465 24.994 1.00 96.56 399 SER A N 1
ATOM 3145 C CA . SER A 1 399 ? 2.901 -21.133 25.085 1.00 96.56 399 SER A CA 1
ATOM 3146 C C . SER A 1 399 ? 2.536 -20.321 23.843 1.00 96.56 399 SER A C 1
ATOM 3148 O O . SER A 1 399 ? 2.457 -20.868 22.741 1.00 96.56 399 SER A O 1
ATOM 3150 N N . CYS A 1 400 ? 2.315 -19.020 24.019 1.00 97.44 400 CYS A N 1
ATOM 3151 C CA . CYS A 1 400 ? 2.104 -18.065 22.934 1.00 97.44 400 CYS A CA 1
ATOM 3152 C C . CYS A 1 400 ? 3.128 -16.943 23.050 1.00 97.44 400 CYS A C 1
ATOM 3154 O O . CYS A 1 400 ? 3.165 -16.247 24.064 1.00 97.44 400 CYS A O 1
ATOM 3156 N N . ILE A 1 401 ? 3.917 -16.767 21.996 1.00 96.81 401 ILE A N 1
ATOM 3157 C CA . ILE A 1 401 ? 4.844 -15.654 21.821 1.00 96.81 401 ILE A CA 1
ATOM 3158 C C . ILE A 1 401 ? 4.234 -14.744 20.757 1.00 96.81 401 ILE A C 1
ATOM 3160 O O . ILE A 1 401 ? 3.905 -15.208 19.667 1.00 96.81 401 ILE A O 1
ATOM 3164 N N . ILE A 1 402 ? 4.031 -13.471 21.072 1.00 96.56 402 ILE A N 1
ATOM 3165 C CA . ILE A 1 402 ? 3.280 -12.543 20.228 1.00 96.56 402 ILE A CA 1
ATOM 3166 C C . ILE A 1 402 ? 4.160 -11.339 19.902 1.00 96.56 402 ILE A C 1
ATOM 3168 O O . ILE A 1 402 ? 4.624 -10.617 20.781 1.00 96.56 402 ILE A O 1
ATOM 3172 N N . GLU A 1 403 ? 4.387 -11.126 18.618 1.00 95.19 403 GLU A N 1
ATOM 3173 C CA . GLU A 1 403 ? 4.975 -9.902 18.092 1.00 95.19 403 GLU A CA 1
ATOM 3174 C C . GLU A 1 403 ? 3.905 -8.804 18.048 1.00 95.19 403 GLU A C 1
ATOM 3176 O O . GLU A 1 403 ? 2.772 -9.073 17.644 1.00 95.19 403 GLU A O 1
ATOM 3181 N N . CYS A 1 404 ? 4.239 -7.577 18.449 1.00 95.31 404 CYS A N 1
ATOM 3182 C CA . CYS A 1 404 ? 3.343 -6.420 18.327 1.00 95.31 404 CYS A CA 1
ATOM 3183 C C . CYS A 1 404 ? 4.120 -5.099 18.293 1.00 95.31 404 CYS A C 1
ATOM 3185 O O . CYS A 1 404 ? 5.310 -5.056 18.615 1.00 95.31 404 CYS A O 1
ATOM 3187 N N . ASP A 1 405 ? 3.452 -4.009 17.919 1.00 94.44 405 ASP A N 1
ATOM 3188 C CA . ASP A 1 405 ? 4.012 -2.662 18.062 1.00 94.44 405 ASP A CA 1
ATOM 3189 C C . ASP A 1 405 ? 4.457 -2.408 19.517 1.00 94.44 405 ASP A C 1
ATOM 3191 O O . ASP A 1 405 ? 3.726 -2.709 20.467 1.00 94.44 405 ASP A O 1
ATOM 3195 N N . ARG A 1 406 ? 5.647 -1.818 19.707 1.00 94.75 406 ARG A N 1
ATOM 3196 C CA . ARG A 1 406 ? 6.234 -1.545 21.034 1.00 94.75 406 ARG A CA 1
ATOM 3197 C C . ARG A 1 406 ? 5.264 -0.857 21.993 1.00 94.75 406 ARG A C 1
ATOM 3199 O O . ARG A 1 406 ? 5.267 -1.134 23.191 1.00 94.75 406 ARG A O 1
ATOM 3206 N N . ARG A 1 407 ? 4.409 0.018 21.458 1.00 95.00 407 ARG A N 1
ATOM 3207 C CA . ARG A 1 407 ? 3.449 0.814 22.228 1.00 95.00 407 ARG A CA 1
ATOM 3208 C C . ARG A 1 407 ? 2.320 -0.040 22.800 1.00 95.00 407 ARG A C 1
ATOM 3210 O O . ARG A 1 407 ? 1.727 0.337 23.806 1.00 95.00 407 ARG A O 1
ATOM 3217 N N . LEU A 1 408 ? 2.024 -1.187 22.189 1.00 96.31 408 LEU A N 1
ATOM 3218 C CA . LEU A 1 408 ? 0.984 -2.114 22.635 1.00 96.31 408 LEU A CA 1
ATOM 3219 C C . LEU A 1 408 ? 1.477 -3.098 23.699 1.00 96.31 408 LEU A C 1
ATOM 3221 O O . LEU A 1 408 ? 0.647 -3.650 24.420 1.00 96.31 408 LEU A O 1
ATOM 3225 N N . ILE A 1 409 ? 2.793 -3.290 23.856 1.00 96.06 409 ILE A N 1
ATOM 3226 C CA . ILE A 1 409 ? 3.364 -4.286 24.779 1.00 96.06 409 ILE A CA 1
ATOM 3227 C C . ILE A 1 409 ? 2.811 -4.160 26.211 1.00 96.06 409 ILE A C 1
ATOM 3229 O O . ILE A 1 409 ? 2.384 -5.190 26.743 1.00 96.06 409 ILE A O 1
ATOM 3233 N N . PRO A 1 410 ? 2.756 -2.974 26.859 1.00 96.25 410 PRO A N 1
ATOM 3234 C CA . PRO A 1 410 ? 2.223 -2.865 28.221 1.00 96.25 410 PRO A CA 1
ATOM 3235 C C . PRO A 1 410 ? 0.746 -3.279 28.312 1.00 96.25 410 PRO A C 1
ATOM 3237 O O . PRO A 1 410 ? 0.366 -4.071 29.179 1.00 96.25 410 PRO A O 1
ATOM 3240 N N . LEU A 1 411 ? -0.073 -2.797 27.370 1.00 96.31 411 LEU A N 1
ATOM 3241 C CA . LEU A 1 411 ? -1.505 -3.088 27.282 1.00 96.31 411 LEU A CA 1
ATOM 3242 C C . LEU A 1 411 ? -1.768 -4.574 27.040 1.00 96.31 411 LEU A C 1
ATOM 3244 O O . LEU A 1 411 ? -2.579 -5.189 27.739 1.00 96.31 411 LEU A O 1
ATOM 3248 N N . PHE A 1 412 ? -1.077 -5.162 26.069 1.00 97.44 412 PHE A N 1
ATOM 3249 C CA . PHE A 1 412 ? -1.243 -6.560 25.697 1.00 97.44 412 PHE A CA 1
ATOM 3250 C C . PHE A 1 412 ? -0.733 -7.492 26.793 1.00 97.44 412 PHE A C 1
ATOM 3252 O O . PHE A 1 412 ? -1.461 -8.399 27.185 1.00 97.44 412 PHE A O 1
ATOM 3259 N N . SER A 1 413 ? 0.436 -7.220 27.378 1.00 97.31 413 SER A N 1
ATOM 3260 C CA . SER A 1 413 ? 0.981 -8.026 28.482 1.00 97.31 413 SER A CA 1
ATOM 3261 C C . SER A 1 413 ? 0.033 -8.074 29.680 1.00 97.31 413 SER A C 1
ATOM 3263 O O . SER A 1 413 ? -0.143 -9.119 30.305 1.00 97.31 413 SER A O 1
ATOM 3265 N N . ARG A 1 414 ? -0.626 -6.951 29.990 1.00 97.06 414 ARG A N 1
ATOM 3266 C CA . ARG A 1 414 ? -1.609 -6.880 31.076 1.00 97.06 414 ARG A CA 1
ATOM 3267 C C . ARG A 1 414 ? -2.920 -7.587 30.734 1.00 97.06 414 ARG A C 1
ATOM 3269 O O . ARG A 1 414 ? -3.497 -8.245 31.596 1.00 97.06 414 ARG A O 1
ATOM 3276 N N . SER A 1 415 ? -3.389 -7.454 29.496 1.00 97.25 415 SER A N 1
ATOM 3277 C CA . SER A 1 415 ? -4.670 -8.022 29.044 1.00 97.25 415 SER A CA 1
ATOM 3278 C C . SER A 1 415 ? -4.588 -9.527 28.773 1.00 97.25 415 SER A C 1
ATOM 3280 O O . SER A 1 415 ? -5.564 -10.251 28.949 1.00 97.25 415 SER A O 1
ATOM 3282 N N . PHE A 1 416 ? -3.406 -10.008 28.393 1.00 97.31 416 PHE A N 1
ATOM 3283 C CA . PHE A 1 416 ? -3.146 -11.364 27.923 1.00 97.31 416 PHE A CA 1
ATOM 3284 C C . PHE A 1 416 ? -1.962 -11.989 28.677 1.00 97.31 416 PHE A C 1
ATOM 3286 O O . PHE A 1 416 ? -1.005 -12.481 28.085 1.00 97.31 416 PHE A O 1
ATOM 3293 N N . SER A 1 417 ? -2.037 -11.997 30.007 1.00 96.44 417 SER A N 1
ATOM 3294 C CA . SER A 1 417 ? -0.933 -12.349 30.921 1.00 96.44 417 SER A CA 1
ATOM 3295 C C . SER A 1 417 ? -0.348 -13.763 30.787 1.00 96.44 417 SER A C 1
ATOM 3297 O O . SER A 1 417 ? 0.682 -14.061 31.388 1.00 96.44 417 SER A O 1
ATOM 3299 N N . LYS A 1 418 ? -0.997 -14.649 30.024 1.00 97.00 418 LYS A N 1
ATOM 3300 C CA . LYS A 1 418 ? -0.517 -16.008 29.722 1.00 97.00 418 LYS A CA 1
ATOM 3301 C C . LYS A 1 418 ? 0.354 -16.086 28.457 1.00 97.00 418 LYS A C 1
ATOM 3303 O O . LYS A 1 418 ? 0.848 -17.165 28.146 1.00 97.00 418 LYS A O 1
ATOM 3308 N N . ALA A 1 419 ? 0.520 -14.985 27.726 1.00 97.69 419 ALA A N 1
ATOM 3309 C CA . ALA A 1 419 ? 1.402 -14.888 26.567 1.00 97.69 419 ALA A CA 1
ATOM 3310 C C . ALA A 1 419 ? 2.628 -14.019 26.874 1.00 97.69 419 ALA A C 1
ATOM 3312 O O . ALA A 1 419 ? 2.610 -13.188 27.783 1.00 97.69 419 ALA A O 1
ATOM 3313 N N . SER A 1 420 ? 3.692 -14.206 26.097 1.00 97.00 420 SER A N 1
ATOM 3314 C CA . SER A 1 420 ? 4.843 -13.307 26.069 1.00 97.00 420 SER A CA 1
ATOM 3315 C C . SER A 1 420 ? 4.782 -12.407 24.839 1.00 97.00 420 SER A C 1
ATOM 3317 O O . SER A 1 420 ? 4.279 -12.805 23.790 1.00 97.00 420 SER A O 1
ATOM 3319 N N . PHE A 1 421 ? 5.304 -11.189 24.974 1.00 96.56 421 PHE A N 1
ATOM 3320 C CA . PHE A 1 421 ? 5.256 -10.166 23.934 1.00 96.56 421 PHE A CA 1
ATOM 3321 C C . PHE A 1 421 ? 6.654 -9.659 23.607 1.00 96.56 421 PHE A C 1
ATOM 3323 O O . PHE A 1 421 ? 7.496 -9.543 24.500 1.00 96.56 421 PHE A O 1
ATOM 3330 N N . PHE A 1 422 ? 6.895 -9.337 22.340 1.00 94.75 422 PHE A N 1
ATOM 3331 C CA . PHE A 1 422 ? 8.112 -8.657 21.906 1.00 94.75 422 PHE A CA 1
ATOM 3332 C C . PHE A 1 422 ? 7.811 -7.636 20.805 1.00 94.75 422 PHE A C 1
ATOM 3334 O O . PHE A 1 422 ? 6.788 -7.712 20.124 1.00 94.75 422 PHE A O 1
ATOM 3341 N N . GLU A 1 423 ? 8.705 -6.660 20.669 1.00 93.81 423 GLU A N 1
ATOM 3342 C CA . GLU A 1 423 ? 8.574 -5.553 19.723 1.00 93.81 423 GLU A CA 1
ATOM 3343 C C . GLU A 1 423 ? 8.762 -6.028 18.276 1.00 93.81 423 GLU A C 1
ATOM 3345 O O . GLU A 1 423 ? 9.762 -6.676 17.935 1.00 93.81 423 GLU A O 1
ATOM 3350 N N . ARG A 1 424 ? 7.798 -5.674 17.421 1.00 89.88 424 ARG A N 1
ATOM 3351 C CA . ARG A 1 424 ? 7.898 -5.823 15.969 1.00 89.88 424 ARG A CA 1
ATOM 3352 C C . ARG A 1 424 ? 9.098 -5.039 15.447 1.00 89.88 424 ARG A C 1
ATOM 3354 O O . ARG A 1 424 ? 9.387 -3.951 15.926 1.00 89.88 424 ARG A O 1
ATOM 3361 N N . ASP A 1 425 ? 9.798 -5.615 14.474 1.00 82.88 425 ASP A N 1
ATOM 3362 C CA . ASP A 1 425 ? 10.996 -5.028 13.853 1.00 82.88 425 ASP A CA 1
ATOM 3363 C C . ASP A 1 425 ? 12.186 -4.839 14.810 1.00 82.88 425 ASP A C 1
ATOM 3365 O O . ASP A 1 425 ? 13.198 -4.235 14.450 1.00 82.88 425 ASP A O 1
ATOM 3369 N N . SER A 1 426 ? 12.126 -5.435 16.007 1.00 84.06 426 SER A N 1
ATOM 3370 C CA . SER A 1 426 ? 13.272 -5.461 16.910 1.00 84.06 426 SER A CA 1
ATOM 3371 C C . SER A 1 426 ? 14.450 -6.215 16.292 1.00 84.06 426 SER A C 1
ATOM 3373 O O . SER A 1 426 ? 14.290 -7.305 15.726 1.00 84.06 426 SER A O 1
ATOM 3375 N N . GLN A 1 427 ? 15.646 -5.643 16.464 1.00 81.38 427 GLN A N 1
ATOM 3376 C CA . GLN A 1 427 ? 16.928 -6.273 16.128 1.00 81.38 427 GLN A CA 1
ATOM 3377 C C . GLN A 1 427 ? 17.239 -7.467 17.043 1.00 81.38 427 GLN A C 1
ATOM 3379 O O . GLN A 1 427 ? 18.010 -8.350 16.670 1.00 81.38 427 GLN A O 1
ATOM 3384 N N . TYR A 1 428 ? 16.637 -7.503 18.234 1.00 84.25 428 TYR A N 1
ATOM 3385 C CA . TYR A 1 428 ? 16.863 -8.533 19.242 1.00 84.25 428 TYR A CA 1
ATOM 3386 C C . TYR A 1 428 ? 15.618 -9.404 19.366 1.00 84.25 428 TYR A C 1
ATOM 3388 O O . TYR A 1 428 ? 14.684 -9.092 20.105 1.00 84.25 428 TYR A O 1
ATOM 3396 N N . LEU A 1 429 ? 15.607 -10.511 18.625 1.00 85.94 429 LEU A N 1
ATOM 3397 C CA . LEU A 1 429 ? 14.542 -11.500 18.734 1.00 85.94 429 LEU A CA 1
ATOM 3398 C C . LEU A 1 429 ? 14.679 -12.303 20.039 1.00 85.94 429 LEU A C 1
ATOM 3400 O O . LEU A 1 429 ? 15.802 -12.612 20.451 1.00 85.94 429 LEU A O 1
ATOM 3404 N N . PRO A 1 430 ? 13.557 -12.677 20.681 1.00 88.31 430 PRO A N 1
ATOM 3405 C CA . PRO A 1 430 ? 13.587 -13.655 21.762 1.00 88.31 430 PRO A CA 1
ATOM 3406 C C . PRO A 1 430 ? 14.034 -15.030 21.238 1.00 88.31 430 PRO A C 1
ATOM 3408 O O . PRO A 1 430 ? 14.121 -15.263 20.032 1.00 88.31 430 PRO A O 1
ATOM 3411 N N . ASP A 1 431 ? 14.291 -15.971 22.146 1.00 88.69 431 ASP A N 1
ATOM 3412 C CA . ASP A 1 431 ? 14.542 -17.357 21.751 1.00 88.69 431 ASP A CA 1
ATOM 3413 C C . ASP A 1 431 ? 13.270 -17.980 21.150 1.00 88.69 431 ASP A C 1
ATOM 3415 O O . ASP A 1 431 ? 12.309 -18.293 21.855 1.00 88.69 431 ASP A O 1
ATOM 3419 N N . LEU A 1 432 ? 13.275 -18.145 19.826 1.00 90.94 432 LEU A N 1
ATOM 3420 C CA . LEU A 1 432 ? 12.187 -18.750 19.059 1.00 90.94 432 LEU A CA 1
ATOM 3421 C C . LEU A 1 432 ? 12.431 -20.239 18.758 1.00 90.94 432 LEU A C 1
ATOM 3423 O O . LEU A 1 432 ? 11.647 -20.843 18.031 1.00 90.94 432 LEU A O 1
ATOM 3427 N N . SER A 1 433 ? 13.481 -20.861 19.309 1.00 90.44 433 SER A N 1
ATOM 3428 C CA . SER A 1 433 ? 13.834 -22.263 19.017 1.00 90.44 433 SER A CA 1
ATOM 3429 C C . SER A 1 433 ? 12.747 -23.269 19.415 1.00 90.44 433 SER A C 1
ATOM 3431 O O . SER A 1 433 ? 12.622 -24.329 18.802 1.00 90.44 433 SER A O 1
ATOM 3433 N N . ALA A 1 434 ? 11.931 -22.926 20.415 1.00 92.31 434 ALA A N 1
ATOM 3434 C CA . ALA A 1 434 ? 10.813 -23.742 20.874 1.00 92.31 434 ALA A CA 1
ATOM 3435 C C . ALA A 1 434 ? 9.528 -23.561 20.044 1.00 92.31 434 ALA A C 1
ATOM 3437 O O . ALA A 1 434 ? 8.575 -24.312 20.261 1.00 92.31 434 ALA A O 1
ATOM 3438 N N . VAL A 1 435 ? 9.464 -22.578 19.133 1.00 95.75 435 VAL A N 1
ATOM 3439 C CA . VAL A 1 435 ? 8.275 -22.296 18.312 1.00 95.75 435 VAL A CA 1
ATOM 3440 C C . VAL A 1 435 ? 8.052 -23.417 17.308 1.00 95.75 435 VAL A C 1
ATOM 3442 O O . VAL A 1 435 ? 8.936 -23.770 16.533 1.00 95.75 435 VAL A O 1
ATOM 3445 N N . GLN A 1 436 ? 6.832 -23.951 17.287 1.00 96.62 436 GLN A N 1
ATOM 3446 C CA . GLN A 1 436 ? 6.464 -25.054 16.399 1.00 96.62 436 GLN A CA 1
ATOM 3447 C C . GLN A 1 436 ? 5.570 -24.613 15.246 1.00 96.62 436 GLN A C 1
ATOM 3449 O O . GLN A 1 436 ? 5.575 -25.269 14.210 1.00 96.62 436 GLN A O 1
ATOM 3454 N N . LEU A 1 437 ? 4.794 -23.544 15.426 1.00 97.06 437 LEU A N 1
ATOM 3455 C CA . LEU A 1 437 ? 3.812 -23.051 14.462 1.00 97.06 437 LEU A CA 1
ATOM 3456 C C . LEU A 1 437 ? 3.765 -21.520 14.512 1.00 97.06 437 LEU A C 1
ATOM 3458 O O . LEU A 1 437 ? 3.909 -20.942 15.593 1.00 97.06 437 LEU A O 1
ATOM 3462 N N . LYS A 1 438 ? 3.521 -20.870 13.368 1.00 95.62 438 LYS A N 1
ATOM 3463 C CA . LYS A 1 438 ? 3.310 -19.415 13.276 1.00 95.62 438 LYS A CA 1
ATOM 3464 C C . LYS A 1 438 ? 1.983 -19.039 12.631 1.00 95.62 438 LYS A C 1
ATOM 3466 O O . LYS A 1 438 ? 1.497 -19.741 11.753 1.00 95.62 438 LYS A O 1
ATOM 3471 N N . VAL A 1 439 ? 1.432 -17.886 12.986 1.00 96.06 439 VAL A N 1
ATOM 3472 C CA . VAL A 1 439 ? 0.251 -17.313 12.328 1.00 96.06 439 VAL A CA 1
ATOM 3473 C C . VAL A 1 439 ? 0.363 -15.794 12.280 1.00 96.06 439 VAL A C 1
ATOM 3475 O O . VAL A 1 439 ? 0.798 -15.178 13.248 1.00 96.06 439 VAL A O 1
ATOM 3478 N N . ALA A 1 440 ? -0.011 -15.175 11.161 1.00 95.56 440 ALA A N 1
ATOM 3479 C CA . ALA A 1 440 ? -0.160 -13.725 11.110 1.00 95.56 440 ALA A CA 1
ATOM 3480 C C . ALA A 1 440 ? -1.394 -13.314 11.926 1.00 95.56 440 ALA A C 1
ATOM 3482 O O . ALA A 1 440 ? -2.442 -13.953 11.827 1.00 95.56 440 ALA A O 1
ATOM 3483 N N . ILE A 1 441 ? -1.313 -12.240 12.713 1.00 95.94 441 ILE A N 1
ATOM 3484 C CA . ILE A 1 441 ? -2.428 -11.819 13.573 1.00 95.94 441 ILE A CA 1
ATOM 3485 C C . ILE A 1 441 ? -3.707 -11.535 12.761 1.00 95.94 441 ILE A C 1
ATOM 3487 O O . ILE A 1 441 ? -4.799 -11.917 13.180 1.00 95.94 441 ILE A O 1
ATOM 3491 N N . GLY A 1 442 ? -3.570 -10.979 11.550 1.00 95.50 442 GLY A N 1
ATOM 3492 C CA . GLY A 1 442 ? -4.680 -10.744 10.618 1.00 95.50 442 GLY A CA 1
ATOM 3493 C C . GLY A 1 442 ? -5.304 -12.010 10.019 1.00 95.50 442 GLY A C 1
ATOM 3494 O O . GLY A 1 442 ? -6.371 -11.930 9.421 1.00 95.50 442 GLY A O 1
ATOM 3495 N N . SER A 1 443 ? -4.680 -13.180 10.197 1.00 96.44 443 SER A N 1
ATOM 3496 C CA . SER A 1 443 ? -5.206 -14.481 9.754 1.00 96.44 443 SER A CA 1
ATOM 3497 C C . SER A 1 443 ? -6.036 -15.174 10.835 1.00 96.44 443 SER A C 1
ATOM 3499 O O . SER A 1 443 ? -6.760 -16.122 10.548 1.00 96.44 443 SER A O 1
ATOM 3501 N N . LEU A 1 444 ? -5.977 -14.710 12.089 1.00 96.94 444 LEU A N 1
ATOM 3502 C CA . LEU A 1 444 ? -6.766 -15.277 13.188 1.00 96.94 444 LEU A CA 1
ATOM 3503 C C . LEU A 1 444 ? -8.286 -15.247 12.948 1.00 96.94 444 LEU A C 1
ATOM 3505 O O . LEU A 1 444 ? -8.941 -16.247 13.258 1.00 96.94 444 LEU A O 1
ATOM 3509 N N . PRO A 1 445 ? -8.876 -14.172 12.386 1.00 97.12 445 PRO A N 1
ATOM 3510 C CA . PRO A 1 445 ? -10.313 -14.119 12.135 1.00 97.12 445 PRO A CA 1
ATOM 3511 C C . PRO A 1 445 ? -10.827 -15.243 11.236 1.00 97.12 445 PRO A C 1
ATOM 3513 O O . PRO A 1 445 ? -11.928 -15.731 11.467 1.00 97.12 445 PRO A O 1
ATOM 3516 N N . LYS A 1 446 ? -10.014 -15.739 10.297 1.00 96.81 446 LYS A N 1
ATOM 3517 C CA . LYS A 1 446 ? -10.363 -16.895 9.459 1.00 96.81 446 LYS A CA 1
ATOM 3518 C C . LYS A 1 446 ? -10.808 -18.113 10.276 1.00 96.81 446 LYS A C 1
ATOM 3520 O O . LYS A 1 446 ? -11.680 -18.856 9.844 1.00 96.81 446 LYS A O 1
ATOM 3525 N N . TYR A 1 447 ? -10.230 -18.306 11.462 1.00 95.50 447 TYR A N 1
ATOM 3526 C CA . TYR A 1 447 ? -10.493 -19.463 12.322 1.00 95.50 447 TYR A CA 1
ATOM 3527 C C . TYR A 1 447 ? -11.527 -19.198 13.421 1.00 95.50 447 TYR A C 1
ATOM 3529 O O . TYR A 1 447 ? -12.090 -20.141 13.971 1.00 95.50 447 TYR A O 1
ATOM 3537 N N . PHE A 1 448 ? -11.754 -17.930 13.776 1.00 95.06 448 PHE A N 1
ATOM 3538 C CA . PHE A 1 448 ? -12.536 -17.561 14.963 1.00 95.06 448 PHE A CA 1
ATOM 3539 C C . PHE A 1 448 ? -13.665 -16.564 14.696 1.00 95.06 448 PHE A C 1
ATOM 3541 O O . PHE A 1 448 ? -14.369 -16.200 15.635 1.00 95.06 448 PHE A O 1
ATOM 3548 N N . ARG A 1 449 ? -13.806 -16.086 13.456 1.00 95.06 449 ARG A N 1
ATOM 3549 C CA . ARG A 1 449 ? -14.772 -15.068 13.010 1.00 95.06 449 ARG A CA 1
ATOM 3550 C C . ARG A 1 449 ? -15.438 -15.477 11.691 1.00 95.06 449 ARG A C 1
ATOM 3552 O O . ARG A 1 449 ? -15.624 -14.645 10.803 1.00 95.06 449 ARG A O 1
ATOM 3559 N N . SER A 1 450 ? -15.765 -16.763 11.551 1.00 90.56 450 SER A N 1
ATOM 3560 C CA . SER A 1 450 ? -16.403 -17.343 10.357 1.00 90.56 450 SER A CA 1
ATOM 3561 C C . SER A 1 450 ? -17.852 -16.891 10.163 1.00 90.56 450 SER A C 1
ATOM 3563 O O . SER A 1 450 ? -18.354 -16.883 9.046 1.00 90.56 450 SER A O 1
ATOM 3565 N N . ASP A 1 451 ? -18.524 -16.497 11.244 1.00 91.25 451 ASP A N 1
ATOM 3566 C CA . ASP A 1 451 ? -19.900 -16.003 11.234 1.00 91.25 451 ASP A CA 1
ATOM 3567 C C . ASP A 1 451 ? -20.092 -14.881 12.262 1.00 91.25 451 ASP A C 1
ATOM 3569 O O . ASP A 1 451 ? -19.327 -14.752 13.219 1.00 91.25 451 ASP A O 1
ATOM 3573 N N . LEU A 1 452 ? -21.146 -14.076 12.098 1.00 91.25 452 LEU A N 1
ATOM 3574 C CA . LEU A 1 452 ? -21.433 -12.940 12.982 1.00 91.25 452 LEU A CA 1
ATOM 3575 C C . LEU A 1 452 ? -21.641 -13.332 14.456 1.00 91.25 452 LEU A C 1
ATOM 3577 O O . LEU A 1 452 ? -21.405 -12.509 15.337 1.00 91.25 452 LEU A O 1
ATOM 3581 N N . GLY A 1 453 ? -22.060 -14.567 14.742 1.00 91.19 453 GLY A N 1
ATOM 3582 C CA . GLY A 1 453 ? -22.259 -15.070 16.101 1.00 91.19 453 GLY A CA 1
ATOM 3583 C C . GLY A 1 453 ? -20.959 -15.422 16.828 1.00 91.19 453 GLY A C 1
ATOM 3584 O O . GLY A 1 453 ? -20.961 -15.503 18.054 1.00 91.19 453 GLY A O 1
ATOM 3585 N N . THR A 1 454 ? -19.848 -15.596 16.108 1.00 91.75 454 THR A N 1
ATOM 3586 C CA . THR A 1 454 ? -18.520 -15.908 16.684 1.00 91.75 454 THR A CA 1
ATOM 3587 C C . THR A 1 454 ? -17.704 -14.680 17.084 1.00 91.75 454 THR A C 1
ATOM 3589 O O . THR A 1 454 ? -16.632 -14.800 17.684 1.00 91.75 454 THR A O 1
ATOM 3592 N N . PHE A 1 455 ? -18.206 -13.485 16.780 1.00 92.69 455 PHE A N 1
ATOM 3593 C CA . PHE A 1 455 ? -17.594 -12.238 17.212 1.00 92.69 455 PHE A CA 1
ATOM 3594 C C . PHE A 1 455 ? -17.717 -12.026 18.732 1.00 92.69 455 PHE A C 1
ATOM 3596 O O . PHE A 1 455 ? -18.537 -12.674 19.389 1.00 92.69 455 PHE A O 1
ATOM 3603 N N . PRO A 1 456 ? -16.887 -11.150 19.330 1.00 84.56 456 PRO A N 1
ATOM 3604 C CA . PRO A 1 456 ? -16.902 -10.929 20.770 1.00 84.56 456 PRO A CA 1
ATOM 3605 C C . PRO A 1 456 ? -18.271 -10.451 21.273 1.00 84.56 456 PRO A C 1
ATOM 3607 O O . PRO A 1 456 ? -18.764 -9.411 20.858 1.00 84.56 456 PRO A O 1
ATOM 3610 N N . HIS A 1 457 ? -18.841 -11.177 22.239 1.00 79.94 457 HIS A N 1
ATOM 3611 C CA . HIS A 1 457 ? -20.034 -10.746 22.995 1.00 79.94 457 HIS A CA 1
ATOM 3612 C C . HIS A 1 457 ? -19.677 -10.020 24.300 1.00 79.94 457 HIS A C 1
ATOM 3614 O O . HIS A 1 457 ? -20.525 -9.394 24.935 1.00 79.94 457 HIS A O 1
ATOM 3620 N N . GLY A 1 458 ? -18.420 -10.148 24.740 1.00 77.75 458 GLY A N 1
ATOM 3621 C CA . GLY A 1 458 ? -17.901 -9.481 25.930 1.00 77.75 458 GLY A CA 1
ATOM 3622 C C . GLY A 1 458 ? -17.740 -7.978 25.709 1.00 77.75 458 GLY A C 1
ATOM 3623 O O . GLY A 1 458 ? -17.485 -7.530 24.596 1.00 77.75 458 GLY A O 1
ATOM 3624 N N . LYS A 1 459 ? -17.860 -7.193 26.787 1.00 78.81 459 LYS A N 1
ATOM 3625 C CA . LYS A 1 459 ? -17.763 -5.728 26.696 1.00 78.81 459 LYS A CA 1
ATOM 3626 C C . LYS A 1 459 ? -16.360 -5.239 26.335 1.00 78.81 459 LYS A C 1
ATOM 3628 O O . LYS A 1 459 ? -16.257 -4.213 25.691 1.00 78.81 459 LYS A O 1
ATOM 3633 N N . GLN A 1 460 ? -15.306 -5.942 26.745 1.00 93.56 460 GLN A N 1
ATOM 3634 C CA . GLN A 1 460 ? -13.917 -5.522 26.551 1.00 93.56 460 GLN A CA 1
ATOM 3635 C C . GLN A 1 460 ? -12.986 -6.734 26.481 1.00 93.56 460 GLN A C 1
ATOM 3637 O O . GLN A 1 460 ? -13.288 -7.782 27.054 1.00 93.56 460 GLN A O 1
ATOM 3642 N N . PHE A 1 461 ? -11.835 -6.565 25.837 1.00 95.38 461 PHE A N 1
ATOM 3643 C CA . PHE A 1 461 ? -10.740 -7.542 25.834 1.00 95.38 461 PHE A CA 1
ATOM 3644 C C . PHE A 1 461 ? -9.366 -6.906 26.094 1.00 95.38 461 PHE A C 1
ATOM 3646 O O . PHE A 1 461 ? -8.392 -7.635 26.251 1.00 95.38 461 PHE A O 1
ATOM 3653 N N . LEU A 1 462 ? -9.286 -5.573 26.193 1.00 96.81 462 LEU A N 1
ATOM 3654 C CA . LEU A 1 462 ? -8.102 -4.861 26.671 1.00 96.81 462 LEU A CA 1
ATOM 3655 C C . LEU A 1 462 ? -8.354 -4.219 28.037 1.00 96.81 462 LEU A C 1
ATOM 3657 O O . LEU A 1 462 ? -9.430 -3.687 28.312 1.00 96.81 462 LEU A O 1
ATOM 3661 N N . LEU A 1 463 ? -7.338 -4.274 28.897 1.00 95.94 463 LEU A N 1
ATOM 3662 C CA . LEU A 1 463 ? -7.340 -3.726 30.248 1.00 95.94 463 LEU A CA 1
ATOM 3663 C C . LEU A 1 463 ? -6.373 -2.546 30.328 1.00 95.94 463 LEU A C 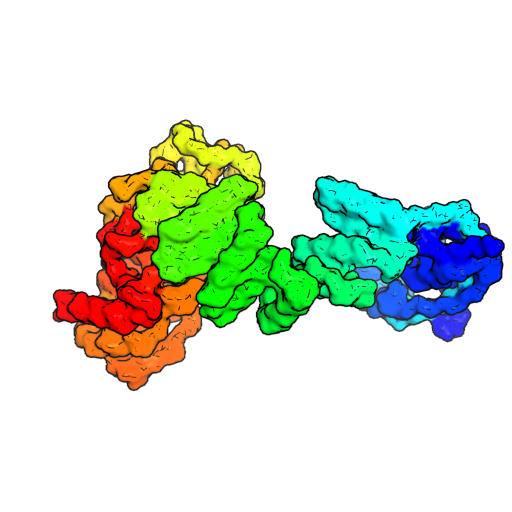1
ATOM 3665 O O . LEU A 1 463 ? -5.195 -2.694 30.003 1.00 95.94 463 LEU A O 1
ATOM 3669 N N . SER A 1 464 ? -6.837 -1.398 30.819 1.00 95.38 464 SER A N 1
ATOM 3670 C CA . SER A 1 464 ? -5.979 -0.244 31.127 1.00 95.38 464 SER A CA 1
ATOM 3671 C C . SER A 1 464 ? -5.305 -0.383 32.498 1.00 95.38 464 SER A C 1
ATOM 3673 O O . SER A 1 464 ? -5.771 -1.142 33.351 1.00 95.38 464 SER A O 1
ATOM 3675 N N . ASP A 1 465 ? -4.218 0.357 32.729 1.00 96.56 465 ASP A N 1
ATOM 3676 C CA . ASP A 1 465 ? -3.627 0.489 34.063 1.00 96.56 465 ASP A CA 1
ATOM 3677 C C . ASP A 1 465 ? -4.583 1.245 34.998 1.00 96.56 465 ASP A C 1
ATOM 3679 O O . ASP A 1 465 ? -4.933 2.400 34.753 1.00 96.56 465 ASP A O 1
ATOM 3683 N N . LEU A 1 466 ? -5.013 0.591 36.080 1.00 95.69 466 LEU A N 1
ATOM 3684 C CA . LEU A 1 466 ? -6.001 1.155 37.002 1.00 95.69 466 LEU A CA 1
ATOM 3685 C C . LEU A 1 466 ? -5.479 2.372 37.773 1.00 95.69 466 LEU A C 1
ATOM 3687 O O . LEU A 1 466 ? -6.258 3.268 38.078 1.00 95.69 466 LEU A O 1
ATOM 3691 N N . SER A 1 467 ? -4.180 2.430 38.072 1.00 97.06 467 SER A N 1
ATOM 3692 C CA . SER A 1 467 ? -3.596 3.559 38.805 1.00 97.06 467 SER A CA 1
ATOM 3693 C C . SER A 1 467 ? -3.586 4.809 37.931 1.00 97.06 467 SER A C 1
ATOM 3695 O O . SER A 1 467 ? -3.943 5.891 38.396 1.00 97.06 467 SER A O 1
ATOM 3697 N N . ARG A 1 468 ? -3.255 4.651 36.643 1.00 95.94 468 ARG A N 1
ATOM 3698 C CA . ARG A 1 468 ? -3.355 5.732 35.651 1.00 95.94 468 ARG A CA 1
ATOM 3699 C C . ARG A 1 468 ? -4.800 6.168 35.436 1.00 95.94 468 ARG A C 1
ATOM 3701 O O . ARG A 1 468 ? -5.067 7.362 35.373 1.00 95.94 468 ARG A O 1
ATOM 3708 N N . VAL A 1 469 ? -5.742 5.221 35.371 1.00 96.94 469 VAL A N 1
ATOM 3709 C CA . VAL A 1 469 ? -7.174 5.544 35.242 1.00 96.94 469 VAL A CA 1
ATOM 3710 C C . VAL A 1 469 ? -7.645 6.385 36.426 1.00 96.94 469 VAL A C 1
ATOM 3712 O O . VAL A 1 469 ? -8.297 7.402 36.210 1.00 96.94 469 VAL A O 1
ATOM 3715 N N . CYS A 1 470 ? -7.283 6.019 37.659 1.00 97.69 470 CYS A N 1
ATOM 3716 C CA . CYS A 1 470 ? -7.609 6.818 38.842 1.00 97.69 470 CYS A CA 1
ATOM 3717 C C . CYS A 1 470 ? -7.023 8.236 38.755 1.00 97.69 470 CYS A C 1
ATOM 3719 O O . CYS A 1 470 ? -7.738 9.201 39.008 1.00 97.69 470 CYS A O 1
ATOM 3721 N N . ALA A 1 471 ? -5.763 8.381 38.332 1.00 96.50 471 ALA A N 1
ATOM 3722 C CA . ALA A 1 471 ? -5.139 9.694 38.152 1.00 96.50 471 ALA A CA 1
ATOM 3723 C C . ALA A 1 471 ? -5.879 10.554 37.107 1.00 96.50 471 ALA A C 1
ATOM 3725 O O . ALA A 1 471 ? -6.116 11.744 37.322 1.00 96.50 471 ALA A O 1
ATOM 3726 N N . TRP A 1 472 ? -6.314 9.949 35.998 1.00 96.25 472 TRP A N 1
ATOM 3727 C CA . TRP A 1 472 ? -7.140 10.624 34.996 1.00 96.25 472 TRP A CA 1
ATOM 3728 C C . TRP A 1 472 ? -8.521 11.002 35.534 1.00 96.25 472 TRP A C 1
ATOM 3730 O O . TRP A 1 472 ? -8.982 12.117 35.303 1.00 96.25 472 TRP A O 1
ATOM 3740 N N . GLN A 1 473 ? -9.170 10.125 36.298 1.00 96.44 473 GLN A N 1
ATOM 3741 C CA . GLN A 1 473 ? -10.452 10.423 36.943 1.00 96.44 473 GLN A CA 1
ATOM 3742 C C . GLN A 1 473 ? -10.336 11.586 37.938 1.00 96.44 473 GLN A C 1
ATOM 3744 O O . GLN A 1 473 ? -11.200 12.462 37.952 1.00 96.44 473 GLN A O 1
ATOM 3749 N N . GLU A 1 474 ? -9.255 11.650 38.720 1.00 97.12 474 GLU A N 1
ATOM 3750 C CA . GLU A 1 474 ? -8.961 12.783 39.605 1.00 97.12 474 GLU A CA 1
ATOM 3751 C C . GLU A 1 474 ? -8.755 14.081 38.814 1.00 97.12 474 GLU A C 1
ATOM 3753 O O . GLU A 1 474 ? -9.326 15.117 39.160 1.00 97.12 474 GLU A O 1
ATOM 3758 N N . ARG A 1 475 ? -8.008 14.027 37.705 1.00 95.94 475 ARG A N 1
ATOM 3759 C CA . ARG A 1 475 ? -7.802 15.174 36.803 1.00 95.94 475 ARG A CA 1
ATOM 3760 C C . ARG A 1 475 ? -9.101 15.646 36.150 1.00 95.94 475 ARG A C 1
ATOM 3762 O O . ARG A 1 475 ? -9.259 16.839 35.899 1.00 95.94 475 ARG A O 1
ATOM 3769 N N . LEU A 1 476 ? -10.034 14.729 35.897 1.00 96.38 476 LEU A N 1
ATOM 3770 C CA . LEU A 1 476 ? -11.341 15.013 35.305 1.00 96.38 476 LEU A CA 1
ATOM 3771 C C . LEU A 1 476 ? -12.414 15.418 36.334 1.00 96.38 476 LEU A C 1
ATOM 3773 O O . LEU A 1 476 ? -13.464 15.938 35.951 1.00 96.38 476 LEU A O 1
ATOM 3777 N N . HIS A 1 477 ? -12.160 15.235 37.632 1.00 96.12 477 HIS A N 1
ATOM 3778 C CA . HIS A 1 477 ? -13.096 15.573 38.707 1.00 96.12 477 HIS A CA 1
ATOM 3779 C C . HIS A 1 477 ? -13.606 17.033 38.668 1.00 96.12 477 HIS A C 1
ATOM 3781 O O . HIS A 1 477 ? -14.803 17.243 38.885 1.00 96.12 477 HIS A O 1
ATOM 3787 N N . PRO A 1 478 ? -12.787 18.063 38.351 1.00 96.88 478 PRO A N 1
ATOM 3788 C CA . PRO A 1 478 ? -13.252 19.452 38.275 1.00 96.88 478 PRO A CA 1
ATOM 3789 C C . PRO A 1 478 ? -14.338 19.722 37.222 1.00 96.88 478 PRO A C 1
ATOM 3791 O O . PRO A 1 478 ? -15.016 20.742 37.315 1.00 96.88 478 PRO A O 1
ATOM 3794 N N . PHE A 1 479 ? -14.529 18.831 36.241 1.00 95.69 479 PHE A N 1
ATOM 3795 C CA . PHE A 1 479 ? -15.570 18.969 35.214 1.00 95.69 479 PHE A CA 1
ATOM 3796 C C . PHE A 1 479 ? -16.961 18.518 35.688 1.00 95.69 479 PHE A C 1
ATOM 3798 O O . PHE A 1 479 ? -17.931 18.667 34.948 1.00 95.69 479 PHE A O 1
ATOM 3805 N N . GLY A 1 480 ? -17.074 17.999 36.915 1.00 93.56 480 GLY A N 1
ATOM 3806 C CA . GLY A 1 480 ? -18.348 17.699 37.565 1.00 93.56 480 GLY A CA 1
ATOM 3807 C C . GLY A 1 480 ? -19.225 16.716 36.784 1.00 93.56 480 GLY A C 1
ATOM 3808 O O . GLY A 1 480 ? -18.746 15.706 36.260 1.00 93.56 480 GLY A O 1
ATOM 3809 N N . GLU A 1 481 ? -20.520 17.026 36.727 1.00 93.12 481 GLU A N 1
ATOM 3810 C CA . GLU A 1 481 ? -21.554 16.204 36.082 1.00 93.12 481 GLU A CA 1
ATOM 3811 C C . GLU A 1 481 ? -21.631 16.391 34.561 1.00 93.12 481 GLU A C 1
ATOM 3813 O O . GLU A 1 481 ? -22.426 15.713 33.915 1.00 93.12 481 GLU A O 1
ATOM 3818 N N . ASN A 1 482 ? -20.804 17.265 33.970 1.00 96.31 482 ASN A N 1
ATOM 3819 C CA . ASN A 1 482 ? -20.740 17.370 32.515 1.00 96.31 482 ASN A CA 1
ATOM 3820 C C . ASN A 1 482 ? -20.377 16.011 31.910 1.00 96.31 482 ASN A C 1
ATOM 3822 O O . ASN A 1 482 ? -19.486 15.310 32.414 1.00 96.31 482 ASN A O 1
ATOM 3826 N N . LEU A 1 483 ? -21.018 15.694 30.785 1.00 98.06 483 LEU A N 1
ATOM 3827 C CA . LEU A 1 483 ? -20.663 14.543 29.969 1.00 98.06 483 LEU A CA 1
ATOM 3828 C C . LEU A 1 483 ? -19.250 14.753 29.409 1.00 98.06 483 LEU A C 1
ATOM 3830 O O . LEU A 1 483 ? -18.995 15.741 28.718 1.00 98.06 483 LEU A O 1
ATOM 3834 N N . LYS A 1 484 ? -18.320 13.847 29.716 1.00 98.44 484 LYS A N 1
ATOM 3835 C CA . LYS A 1 484 ? -16.916 13.951 29.295 1.00 98.44 484 LYS A CA 1
ATOM 3836 C C . LYS A 1 484 ? -16.725 13.214 27.977 1.00 98.44 484 LYS A C 1
A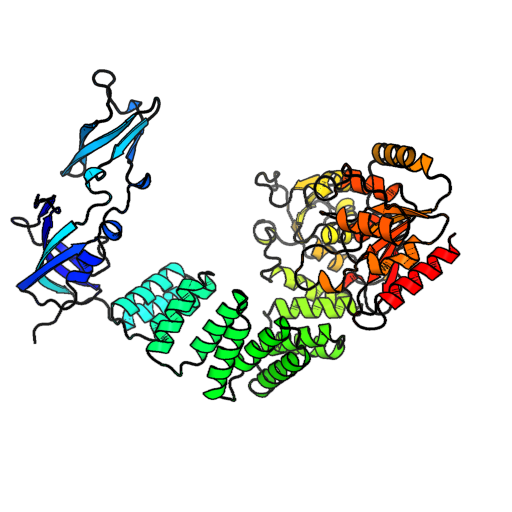TOM 3838 O O . LYS A 1 484 ? -16.713 11.983 27.951 1.00 98.44 484 LYS A O 1
ATOM 3843 N N . VAL A 1 485 ? -16.584 13.961 26.886 1.00 98.62 485 VAL A N 1
ATOM 3844 C CA . VAL A 1 485 ? -16.533 13.411 25.526 1.00 98.62 485 VAL A CA 1
ATOM 3845 C C . VAL A 1 485 ? -15.127 13.530 24.950 1.00 98.62 485 VAL A C 1
ATOM 3847 O O . VAL A 1 485 ? -14.617 14.634 24.766 1.00 98.62 485 VAL A O 1
ATOM 3850 N N . GLY A 1 486 ? -14.509 12.394 24.640 1.00 98.31 486 GLY A N 1
ATOM 3851 C CA . GLY A 1 486 ? -13.254 12.342 23.893 1.00 98.31 486 GLY A CA 1
ATOM 3852 C C . GLY A 1 486 ? -13.498 12.392 22.390 1.00 98.31 486 GLY A C 1
ATOM 3853 O O . GLY A 1 486 ? -14.378 11.681 21.905 1.00 98.31 486 GLY A O 1
ATOM 3854 N N . ILE A 1 487 ? -12.729 13.195 21.652 1.00 98.12 487 ILE A N 1
ATOM 3855 C CA . ILE A 1 487 ? -12.905 13.368 20.203 1.00 98.12 487 ILE A CA 1
ATOM 3856 C C . ILE A 1 487 ? -11.641 13.067 19.395 1.00 98.12 487 ILE A C 1
ATOM 3858 O O . ILE A 1 487 ? -10.534 13.430 19.785 1.00 98.12 487 ILE A O 1
ATOM 3862 N N . SER A 1 488 ? -11.813 12.431 18.235 1.00 96.31 488 SER A N 1
ATOM 3863 C CA . SER A 1 488 ? -10.739 12.168 17.269 1.00 96.31 488 SER A CA 1
ATOM 3864 C C . SER A 1 488 ? -11.294 12.277 15.844 1.00 96.31 488 SER A C 1
ATOM 3866 O O . SER A 1 488 ? -12.206 11.545 15.468 1.00 96.31 488 SER A O 1
ATOM 3868 N N . TRP A 1 489 ? -10.811 13.235 15.053 1.00 94.56 489 TRP A N 1
ATOM 3869 C CA . TRP A 1 489 ? -11.478 13.672 13.813 1.00 94.56 489 TRP A CA 1
ATOM 3870 C C . TRP A 1 489 ? -10.713 13.346 12.525 1.00 94.56 489 TRP A C 1
ATOM 3872 O O . TRP A 1 489 ? -11.237 13.564 11.432 1.00 94.56 489 TRP A O 1
ATOM 3882 N N . ARG A 1 490 ? -9.494 12.803 12.624 1.00 90.00 490 ARG A N 1
ATOM 3883 C CA . ARG A 1 490 ? -8.638 12.463 11.484 1.00 90.00 490 ARG A CA 1
ATOM 3884 C C . ARG A 1 490 ? -8.042 11.064 11.584 1.00 90.00 490 ARG A C 1
ATOM 3886 O O . ARG A 1 490 ? -7.643 10.595 12.651 1.00 90.00 490 ARG A O 1
ATOM 3893 N N . GLY A 1 491 ? -7.952 10.402 10.434 1.00 78.94 491 GLY A N 1
ATOM 3894 C CA . GLY A 1 491 ? -7.181 9.169 10.272 1.00 78.94 491 GLY A CA 1
ATOM 3895 C C . GLY A 1 491 ? -5.683 9.445 10.093 1.00 78.94 491 GLY A C 1
ATOM 3896 O O . GLY A 1 491 ? -5.286 10.555 9.754 1.00 78.94 491 GLY A O 1
ATOM 3897 N N . GLY A 1 492 ? -4.842 8.422 10.290 1.00 66.81 492 GLY A N 1
ATOM 3898 C CA . GLY A 1 492 ? -3.397 8.511 10.017 1.00 66.81 492 GLY A CA 1
ATOM 3899 C C . GLY A 1 492 ? -3.068 8.772 8.537 1.00 66.81 492 GLY A C 1
ATOM 3900 O O . GLY A 1 492 ? -3.957 8.714 7.686 1.00 66.81 492 GLY A O 1
ATOM 3901 N N . GLU A 1 493 ? -1.789 9.022 8.237 1.00 54.12 493 GLU A N 1
ATOM 3902 C CA . GLU A 1 493 ? -1.242 9.484 6.942 1.00 54.12 493 GLU A CA 1
ATOM 3903 C C . GLU A 1 493 ? -1.329 8.470 5.773 1.00 54.12 493 GLU A C 1
ATOM 3905 O O . GLU A 1 493 ? -0.361 8.217 5.061 1.00 54.12 493 GLU A O 1
ATOM 3910 N N . HIS A 1 494 ? -2.493 7.876 5.509 1.00 53.91 494 HIS A N 1
ATOM 3911 C CA . HIS A 1 494 ? -2.714 7.112 4.279 1.00 53.91 494 HIS A CA 1
ATOM 3912 C C . HIS A 1 494 ? -3.269 8.045 3.194 1.00 53.91 494 HIS A C 1
ATOM 3914 O O . HIS A 1 494 ? -4.467 8.327 3.199 1.00 53.91 494 HIS A O 1
ATOM 3920 N N . LYS A 1 495 ? -2.411 8.497 2.261 1.00 46.34 495 LYS A N 1
ATOM 3921 C CA . LYS A 1 495 ? -2.669 9.565 1.260 1.00 46.34 495 LYS A CA 1
ATOM 3922 C C . LYS A 1 495 ? -4.070 9.578 0.625 1.00 46.34 495 LYS A C 1
ATOM 3924 O O . LYS A 1 495 ? -4.624 10.649 0.427 1.00 46.34 495 LYS A O 1
ATOM 3929 N N . TYR A 1 496 ? -4.650 8.416 0.319 1.00 45.66 496 TYR A N 1
ATOM 3930 C CA . TYR A 1 496 ? -5.969 8.330 -0.327 1.00 45.66 496 TYR A CA 1
ATOM 3931 C C . TYR A 1 496 ? -7.154 8.217 0.647 1.00 45.66 496 TYR A C 1
ATOM 3933 O O . TYR A 1 496 ? -8.205 8.798 0.401 1.00 45.66 496 TYR A O 1
ATOM 3941 N N . MET A 1 497 ? -7.012 7.488 1.762 1.00 52.62 497 MET A N 1
ATOM 3942 C CA . MET A 1 497 ? -8.136 7.242 2.681 1.00 52.62 497 MET A CA 1
ATOM 3943 C C . MET A 1 497 ? -8.231 8.278 3.798 1.00 52.62 497 MET A C 1
ATOM 3945 O O . MET A 1 497 ? -9.322 8.481 4.323 1.00 52.62 497 MET A O 1
ATOM 3949 N N . SER A 1 498 ? -7.129 8.948 4.159 1.00 59.78 498 SER A N 1
ATOM 3950 C CA . SER A 1 498 ? -7.125 9.966 5.213 1.00 59.78 498 SER A CA 1
ATOM 3951 C C . SER A 1 498 ? -8.107 11.092 4.894 1.00 59.78 498 SER A C 1
ATOM 3953 O O . SER A 1 498 ? -8.912 11.430 5.750 1.00 59.78 498 SER A O 1
ATOM 3955 N N . HIS A 1 499 ? -8.131 11.602 3.662 1.00 64.81 499 HIS A N 1
ATOM 3956 C CA . HIS A 1 499 ? -9.052 12.669 3.262 1.00 64.81 499 HIS A CA 1
ATOM 3957 C C . HIS A 1 499 ? -10.518 12.229 3.238 1.00 64.81 499 HIS A C 1
ATOM 3959 O O . HIS A 1 499 ? -11.391 13.015 3.588 1.00 64.81 499 HIS A O 1
ATOM 3965 N N . VAL A 1 500 ? -10.794 10.980 2.855 1.00 76.50 500 VAL A N 1
ATOM 3966 C CA . VAL A 1 500 ? -12.169 10.479 2.710 1.00 76.50 500 VAL A CA 1
ATOM 3967 C C . VAL A 1 500 ? -12.812 10.189 4.062 1.00 76.50 500 VAL A C 1
ATOM 3969 O O . VAL A 1 500 ? -13.999 10.442 4.226 1.00 76.50 500 VAL A O 1
ATOM 3972 N N . ARG A 1 501 ? -12.047 9.671 5.033 1.00 83.69 501 ARG A N 1
ATOM 3973 C CA . ARG A 1 501 ? -12.565 9.281 6.358 1.00 83.69 501 ARG A CA 1
ATOM 3974 C C . ARG A 1 501 ? -12.346 10.320 7.458 1.00 83.69 501 ARG A C 1
ATOM 3976 O O . ARG A 1 501 ? -12.663 10.035 8.604 1.00 83.69 501 ARG A O 1
ATOM 3983 N N . SER A 1 502 ? -11.770 11.477 7.139 1.00 89.75 502 SER A N 1
ATOM 3984 C CA . SER A 1 502 ? -11.528 12.545 8.113 1.00 89.75 502 SER A CA 1
ATOM 3985 C C . SER A 1 502 ? -12.523 13.686 7.968 1.00 89.75 502 SER A C 1
ATOM 3987 O O . SER A 1 502 ? -13.043 13.939 6.884 1.00 89.75 502 SER A O 1
ATOM 3989 N N . MET A 1 503 ? -12.710 14.409 9.066 1.00 92.00 503 MET A N 1
ATOM 3990 C CA . MET A 1 503 ? -13.506 15.627 9.145 1.00 92.00 503 MET A CA 1
ATOM 3991 C C . MET A 1 503 ? -12.628 16.800 9.583 1.00 92.00 503 MET A C 1
ATOM 3993 O O . MET A 1 503 ? -11.581 16.612 10.199 1.00 92.00 503 MET A O 1
ATOM 3997 N N . LEU A 1 504 ? -13.059 18.021 9.291 1.00 91.38 504 LEU A N 1
ATOM 3998 C CA . LEU A 1 504 ? -12.481 19.255 9.821 1.00 91.38 504 LEU A CA 1
ATOM 3999 C C . LEU A 1 504 ? -13.249 19.676 11.078 1.00 91.38 504 LEU A C 1
ATOM 4001 O O . LEU A 1 504 ? -14.474 19.612 11.091 1.00 91.38 504 LEU A O 1
ATOM 4005 N N . LEU A 1 505 ? -12.580 20.204 12.111 1.00 93.25 505 LEU A N 1
ATOM 4006 C CA . LEU A 1 505 ? -13.267 20.615 13.351 1.00 93.25 505 LEU A CA 1
ATOM 4007 C C . LEU A 1 505 ? -14.346 21.689 13.149 1.00 93.25 505 LEU A C 1
ATOM 4009 O O . LEU A 1 505 ? -15.300 21.751 13.922 1.00 93.25 505 LEU A O 1
ATOM 4013 N N . LYS A 1 506 ? -14.259 22.500 12.089 1.00 92.50 506 LYS A N 1
ATOM 4014 C CA . LYS A 1 506 ? -15.327 23.449 11.733 1.00 92.50 506 LYS A CA 1
ATOM 4015 C C . LYS A 1 506 ? -16.674 22.777 11.454 1.00 92.50 506 LYS A C 1
ATOM 4017 O O . LYS A 1 506 ? -17.718 23.360 11.729 1.00 92.50 506 LYS A O 1
ATOM 4022 N N . GLU A 1 507 ? -16.653 21.539 10.964 1.00 93.56 507 GLU A N 1
ATOM 4023 C CA . GLU A 1 507 ? -17.853 20.731 10.714 1.00 93.56 507 GLU A CA 1
ATOM 4024 C C . GLU A 1 507 ? -18.498 20.267 12.034 1.00 93.56 507 GLU A C 1
ATOM 4026 O O . GLU A 1 507 ? -19.651 19.859 12.049 1.00 93.56 507 GLU A O 1
ATOM 4031 N N . TRP A 1 508 ? -17.790 20.388 13.164 1.00 96.50 508 TRP A N 1
ATOM 4032 C CA . TRP A 1 508 ? -18.234 19.978 14.501 1.00 96.50 508 TRP A CA 1
ATOM 4033 C C . TRP A 1 508 ? -18.742 21.155 15.350 1.00 96.50 508 TRP A C 1
ATOM 4035 O O . TRP A 1 508 ? -19.135 20.969 16.501 1.00 96.50 508 TRP A O 1
ATOM 4045 N N . TYR A 1 509 ? -18.762 22.385 14.825 1.00 96.38 509 TYR A N 1
ATOM 4046 C CA . TYR A 1 509 ? -19.111 23.573 15.617 1.00 96.38 509 TYR A CA 1
ATOM 4047 C C . TYR A 1 509 ? -20.504 23.522 16.255 1.00 96.38 509 TYR A C 1
ATOM 4049 O O . TYR A 1 509 ? -20.699 24.095 17.326 1.00 96.38 509 TYR A O 1
ATOM 4057 N N . GLU A 1 510 ? -21.485 22.868 15.629 1.00 95.75 510 GLU A N 1
ATOM 4058 C CA . GLU A 1 510 ? -22.808 22.690 16.243 1.00 95.75 510 GLU A CA 1
ATOM 4059 C C . GLU A 1 510 ? -22.751 21.803 17.490 1.00 95.75 510 GLU A C 1
ATOM 4061 O O . GLU A 1 510 ? -23.394 22.113 18.493 1.00 95.75 510 GLU A O 1
ATOM 4066 N N . LEU A 1 511 ? -21.935 20.748 17.450 1.00 97.00 511 LEU A N 1
ATOM 4067 C CA . LEU A 1 511 ? -21.707 19.834 18.563 1.00 97.00 511 LEU A CA 1
ATOM 4068 C C . LEU A 1 511 ? -21.005 20.539 19.727 1.00 97.00 511 LEU A C 1
ATOM 4070 O O . LEU A 1 511 ? -21.427 20.390 20.872 1.00 97.00 511 LEU A O 1
ATOM 4074 N N . PHE A 1 512 ? -20.003 21.378 19.450 1.00 97.81 512 PHE A N 1
ATOM 4075 C CA . PHE A 1 512 ? -19.275 22.096 20.502 1.00 97.81 512 PHE A CA 1
ATOM 4076 C C . PHE A 1 512 ? -20.108 23.141 21.242 1.00 97.81 512 PHE A C 1
ATOM 4078 O O . PHE A 1 512 ? -19.758 23.507 22.359 1.00 97.81 512 PHE A O 1
ATOM 4085 N N . ARG A 1 513 ? -21.214 23.613 20.660 1.00 96.19 513 ARG A N 1
ATOM 4086 C CA . ARG A 1 513 ? -22.121 24.580 21.300 1.00 96.19 513 ARG A CA 1
ATOM 4087 C C . ARG A 1 513 ? -23.150 23.932 22.230 1.00 96.19 513 ARG A C 1
ATOM 4089 O O . ARG A 1 513 ? -23.949 24.652 22.832 1.00 96.19 513 ARG A O 1
ATOM 4096 N N . LEU A 1 514 ? -23.176 22.602 22.335 1.00 97.00 514 LEU A N 1
ATOM 4097 C CA . LEU A 1 514 ? -24.086 21.912 23.244 1.00 97.00 514 LEU A CA 1
ATOM 4098 C C . LEU A 1 514 ? -23.697 22.180 24.711 1.00 97.00 514 LEU A C 1
ATOM 4100 O O . LEU A 1 514 ? -22.519 22.086 25.058 1.00 97.00 514 LEU A O 1
ATOM 4104 N N . PRO A 1 515 ? -24.664 22.522 25.584 1.00 95.69 515 PRO A N 1
ATOM 4105 C CA . PRO A 1 515 ? -24.393 22.741 27.002 1.00 95.69 515 PRO A CA 1
ATOM 4106 C C . PRO A 1 515 ? -24.105 21.415 27.722 1.00 95.69 515 PRO A C 1
ATOM 4108 O O . PRO A 1 515 ? -24.447 20.350 27.223 1.00 95.69 515 PRO A O 1
ATOM 4111 N N . ASN A 1 516 ? -23.543 21.484 28.932 1.00 96.38 516 ASN A N 1
ATOM 4112 C CA . ASN A 1 516 ? -23.327 20.332 29.826 1.00 96.38 516 ASN A CA 1
ATOM 4113 C C . ASN A 1 516 ? -22.408 19.225 29.265 1.00 96.38 516 ASN A C 1
ATOM 4115 O O . ASN A 1 516 ? -22.444 18.087 29.735 1.00 96.38 516 ASN A O 1
ATOM 4119 N N . ILE A 1 517 ? -21.556 19.555 28.289 1.00 98.00 517 ILE A N 1
ATOM 4120 C CA . ILE A 1 517 ? -20.545 18.652 27.728 1.00 98.00 517 ILE A CA 1
ATOM 4121 C C . ILE A 1 517 ? -19.161 19.284 27.889 1.00 98.00 517 ILE A C 1
ATOM 4123 O O . ILE A 1 517 ? -18.977 20.473 27.634 1.00 98.00 517 ILE A O 1
ATOM 4127 N N . SER A 1 518 ? -18.185 18.477 28.298 1.00 98.06 518 SER A N 1
ATOM 4128 C CA . SER A 1 518 ? -16.767 18.838 28.311 1.00 98.06 518 SER A CA 1
ATOM 4129 C C . SER A 1 518 ? -16.035 17.998 27.266 1.00 98.06 518 SER A C 1
ATOM 4131 O O . SER A 1 518 ? -16.137 16.771 27.288 1.00 98.06 518 SER A O 1
ATOM 4133 N N . PHE A 1 519 ? -15.306 18.648 26.355 1.00 98.25 519 PHE A N 1
ATOM 4134 C CA . PHE A 1 519 ? -14.626 17.983 25.240 1.00 98.25 519 PHE A CA 1
ATOM 4135 C C . PHE A 1 519 ? -13.133 17.811 25.501 1.00 98.25 519 PHE A C 1
ATOM 4137 O O . PHE A 1 519 ? -12.470 18.736 25.969 1.00 98.25 519 PHE A O 1
ATOM 4144 N N . PHE A 1 520 ? -12.607 16.640 25.153 1.00 97.69 520 PHE A N 1
ATOM 4145 C CA . PHE A 1 520 ? -11.219 16.251 25.383 1.00 97.69 520 PHE A CA 1
ATOM 4146 C C . PHE A 1 520 ? -10.577 15.782 24.081 1.00 97.69 520 PHE A C 1
ATOM 4148 O O . PHE A 1 520 ? -11.167 14.988 23.342 1.00 97.69 520 PHE A O 1
ATOM 4155 N N . ASN A 1 521 ? -9.373 16.271 23.799 1.00 96.69 521 ASN A N 1
ATOM 4156 C CA . ASN A 1 521 ? -8.626 15.864 22.621 1.00 96.69 521 ASN A CA 1
ATOM 4157 C C . ASN A 1 521 ? -8.151 14.409 22.763 1.00 96.69 521 ASN A C 1
ATOM 4159 O O . ASN A 1 521 ? -7.500 14.058 23.744 1.00 96.69 521 ASN A O 1
ATOM 4163 N N . LEU A 1 522 ? -8.467 13.583 21.765 1.00 95.94 522 LEU A N 1
ATOM 4164 C CA . LEU A 1 522 ? -7.901 12.248 21.547 1.00 95.94 522 LEU A CA 1
ATOM 4165 C C . LEU A 1 522 ? -7.340 12.103 20.119 1.00 95.94 522 LEU A C 1
ATOM 4167 O O . LEU A 1 522 ? -7.166 10.993 19.602 1.00 95.94 522 LEU A O 1
ATOM 4171 N N . GLN A 1 523 ? -7.126 13.225 19.431 1.00 93.56 523 GLN A N 1
ATOM 4172 C CA . GLN A 1 523 ? -6.461 13.276 18.143 1.00 93.56 523 GLN A CA 1
ATOM 4173 C C . GLN A 1 523 ? -4.959 13.404 18.353 1.00 93.56 523 GLN A C 1
ATOM 4175 O O . GLN A 1 523 ? -4.476 14.325 19.005 1.00 93.56 523 GLN A O 1
ATOM 4180 N N . TYR A 1 524 ? -4.231 12.486 17.734 1.00 88.81 524 TYR A N 1
ATOM 4181 C CA . TYR A 1 524 ? -2.779 12.502 17.695 1.00 88.81 524 TYR A CA 1
ATOM 4182 C C . TYR A 1 524 ? -2.246 13.405 16.582 1.00 88.81 524 TYR A C 1
ATOM 4184 O O . TYR A 1 524 ? -2.918 13.619 15.565 1.00 88.81 524 TYR A O 1
ATOM 4192 N N . GLY A 1 525 ? -1.008 13.866 16.764 1.00 86.38 525 GLY A N 1
ATOM 4193 C CA . GLY A 1 525 ? -0.321 14.795 15.869 1.00 86.38 525 GLY A CA 1
ATOM 4194 C C . GLY A 1 525 ? -0.468 16.259 16.292 1.00 86.38 525 GLY A C 1
ATOM 4195 O O . GLY A 1 525 ? -1.016 16.580 17.343 1.00 86.38 525 GLY A O 1
ATOM 4196 N N . HIS A 1 526 ? 0.040 17.170 15.462 1.00 86.62 526 HIS A N 1
ATOM 4197 C CA . HIS A 1 526 ? 0.013 18.604 15.750 1.00 86.62 526 HIS A CA 1
ATOM 4198 C C . HIS A 1 526 ? -1.357 19.211 15.435 1.00 86.62 526 HIS A C 1
ATOM 4200 O O . HIS A 1 526 ? -1.684 19.438 14.271 1.00 86.62 526 HIS A O 1
ATOM 4206 N N . VAL A 1 527 ? -2.147 19.483 16.478 1.00 90.44 527 VAL A N 1
ATOM 4207 C CA . VAL A 1 527 ? -3.559 19.889 16.339 1.00 90.44 527 VAL A CA 1
ATOM 4208 C C . VAL A 1 527 ? -3.934 21.198 17.036 1.00 90.44 527 VAL A C 1
ATOM 4210 O O . VAL A 1 527 ? -5.068 21.654 16.896 1.00 90.44 527 VAL A O 1
ATOM 4213 N N . SER A 1 528 ? -3.001 21.830 17.751 1.00 91.06 528 SER A N 1
ATOM 4214 C CA . SER A 1 528 ? -3.281 22.984 18.619 1.00 91.06 528 SER A CA 1
ATOM 4215 C C . SER A 1 528 ? -3.959 24.143 17.880 1.00 91.06 528 SER A C 1
ATOM 4217 O O . SER A 1 528 ? -4.916 24.711 18.390 1.00 91.06 528 SER A O 1
ATOM 4219 N N . ALA A 1 529 ? -3.547 24.431 16.639 1.00 92.19 529 ALA A N 1
ATOM 4220 C CA . ALA A 1 529 ? -4.140 25.504 15.837 1.00 92.19 529 ALA A CA 1
ATOM 4221 C C . ALA A 1 529 ? -5.630 25.271 15.516 1.00 92.19 529 ALA A C 1
ATOM 4223 O O . ALA A 1 529 ? -6.424 26.206 15.556 1.00 92.19 529 ALA A O 1
ATOM 4224 N N . GLU A 1 530 ? -6.025 24.028 15.222 1.00 93.56 530 GLU A N 1
ATOM 4225 C CA . GLU A 1 530 ? -7.430 23.689 14.957 1.00 93.56 530 GLU A CA 1
ATOM 4226 C C . GLU A 1 530 ? -8.270 23.735 16.239 1.00 93.56 530 GLU A C 1
ATOM 4228 O O . GLU A 1 530 ? -9.438 24.122 16.202 1.00 93.56 530 GLU A O 1
ATOM 4233 N N . ILE A 1 531 ? -7.679 23.361 17.378 1.00 94.69 531 ILE A N 1
ATOM 4234 C CA . ILE A 1 531 ? -8.324 23.447 18.694 1.00 94.69 531 ILE A CA 1
ATOM 4235 C C . ILE A 1 531 ? -8.553 24.909 19.099 1.00 94.69 531 ILE A C 1
ATOM 4237 O O . ILE A 1 531 ? -9.650 25.253 19.551 1.00 94.69 531 ILE A O 1
ATOM 4241 N N . ASP A 1 532 ? -7.558 25.775 18.902 1.00 94.88 532 ASP A N 1
ATOM 4242 C CA . ASP A 1 532 ? -7.681 27.211 19.166 1.00 94.88 532 ASP A CA 1
ATOM 4243 C C . ASP A 1 532 ? -8.794 27.832 18.307 1.00 94.88 532 ASP A C 1
ATOM 4245 O O . ASP A 1 532 ? -9.641 28.571 18.816 1.00 94.88 532 ASP A O 1
ATOM 4249 N N . GLU A 1 533 ? -8.886 27.439 17.031 1.00 96.12 533 GLU A N 1
ATOM 4250 C CA . GLU A 1 533 ? -9.948 27.891 16.129 1.00 96.12 533 GLU A CA 1
ATOM 4251 C C . GLU A 1 533 ? -11.351 27.499 16.633 1.00 96.12 533 GLU A C 1
ATOM 4253 O O . GLU A 1 533 ? -12.299 28.281 16.508 1.00 96.12 533 GLU A O 1
ATOM 4258 N N . VAL A 1 534 ? -11.522 26.319 17.244 1.00 97.06 534 VAL A N 1
ATOM 4259 C CA . VAL A 1 534 ? -12.806 25.932 17.859 1.00 97.06 534 VAL A CA 1
ATOM 4260 C C . VAL A 1 534 ? -13.180 26.885 18.986 1.00 97.06 534 VAL A C 1
ATOM 4262 O O . VAL A 1 534 ? -14.328 27.341 19.040 1.00 97.06 534 VAL A O 1
ATOM 4265 N N . LYS A 1 535 ? -12.235 27.210 19.870 1.00 96.44 535 LYS A N 1
ATOM 4266 C CA . LYS A 1 535 ? -12.481 28.118 20.994 1.00 96.44 535 LYS A CA 1
ATOM 4267 C C . LYS A 1 535 ? -12.887 29.502 20.506 1.00 96.44 535 LYS A C 1
ATOM 4269 O O . LYS A 1 535 ? -13.871 30.049 21.007 1.00 96.44 535 LYS A O 1
ATOM 4274 N N . ASP A 1 536 ? -12.202 30.017 19.493 1.00 96.69 536 ASP A N 1
ATOM 4275 C CA . ASP A 1 536 ? -12.491 31.327 18.910 1.00 96.69 536 ASP A CA 1
ATOM 4276 C C . ASP A 1 536 ? -13.885 31.388 18.256 1.00 96.69 536 ASP A C 1
ATOM 4278 O O . ASP A 1 536 ? -14.585 32.396 18.370 1.00 96.69 536 ASP A O 1
ATOM 4282 N N . ASN A 1 537 ? -14.335 30.302 17.617 1.00 97.31 537 ASN A N 1
ATOM 4283 C CA . ASN A 1 537 ? -15.594 30.273 16.857 1.00 97.31 537 ASN A CA 1
ATOM 4284 C C . ASN A 1 537 ? -16.823 29.777 17.641 1.00 97.31 537 ASN A C 1
ATOM 4286 O O . ASN A 1 537 ? -17.973 29.998 17.229 1.00 97.31 537 ASN A O 1
ATOM 4290 N N . THR A 1 538 ? -16.617 29.057 18.743 1.00 97.25 538 THR A N 1
ATOM 4291 C CA . THR A 1 538 ? -17.705 28.427 19.513 1.00 97.25 538 THR A CA 1
ATOM 4292 C C . THR A 1 538 ? -17.741 28.856 20.975 1.00 97.25 538 THR A C 1
ATOM 4294 O O . THR A 1 538 ? -18.778 28.699 21.615 1.00 97.25 538 THR A O 1
ATOM 4297 N N . GLY A 1 539 ? -16.647 29.418 21.500 1.00 96.38 539 GLY A N 1
ATOM 4298 C CA . GLY A 1 539 ? -16.458 29.687 22.927 1.00 96.38 539 GLY A CA 1
ATOM 4299 C C . GLY A 1 539 ? -16.099 28.442 23.750 1.00 96.38 539 GLY A C 1
ATOM 4300 O O . GLY A 1 539 ? -15.785 28.566 24.934 1.00 96.38 539 GLY A O 1
ATOM 4301 N N . THR A 1 540 ? -16.114 27.255 23.141 1.00 97.06 540 THR A N 1
ATOM 4302 C CA . THR A 1 540 ? -15.867 25.978 23.812 1.00 97.06 540 THR A CA 1
ATOM 4303 C C . THR A 1 540 ? -14.387 25.639 23.791 1.00 97.06 540 THR A C 1
ATOM 4305 O O . THR A 1 540 ? -13.743 25.648 22.748 1.00 97.06 540 THR A O 1
ATOM 4308 N N . THR A 1 541 ? -13.833 25.325 24.960 1.00 96.50 541 THR A N 1
ATOM 4309 C CA . THR A 1 541 ? -12.451 24.848 25.071 1.00 96.50 541 THR A CA 1
ATOM 4310 C C . THR A 1 541 ? -12.435 23.332 24.910 1.00 96.50 541 THR A C 1
ATOM 4312 O O . THR A 1 541 ? -13.105 22.632 25.667 1.00 96.50 541 THR A O 1
ATOM 4315 N N . ILE A 1 542 ? -11.666 22.829 23.943 1.00 97.12 542 ILE A N 1
ATOM 4316 C CA . ILE A 1 542 ? -11.292 21.413 23.894 1.00 97.12 542 ILE A CA 1
ATOM 4317 C C . ILE A 1 542 ? -10.058 21.256 24.779 1.00 97.12 542 ILE A C 1
ATOM 4319 O O . ILE A 1 542 ? -9.054 21.940 24.586 1.00 97.12 542 ILE A O 1
ATOM 4323 N N . HIS A 1 543 ? -10.148 20.393 25.784 1.00 95.62 543 HIS A N 1
ATOM 4324 C CA . HIS A 1 543 ? -9.052 20.143 26.707 1.00 95.62 543 HIS A CA 1
ATOM 4325 C C . HIS A 1 543 ? -8.026 19.222 26.053 1.00 95.62 543 HIS A C 1
ATOM 4327 O O . HIS A 1 543 ? -8.309 18.049 25.805 1.00 95.62 543 HIS A O 1
ATOM 4333 N N . ASP A 1 544 ? -6.852 19.780 25.780 1.00 92.44 544 ASP A N 1
ATOM 4334 C CA . ASP A 1 544 ? -5.706 19.083 25.210 1.00 92.44 544 ASP A CA 1
ATOM 4335 C C . ASP A 1 544 ? -4.582 18.978 26.242 1.00 92.44 544 ASP A C 1
ATOM 4337 O O . ASP A 1 544 ? -4.298 19.931 26.976 1.00 92.44 544 ASP A O 1
ATOM 4341 N N . TRP A 1 545 ? -3.980 17.799 26.332 1.00 86.75 545 TRP A N 1
ATOM 4342 C CA . TRP A 1 545 ? -2.990 17.467 27.345 1.00 86.75 545 TRP A CA 1
ATOM 4343 C C . TRP A 1 545 ? -1.847 16.690 26.708 1.00 86.75 545 TRP A C 1
ATOM 4345 O O . TRP A 1 545 ? -1.951 15.494 26.447 1.00 86.75 545 TRP A O 1
ATOM 4355 N N . GLU A 1 546 ? -0.749 17.408 26.482 1.00 76.75 546 GLU A N 1
ATOM 4356 C CA . GLU A 1 546 ? 0.439 16.930 25.765 1.00 76.75 546 GLU A CA 1
ATOM 4357 C C . GLU A 1 546 ? 1.111 15.713 26.420 1.00 76.75 546 GLU A C 1
ATOM 4359 O O . GLU A 1 546 ? 1.880 15.010 25.773 1.00 76.75 546 GLU A O 1
ATOM 4364 N N . ASP A 1 547 ? 0.826 15.433 27.696 1.00 81.44 547 ASP A N 1
ATOM 4365 C CA . ASP A 1 547 ? 1.368 14.280 28.413 1.00 81.44 547 ASP A CA 1
ATOM 4366 C C . ASP A 1 547 ? 0.718 12.934 28.028 1.00 81.44 547 ASP A C 1
ATOM 4368 O O . ASP A 1 547 ? 1.233 11.883 28.412 1.00 81.44 547 ASP A O 1
ATOM 4372 N N . SER A 1 548 ? -0.353 12.954 27.222 1.00 84.25 548 SER A N 1
ATOM 4373 C CA . SER A 1 548 ? -1.084 11.777 26.726 1.00 84.25 548 SER A CA 1
ATOM 4374 C C . SER A 1 548 ? -0.917 11.580 25.212 1.00 84.25 548 SER A C 1
ATOM 4376 O O . SER A 1 548 ? -1.889 11.572 24.455 1.00 84.25 548 SER A O 1
ATOM 4378 N N . ASP A 1 549 ? 0.325 11.450 24.736 1.00 86.94 549 ASP A N 1
ATOM 4379 C CA . ASP A 1 549 ? 0.599 11.221 23.310 1.00 86.94 549 ASP A CA 1
ATOM 4380 C C . ASP A 1 549 ? 0.551 9.718 22.947 1.00 86.94 549 ASP A C 1
ATOM 4382 O O . ASP A 1 549 ? 1.453 8.961 23.329 1.00 86.94 549 ASP A O 1
ATOM 4386 N N . PRO A 1 550 ? -0.443 9.245 22.165 1.00 87.12 550 PRO A N 1
ATOM 4387 C CA . PRO A 1 550 ? -0.522 7.847 21.732 1.00 87.12 550 PRO A CA 1
ATOM 4388 C C . PRO A 1 550 ? 0.566 7.438 20.724 1.00 87.12 550 PRO A C 1
ATOM 4390 O O . PRO A 1 550 ? 0.712 6.245 20.432 1.00 87.12 550 PRO A O 1
ATOM 4393 N N . LEU A 1 551 ? 1.328 8.382 20.162 1.00 86.88 551 LEU A N 1
ATOM 4394 C CA . LEU A 1 551 ? 2.490 8.071 19.326 1.00 86.88 551 LEU A CA 1
ATOM 4395 C C . LEU A 1 551 ? 3.687 7.600 20.158 1.00 86.88 551 LEU A C 1
ATOM 4397 O O . LEU A 1 551 ? 4.491 6.816 19.655 1.00 86.88 551 LEU A O 1
ATOM 4401 N N . GLU A 1 552 ? 3.744 7.974 21.435 1.00 86.44 552 GLU A N 1
ATOM 4402 C CA . GLU A 1 552 ? 4.802 7.566 22.361 1.00 86.44 552 GLU A CA 1
ATOM 4403 C C . GLU A 1 552 ? 4.310 6.546 23.394 1.00 86.44 552 GLU A C 1
ATOM 4405 O O . GLU A 1 552 ? 4.983 5.548 23.656 1.00 86.44 552 GLU A O 1
ATOM 4410 N N . ASN A 1 553 ? 3.119 6.753 23.965 1.00 89.56 553 ASN A N 1
ATOM 4411 C CA . ASN A 1 553 ? 2.614 5.966 25.084 1.00 89.56 553 ASN A CA 1
ATOM 4412 C C . ASN A 1 553 ? 1.107 5.678 24.974 1.00 89.56 553 ASN A C 1
ATOM 4414 O O . ASN A 1 553 ? 0.263 6.404 25.503 1.00 89.56 553 ASN A O 1
ATOM 4418 N N . LEU A 1 554 ? 0.768 4.539 24.363 1.00 93.31 554 LEU A N 1
ATOM 4419 C CA . LEU A 1 554 ? -0.621 4.073 24.294 1.00 93.31 554 LEU A CA 1
ATOM 4420 C C . LEU A 1 554 ? -1.203 3.679 25.659 1.00 93.31 554 LEU A C 1
ATOM 4422 O O . LEU A 1 554 ? -2.421 3.670 25.799 1.00 93.31 554 LEU A O 1
ATOM 4426 N N . ASP A 1 555 ? -0.378 3.346 26.656 1.00 92.19 555 ASP A N 1
ATOM 4427 C CA . ASP A 1 555 ? -0.858 2.884 27.965 1.00 92.19 555 ASP A CA 1
ATOM 4428 C C . ASP A 1 555 ? -1.450 4.024 28.808 1.00 92.19 555 ASP A C 1
ATOM 4430 O O . ASP A 1 555 ? -2.408 3.823 29.554 1.00 92.19 555 ASP A O 1
ATOM 4434 N N . ASP A 1 556 ? -0.909 5.237 28.672 1.00 93.50 556 ASP A N 1
ATOM 4435 C CA . ASP A 1 556 ? -1.494 6.424 29.303 1.00 93.50 556 ASP A CA 1
ATOM 4436 C C . ASP A 1 556 ? -2.731 6.919 28.551 1.00 93.50 556 ASP A C 1
ATOM 4438 O O . ASP A 1 556 ? -3.780 7.148 29.154 1.00 93.50 556 ASP A O 1
ATOM 4442 N N . PHE A 1 557 ? -2.649 6.945 27.219 1.00 95.88 557 PHE A N 1
ATOM 4443 C CA . PHE A 1 557 ? -3.771 7.287 26.349 1.00 95.88 557 PHE A CA 1
ATOM 4444 C C . PHE A 1 557 ? -4.983 6.361 26.559 1.00 95.88 557 PHE A C 1
ATOM 4446 O O . PHE A 1 557 ? -6.130 6.805 26.622 1.00 95.88 557 PHE A O 1
ATOM 4453 N N . ALA A 1 558 ? -4.733 5.064 26.757 1.00 96.88 558 ALA A N 1
ATOM 4454 C CA . ALA A 1 558 ? -5.725 4.082 27.182 1.00 96.88 558 ALA A CA 1
ATOM 4455 C C . ALA A 1 558 ? -6.435 4.486 28.483 1.00 96.88 558 ALA A C 1
ATOM 4457 O O . ALA A 1 558 ? -7.661 4.402 28.587 1.00 96.88 558 ALA A O 1
ATOM 4458 N N . ALA A 1 559 ? -5.671 4.938 29.477 1.00 96.62 559 ALA A N 1
ATOM 4459 C CA . ALA A 1 559 ? -6.211 5.337 30.766 1.00 96.62 559 ALA A CA 1
ATOM 4460 C C . ALA A 1 559 ? -7.068 6.604 30.662 1.00 96.62 559 ALA A C 1
ATOM 4462 O O . ALA A 1 559 ? -8.145 6.655 31.265 1.00 96.62 559 ALA A O 1
ATOM 4463 N N . GLN A 1 560 ? -6.646 7.570 29.842 1.00 96.94 560 GLN A N 1
ATOM 4464 C CA . GLN A 1 560 ? -7.442 8.749 29.510 1.00 96.94 560 GLN A CA 1
ATOM 4465 C C . GLN A 1 560 ? -8.779 8.344 28.875 1.00 96.94 560 GLN A C 1
ATOM 4467 O O . GLN A 1 560 ? -9.832 8.755 29.358 1.00 96.94 560 GLN A O 1
ATOM 4472 N N . ILE A 1 561 ? -8.760 7.482 27.850 1.00 97.38 561 ILE A N 1
ATOM 4473 C CA . ILE A 1 561 ? -9.972 6.966 27.188 1.00 97.38 561 ILE A CA 1
ATOM 4474 C C . ILE A 1 561 ? -10.927 6.316 28.192 1.00 97.38 561 ILE A C 1
ATOM 4476 O O . ILE A 1 561 ? -12.135 6.563 28.160 1.00 97.38 561 ILE A O 1
ATOM 4480 N N . VAL A 1 562 ? -10.406 5.480 29.094 1.00 97.44 562 VAL A N 1
ATOM 4481 C CA . VAL A 1 562 ? -11.238 4.775 30.076 1.00 97.44 562 VAL A CA 1
ATOM 4482 C C . VAL A 1 562 ? -11.927 5.740 31.041 1.00 97.44 562 VAL A C 1
ATOM 4484 O O . VAL A 1 562 ? -13.075 5.488 31.428 1.00 97.44 562 VAL A O 1
ATOM 4487 N N . ALA A 1 563 ? -11.263 6.842 31.394 1.00 97.25 563 ALA A N 1
ATOM 4488 C CA . ALA A 1 563 ? -11.769 7.848 32.321 1.00 97.25 563 ALA A CA 1
ATOM 4489 C C . ALA A 1 563 ? -12.857 8.774 31.730 1.00 97.25 563 ALA A C 1
ATOM 4491 O O . ALA A 1 563 ? -13.554 9.440 32.494 1.00 97.25 563 ALA A O 1
ATOM 4492 N N . LEU A 1 564 ? -13.027 8.806 30.404 1.00 97.94 564 LEU A N 1
ATOM 4493 C CA . LEU A 1 564 ? -14.057 9.591 29.707 1.00 97.94 564 LEU A CA 1
ATOM 4494 C C . LEU A 1 564 ? -15.401 8.850 29.639 1.00 97.94 564 LEU A C 1
ATOM 4496 O O . LEU A 1 564 ? -15.444 7.633 29.774 1.00 97.94 564 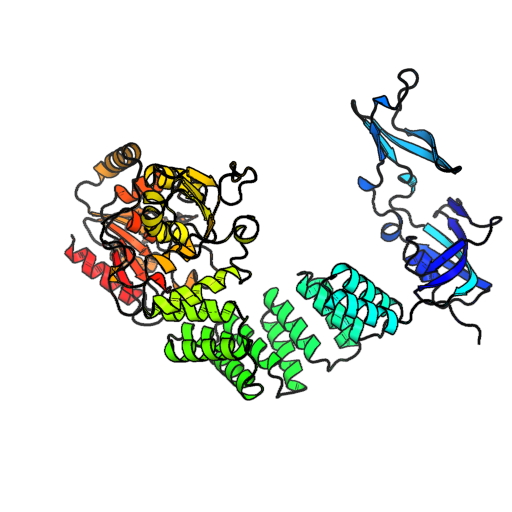LEU A O 1
ATOM 4500 N N . ASP A 1 565 ? -16.515 9.543 29.405 1.00 98.19 565 ASP A N 1
ATOM 4501 C CA . ASP A 1 565 ? -17.857 8.933 29.402 1.00 98.19 565 ASP A CA 1
ATOM 4502 C C . ASP A 1 565 ? -18.236 8.355 28.027 1.00 98.19 565 ASP A C 1
ATOM 4504 O O . ASP A 1 565 ? -18.795 7.259 27.934 1.00 98.19 565 ASP A O 1
ATOM 4508 N N . LEU A 1 566 ? -17.888 9.075 26.957 1.00 98.62 566 LEU A N 1
ATOM 4509 C CA . LEU A 1 566 ? -18.192 8.741 25.565 1.00 98.62 566 LEU A CA 1
ATOM 4510 C C . LEU A 1 566 ? -17.009 9.120 24.672 1.00 98.62 566 LEU A C 1
ATOM 4512 O O . LEU A 1 566 ? -16.380 10.158 24.871 1.00 98.62 566 LEU A O 1
ATOM 4516 N N . ILE A 1 567 ? -16.743 8.304 23.655 1.00 98.69 567 ILE A N 1
ATOM 4517 C CA . ILE A 1 567 ? -15.742 8.596 22.627 1.00 98.69 567 ILE A CA 1
ATOM 4518 C C . ILE A 1 567 ? -16.457 8.818 21.294 1.00 98.69 567 ILE A C 1
ATOM 4520 O O . ILE A 1 567 ? -17.267 7.990 20.889 1.00 98.69 567 ILE A O 1
ATOM 4524 N N . ILE A 1 568 ? -16.165 9.912 20.597 1.00 98.62 568 ILE A N 1
ATOM 4525 C CA . ILE A 1 568 ? -16.656 10.166 19.238 1.00 98.62 568 ILE A CA 1
ATOM 4526 C C . ILE A 1 568 ? -15.444 10.244 18.319 1.00 98.62 568 ILE A C 1
ATOM 4528 O O . ILE A 1 568 ? -14.589 11.113 18.473 1.00 98.62 568 ILE A O 1
ATOM 4532 N N . SER A 1 569 ? -15.342 9.314 17.378 1.00 97.62 569 SER A N 1
ATOM 4533 C CA . SER A 1 569 ? -14.142 9.168 16.559 1.00 97.62 569 SER A CA 1
ATOM 4534 C C . SER A 1 569 ? -14.491 8.877 15.113 1.00 97.62 569 SER A C 1
ATOM 4536 O O . SER A 1 569 ? -15.441 8.155 14.840 1.00 97.62 569 SER A O 1
ATOM 4538 N N . VAL A 1 570 ? -13.688 9.357 14.173 1.00 95.50 570 VAL A N 1
ATOM 4539 C CA . VAL A 1 570 ? -13.654 8.759 12.831 1.00 95.50 570 VAL A CA 1
ATOM 4540 C C . VAL A 1 570 ? -13.020 7.359 12.876 1.00 95.50 570 VAL A C 1
ATOM 4542 O O . VAL A 1 570 ? -12.491 6.939 13.911 1.00 95.50 570 VAL A O 1
ATOM 4545 N N . ASP A 1 571 ? -13.056 6.633 11.758 1.00 92.38 571 ASP A N 1
ATOM 4546 C CA . ASP A 1 571 ? -12.358 5.353 11.575 1.00 92.38 571 ASP A CA 1
ATOM 4547 C C . ASP A 1 571 ? -10.824 5.501 11.707 1.00 92.38 571 ASP A C 1
ATOM 4549 O O . ASP A 1 571 ? -10.112 5.817 10.747 1.00 92.38 571 ASP A O 1
ATOM 4553 N N . ASN A 1 572 ? -10.308 5.310 12.924 1.00 93.06 572 ASN A N 1
ATOM 4554 C CA . ASN A 1 572 ? -8.884 5.339 13.254 1.00 93.06 572 ASN A CA 1
ATOM 4555 C C . ASN A 1 572 ? -8.559 4.462 14.487 1.00 93.06 572 ASN A C 1
ATOM 4557 O O . ASN A 1 572 ? -9.430 3.817 15.076 1.00 93.06 572 ASN A O 1
ATOM 4561 N N . ALA A 1 573 ? -7.286 4.438 14.897 1.00 93.69 573 ALA A N 1
ATOM 4562 C CA . ALA A 1 573 ? -6.826 3.616 16.020 1.00 93.69 573 ALA A CA 1
ATOM 4563 C C . ALA A 1 573 ? -7.492 3.971 17.367 1.00 93.69 573 ALA A C 1
ATOM 4565 O O . ALA A 1 573 ? -7.688 3.076 18.188 1.00 93.69 573 ALA A O 1
ATOM 4566 N N . THR A 1 574 ? -7.884 5.232 17.583 1.00 95.62 574 THR A N 1
ATOM 4567 C CA . THR A 1 574 ? -8.586 5.676 18.799 1.00 95.62 574 THR A CA 1
ATOM 4568 C C . THR A 1 574 ? -9.938 4.980 18.934 1.00 95.62 574 THR A C 1
ATOM 4570 O O . THR A 1 574 ? -10.258 4.486 20.017 1.00 95.62 574 THR A O 1
ATOM 4573 N N . ALA A 1 575 ? -10.700 4.860 17.838 1.00 96.81 575 ALA A N 1
ATOM 4574 C CA . ALA A 1 575 ? -11.955 4.109 17.833 1.00 96.81 575 ALA A CA 1
ATOM 4575 C C . ALA A 1 575 ? -11.721 2.649 18.254 1.00 96.81 575 ALA A C 1
ATOM 4577 O O . ALA A 1 575 ? -12.348 2.170 19.199 1.00 96.81 575 ALA A O 1
ATOM 4578 N N . HIS A 1 576 ? -10.767 1.964 17.618 1.00 97.00 576 HIS A N 1
ATOM 4579 C CA . HIS A 1 576 ? -10.445 0.567 17.925 1.00 97.00 576 HIS A CA 1
ATOM 4580 C C . HIS A 1 576 ? -10.008 0.357 19.380 1.00 97.00 576 HIS A C 1
ATOM 4582 O O . HIS A 1 576 ? -10.471 -0.585 20.026 1.00 97.00 576 HIS A O 1
ATOM 4588 N N . LEU A 1 577 ? -9.154 1.237 19.911 1.00 97.56 577 LEU A N 1
ATOM 4589 C CA . LEU A 1 577 ? -8.673 1.157 21.290 1.00 97.56 577 LEU A CA 1
ATOM 4590 C C . LEU A 1 577 ? -9.814 1.344 22.297 1.00 97.56 577 LEU A C 1
ATOM 4592 O O . LEU A 1 577 ? -9.975 0.529 23.205 1.00 97.56 577 LEU A O 1
ATOM 4596 N N . ALA A 1 578 ? -10.649 2.367 22.101 1.00 98.00 578 ALA A N 1
ATOM 4597 C CA . ALA A 1 578 ? -11.799 2.630 22.959 1.00 98.00 578 ALA A CA 1
ATOM 4598 C C . ALA A 1 578 ? -12.835 1.495 22.924 1.00 98.00 578 ALA A C 1
ATOM 4600 O O . ALA A 1 578 ? -13.342 1.085 23.973 1.00 98.00 578 ALA A O 1
ATOM 4601 N N . GLY A 1 579 ? -13.104 0.941 21.738 1.00 97.56 579 GLY A N 1
ATOM 4602 C CA . GLY A 1 579 ? -13.979 -0.220 21.574 1.00 97.56 579 GLY A CA 1
ATOM 4603 C C . GLY A 1 579 ? -13.440 -1.463 22.275 1.00 97.56 579 GLY A C 1
ATOM 4604 O O . GLY A 1 579 ? -14.178 -2.144 22.982 1.00 97.56 579 GLY A O 1
ATOM 4605 N N . ALA A 1 580 ? -12.140 -1.734 22.151 1.00 97.69 580 ALA A N 1
ATOM 4606 C CA . ALA A 1 580 ? -11.486 -2.866 22.806 1.00 97.69 580 ALA A CA 1
ATOM 4607 C C . ALA A 1 580 ? -11.514 -2.782 24.346 1.00 97.69 580 ALA A C 1
ATOM 4609 O O . ALA A 1 580 ? -11.453 -3.812 25.024 1.00 97.69 580 ALA A O 1
ATOM 4610 N N . MET A 1 581 ? -11.637 -1.569 24.892 1.00 96.88 581 MET A N 1
ATOM 4611 C CA . MET A 1 581 ? -11.793 -1.281 26.324 1.00 96.88 581 MET A CA 1
ATOM 4612 C C . MET A 1 581 ? -13.252 -1.246 26.790 1.00 96.88 581 MET A C 1
ATOM 4614 O O . MET A 1 581 ? -13.511 -1.017 27.969 1.00 96.88 581 MET A O 1
ATOM 4618 N N . GLY A 1 582 ? -14.214 -1.456 25.888 1.00 96.62 582 GLY A N 1
ATOM 4619 C CA . GLY A 1 582 ? -15.637 -1.471 26.217 1.00 96.62 582 GLY A CA 1
ATOM 4620 C C . GLY A 1 582 ? -16.232 -0.114 26.548 1.00 96.62 582 GLY A C 1
ATOM 4621 O O . GLY A 1 582 ? -17.241 -0.034 27.256 1.00 96.62 582 GLY A O 1
ATOM 4622 N N . LYS A 1 583 ? -15.627 0.966 26.048 1.00 97.62 583 LYS A N 1
ATOM 4623 C CA . LYS A 1 583 ? -16.219 2.299 26.147 1.00 97.62 583 LYS A CA 1
ATOM 4624 C C . LYS A 1 583 ? -17.375 2.442 25.160 1.00 97.62 583 LYS A C 1
ATOM 4626 O O . LYS A 1 583 ? -17.323 1.853 24.079 1.00 97.62 583 LYS A O 1
ATOM 4631 N N . PRO A 1 584 ? -18.422 3.213 25.496 1.00 98.06 584 PRO A N 1
ATOM 4632 C CA . PRO A 1 584 ? -19.338 3.717 24.485 1.00 98.06 584 PRO A CA 1
ATOM 4633 C C . PRO A 1 584 ? -18.539 4.509 23.446 1.00 98.06 584 PRO A C 1
ATOM 4635 O O . PRO A 1 584 ? -17.825 5.450 23.805 1.00 98.06 584 PRO A O 1
ATOM 4638 N N . VAL A 1 585 ? -18.634 4.116 22.175 1.00 98.44 585 VAL A N 1
ATOM 4639 C CA . VAL A 1 585 ? -17.980 4.834 21.072 1.00 98.44 585 VAL A CA 1
ATOM 4640 C C . VAL A 1 585 ? -18.979 5.085 19.962 1.00 98.44 585 VAL A C 1
ATOM 4642 O O . VAL A 1 585 ? -19.713 4.181 19.564 1.00 98.44 585 VAL A O 1
ATOM 4645 N N . TRP A 1 586 ? -18.993 6.305 19.445 1.00 98.62 586 TRP A N 1
ATOM 4646 C CA . TRP A 1 586 ? -19.692 6.653 18.220 1.00 98.62 586 TRP A CA 1
ATOM 4647 C C . TRP A 1 586 ? -18.674 6.847 17.108 1.00 98.62 586 TRP A C 1
ATOM 4649 O O . TRP A 1 586 ? -17.855 7.766 17.160 1.00 98.62 586 TRP A O 1
ATOM 4659 N N . THR A 1 587 ? -18.709 5.957 16.121 1.00 98.06 587 THR A N 1
ATOM 4660 C CA . THR A 1 587 ? -17.769 5.974 15.004 1.00 98.06 587 THR A CA 1
ATOM 4661 C C . THR A 1 587 ? -18.399 6.632 13.786 1.00 98.06 587 THR A C 1
ATOM 4663 O O . THR A 1 587 ? -19.462 6.210 13.328 1.00 98.06 587 THR A O 1
ATOM 4666 N N . LEU A 1 588 ? -17.739 7.663 13.262 1.00 97.50 588 LEU A N 1
ATOM 4667 C CA . LEU A 1 588 ? -18.165 8.409 12.082 1.00 97.50 588 LEU A CA 1
ATOM 4668 C C . LEU A 1 588 ? -17.506 7.803 10.842 1.00 97.50 588 LEU A C 1
ATOM 4670 O O . LEU A 1 588 ? -16.280 7.703 10.767 1.00 97.50 588 LEU A O 1
ATOM 4674 N N . LEU A 1 589 ? -18.322 7.377 9.882 1.00 95.88 589 LEU A N 1
ATOM 4675 C CA . LEU A 1 589 ? -17.890 6.595 8.732 1.00 95.88 589 LEU A CA 1
ATOM 4676 C C . LEU A 1 589 ? -18.203 7.305 7.409 1.00 95.88 589 LEU A C 1
ATOM 4678 O O . LEU A 1 589 ? -19.298 7.861 7.254 1.00 95.88 589 LEU A O 1
ATOM 4682 N N . PRO A 1 590 ? -17.281 7.240 6.431 1.00 93.94 590 PRO A N 1
ATOM 4683 C CA . PRO A 1 590 ? -17.536 7.736 5.086 1.00 93.94 590 PRO A CA 1
ATOM 4684 C C . PRO A 1 590 ? -18.571 6.867 4.360 1.00 93.94 590 PRO A C 1
ATOM 4686 O O . PRO A 1 590 ? -18.924 5.779 4.818 1.00 93.94 590 PRO A O 1
ATOM 4689 N N . TYR A 1 591 ? -19.025 7.336 3.196 1.00 93.06 591 TYR A N 1
ATOM 4690 C CA . TYR A 1 591 ? -20.030 6.636 2.390 1.00 93.06 591 TYR A CA 1
ATOM 4691 C C . TYR A 1 591 ? -19.600 5.216 1.990 1.00 93.06 591 TYR A C 1
ATOM 4693 O O . TYR A 1 591 ? -20.379 4.275 2.114 1.00 93.06 591 TYR A O 1
ATOM 4701 N N . VAL A 1 592 ? -18.341 5.053 1.563 1.00 92.56 592 VAL A N 1
ATOM 4702 C CA . VAL A 1 592 ? -17.703 3.742 1.369 1.00 92.56 592 VAL A CA 1
ATOM 4703 C C . VAL A 1 592 ? -16.763 3.494 2.554 1.00 92.56 592 VAL A C 1
ATOM 4705 O O . VAL A 1 592 ? -15.643 4.012 2.550 1.00 92.56 592 VAL A O 1
ATOM 4708 N N . PRO A 1 593 ? -17.202 2.763 3.594 1.00 93.00 593 PRO A N 1
ATOM 4709 C CA . PRO A 1 593 ? -16.385 2.494 4.770 1.00 93.00 593 PRO A CA 1
ATOM 4710 C C . PRO A 1 593 ? -15.346 1.400 4.497 1.00 93.00 593 PRO A C 1
ATOM 4712 O O . PRO A 1 593 ? -15.433 0.656 3.517 1.00 93.00 593 PRO A O 1
ATOM 4715 N N . ASP A 1 594 ? -14.378 1.267 5.404 1.00 92.56 594 ASP A N 1
ATOM 4716 C CA . ASP A 1 594 ? -13.523 0.080 5.450 1.00 92.56 594 ASP A CA 1
ATOM 4717 C C . ASP A 1 594 ? -14.351 -1.184 5.756 1.00 92.56 594 ASP A C 1
ATOM 4719 O O . ASP A 1 594 ? -15.379 -1.127 6.444 1.00 92.56 594 ASP A O 1
ATOM 4723 N N . TRP A 1 595 ? -13.898 -2.336 5.252 1.00 94.88 595 TRP A N 1
ATOM 4724 C CA . TRP A 1 595 ? -14.623 -3.612 5.312 1.00 94.88 595 TRP A CA 1
ATOM 4725 C C . TRP A 1 595 ? -14.999 -4.033 6.737 1.00 94.88 595 TRP A C 1
ATOM 4727 O O . TRP A 1 595 ? -16.030 -4.674 6.947 1.00 94.88 595 TRP A O 1
ATOM 4737 N N . ARG A 1 596 ? -14.214 -3.605 7.731 1.00 94.12 596 ARG A N 1
ATOM 4738 C CA . ARG A 1 596 ? -14.429 -3.847 9.166 1.00 94.12 596 ARG A CA 1
ATOM 4739 C C . ARG A 1 596 ? -15.800 -3.442 9.673 1.00 94.12 596 ARG A C 1
ATOM 4741 O O . ARG A 1 596 ? -16.306 -4.034 10.627 1.00 94.12 596 ARG A O 1
ATOM 4748 N N . TRP A 1 597 ? -16.362 -2.402 9.069 1.00 95.06 597 TRP A N 1
ATOM 4749 C CA . TRP A 1 597 ? -17.582 -1.766 9.539 1.00 95.06 597 TRP A CA 1
ATOM 4750 C C . TRP A 1 597 ? -18.837 -2.325 8.867 1.00 95.06 597 TRP A C 1
ATOM 4752 O O . TRP A 1 597 ? -19.935 -2.054 9.351 1.00 95.06 597 TRP A O 1
ATOM 4762 N N . MET A 1 598 ? -18.696 -3.112 7.792 1.00 95.00 598 MET A N 1
ATOM 4763 C CA . MET A 1 598 ? -19.789 -3.614 6.943 1.00 95.00 598 MET A CA 1
ATOM 4764 C C . MET A 1 598 ? -20.698 -2.494 6.381 1.00 95.00 598 MET A C 1
ATOM 4766 O O . MET A 1 598 ? -20.563 -1.326 6.746 1.00 95.00 598 MET A O 1
ATOM 4770 N N . LEU A 1 599 ? -21.621 -2.812 5.465 1.00 91.50 599 LEU A N 1
ATOM 4771 C CA . LEU A 1 599 ? -22.471 -1.795 4.809 1.00 91.50 599 LEU A CA 1
ATOM 4772 C C . LEU A 1 599 ? -23.735 -1.425 5.595 1.00 91.50 599 LEU A C 1
ATOM 4774 O O . LEU A 1 599 ? -23.987 -0.253 5.863 1.00 91.50 599 LEU A O 1
ATOM 4778 N N . ASN A 1 600 ? -24.534 -2.419 5.977 1.00 88.50 600 ASN A N 1
ATOM 4779 C CA . ASN A 1 600 ? -25.941 -2.213 6.338 1.00 88.50 600 ASN A CA 1
ATOM 4780 C C . ASN A 1 600 ? -26.198 -2.388 7.837 1.00 88.50 600 ASN A C 1
ATOM 4782 O O . ASN A 1 600 ? -27.047 -3.185 8.237 1.00 88.50 600 ASN A O 1
ATOM 4786 N N . ARG A 1 601 ? -25.426 -1.686 8.673 1.00 93.00 601 ARG A N 1
ATOM 4787 C CA . ARG A 1 601 ? -25.558 -1.791 10.133 1.00 93.00 601 ARG A CA 1
ATOM 4788 C C . ARG A 1 601 ? -25.135 -0.537 10.891 1.00 93.00 601 ARG A C 1
ATOM 4790 O O . ARG A 1 601 ? -24.240 0.184 10.454 1.00 93.00 601 ARG A O 1
ATOM 4797 N N . GLU A 1 602 ? -25.753 -0.315 12.044 1.00 95.62 602 GLU A N 1
ATOM 4798 C CA . GLU A 1 602 ? -25.461 0.809 12.951 1.00 95.62 602 GLU A CA 1
ATOM 4799 C C . GLU A 1 602 ? -24.629 0.389 14.174 1.00 95.62 602 GLU A C 1
ATOM 4801 O O . GLU A 1 602 ? -24.298 1.222 15.010 1.00 95.62 602 GLU A O 1
ATOM 4806 N N . ASP A 1 603 ? -24.273 -0.888 14.289 1.00 95.62 603 ASP A N 1
ATOM 4807 C CA . ASP A 1 603 ? -23.461 -1.470 15.358 1.00 95.62 603 ASP A CA 1
ATOM 4808 C C . ASP A 1 603 ? -22.162 -2.078 14.798 1.00 95.62 603 ASP A C 1
ATOM 4810 O O . ASP A 1 603 ? -22.031 -2.294 13.591 1.00 95.62 603 ASP A O 1
ATOM 4814 N N . SER A 1 604 ? -21.191 -2.375 15.668 1.00 95.50 604 SER A N 1
ATOM 4815 C CA . SER A 1 604 ? -19.947 -3.048 15.273 1.00 95.50 604 SER A CA 1
ATOM 4816 C C . SER A 1 604 ? -19.927 -4.500 15.754 1.00 95.50 604 SER A C 1
ATOM 4818 O O . SER A 1 604 ? -20.022 -4.729 16.961 1.00 95.50 604 SER A O 1
ATOM 4820 N N . PRO A 1 605 ? -19.712 -5.493 14.867 1.00 94.62 605 PRO A N 1
ATOM 4821 C CA . PRO A 1 605 ? -19.505 -6.867 15.310 1.00 94.62 605 PRO A CA 1
ATOM 4822 C C . PRO A 1 605 ? -18.195 -7.013 16.101 1.00 94.62 605 PRO A C 1
ATOM 4824 O O . PRO A 1 605 ? -18.095 -7.873 16.963 1.00 94.62 605 PRO A O 1
ATOM 4827 N N . TRP A 1 606 ? -17.197 -6.154 15.880 1.00 95.88 606 TRP A N 1
ATOM 4828 C CA . TRP A 1 606 ? -15.941 -6.190 16.638 1.00 95.88 606 TRP A CA 1
ATOM 4829 C C . TRP A 1 606 ? -16.082 -5.656 18.066 1.00 95.88 606 TRP A C 1
ATOM 4831 O O . TRP A 1 606 ? -15.344 -6.085 18.954 1.00 95.88 606 TRP A O 1
ATOM 4841 N N . TYR A 1 607 ? -17.010 -4.719 18.277 1.00 96.62 607 TYR A N 1
ATOM 4842 C CA . TYR A 1 607 ? -17.112 -3.932 19.503 1.00 96.62 607 TYR A CA 1
ATOM 4843 C C . TYR A 1 607 ? -18.586 -3.701 19.886 1.00 96.62 607 TYR A C 1
ATOM 4845 O O . TYR A 1 607 ? -19.214 -2.762 19.387 1.00 96.62 607 TYR A O 1
ATOM 4853 N N . PRO A 1 608 ? -19.145 -4.497 20.816 1.00 93.69 608 PRO A N 1
ATOM 4854 C CA . PRO A 1 608 ? -20.568 -4.436 21.171 1.00 93.69 608 PRO A CA 1
ATOM 4855 C C . PRO A 1 608 ? -21.054 -3.100 21.750 1.00 93.69 608 PRO A C 1
ATOM 4857 O O . PRO A 1 608 ? -22.255 -2.858 21.827 1.00 93.69 608 PRO A O 1
ATOM 4860 N N . THR A 1 609 ? -20.142 -2.242 22.211 1.00 95.31 609 THR A N 1
ATOM 4861 C CA . THR A 1 609 ? -20.454 -0.929 22.796 1.00 95.31 609 THR A CA 1
ATOM 4862 C C . THR A 1 609 ? -20.448 0.208 21.773 1.00 95.31 609 THR A C 1
ATOM 4864 O O . THR A 1 609 ? -20.651 1.365 22.149 1.00 95.31 609 THR A O 1
ATOM 4867 N N . MET A 1 610 ? -20.197 -0.094 20.495 1.00 96.69 610 MET A N 1
ATOM 4868 C CA . MET A 1 610 ? -20.107 0.911 19.442 1.00 96.69 610 MET A CA 1
ATOM 4869 C C . MET A 1 610 ? -21.423 1.159 18.722 1.00 96.69 610 MET A C 1
ATOM 4871 O O . MET A 1 610 ? -22.182 0.234 18.436 1.00 96.69 610 MET A O 1
ATOM 4875 N N . ARG A 1 611 ? -21.607 2.418 18.325 1.00 97.88 611 ARG A N 1
ATOM 4876 C CA . ARG A 1 611 ? -22.613 2.857 17.362 1.00 97.88 611 ARG A CA 1
ATOM 4877 C C . ARG A 1 611 ? -21.939 3.518 16.166 1.00 97.88 611 ARG A C 1
ATOM 4879 O O . ARG A 1 611 ? -20.982 4.268 16.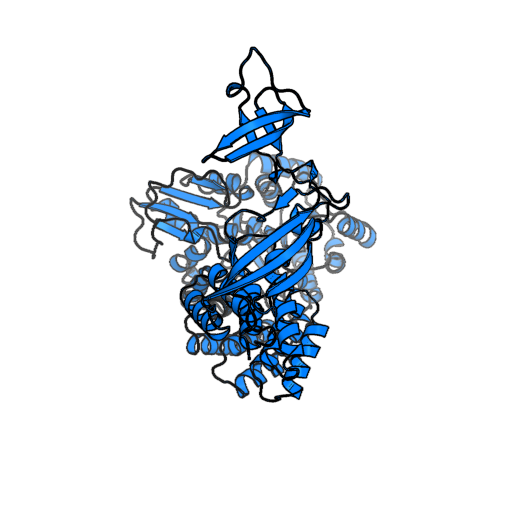332 1.00 97.88 611 ARG A O 1
ATOM 4886 N N . LEU A 1 612 ? -22.451 3.266 14.972 1.00 98.19 612 LEU A N 1
ATOM 4887 C CA . LEU A 1 612 ? -21.907 3.746 13.709 1.00 98.19 612 LEU A CA 1
ATOM 4888 C C . LEU A 1 612 ? -22.824 4.815 13.110 1.00 98.19 612 LEU A C 1
ATOM 4890 O O . LEU A 1 612 ? -24.032 4.610 13.001 1.00 98.19 612 LEU A O 1
ATOM 4894 N N . PHE A 1 613 ? -22.240 5.933 12.685 1.00 97.75 613 PHE A N 1
ATOM 4895 C CA . PHE A 1 613 ? -22.914 6.997 11.942 1.00 97.75 613 PHE A CA 1
ATOM 4896 C C . PHE A 1 613 ? -22.273 7.100 10.562 1.00 97.75 613 PHE A C 1
ATOM 4898 O O . PHE A 1 613 ? -21.059 7.258 10.453 1.00 97.75 613 PHE A O 1
ATOM 4905 N N . ARG A 1 614 ? -23.073 6.982 9.503 1.00 95.88 614 ARG A N 1
ATOM 4906 C CA . ARG A 1 614 ? -22.580 6.828 8.129 1.00 95.88 614 ARG A CA 1
ATOM 4907 C C . ARG A 1 614 ? -23.036 7.982 7.268 1.00 95.88 614 ARG A C 1
ATOM 4909 O O . ARG A 1 614 ? -24.184 8.415 7.380 1.00 95.88 614 ARG A O 1
ATOM 4916 N N . GLN A 1 615 ? -22.161 8.437 6.380 1.00 95.00 615 GLN A N 1
ATOM 4917 C CA . GLN A 1 615 ? -22.576 9.363 5.337 1.00 95.00 615 GLN A CA 1
ATOM 4918 C C . GLN A 1 615 ? -23.696 8.736 4.489 1.00 95.00 615 GLN A C 1
ATOM 4920 O O . GLN A 1 615 ? -23.541 7.601 4.033 1.00 95.00 615 GLN A O 1
ATOM 4925 N N . PRO A 1 616 ? -24.800 9.456 4.227 1.00 94.19 616 PRO A N 1
ATOM 4926 C CA . PRO A 1 616 ? -25.839 8.993 3.307 1.00 94.19 616 PRO A CA 1
ATOM 4927 C C . PRO A 1 616 ? -25.445 9.178 1.831 1.00 94.19 616 PRO A C 1
ATOM 4929 O O . PRO A 1 616 ? -26.022 8.535 0.957 1.00 94.19 616 PRO A O 1
ATOM 4932 N N . ALA A 1 617 ? -24.468 10.047 1.551 1.00 93.62 617 ALA A N 1
ATOM 4933 C CA . ALA A 1 617 ? -23.894 10.293 0.232 1.00 93.62 617 ALA A CA 1
ATOM 4934 C C . ALA A 1 617 ? -22.408 10.682 0.362 1.00 93.62 617 ALA A C 1
ATOM 4936 O O . ALA A 1 617 ? -22.027 11.222 1.404 1.00 93.62 617 ALA A O 1
ATOM 4937 N N . PRO A 1 618 ? -21.564 10.457 -0.665 1.00 90.69 618 PRO A N 1
ATOM 4938 C CA . PRO A 1 618 ? -20.151 10.829 -0.618 1.00 90.69 618 PRO A CA 1
ATOM 4939 C C . PRO A 1 618 ? -19.936 12.289 -0.197 1.00 90.69 618 PRO A C 1
ATOM 4941 O O . PRO A 1 618 ? -20.402 13.209 -0.866 1.00 90.69 618 PRO A O 1
ATOM 4944 N N . GLY A 1 619 ? -19.219 12.491 0.910 1.00 89.56 619 GLY A N 1
ATOM 4945 C CA . GLY A 1 619 ? -18.878 13.819 1.428 1.00 89.56 619 GLY A CA 1
ATOM 4946 C C . GLY A 1 619 ? -19.951 14.487 2.295 1.00 89.56 619 GLY A C 1
ATOM 4947 O O . GLY A 1 619 ? -19.692 15.568 2.816 1.00 89.56 619 GLY A O 1
ATOM 4948 N N . ASP A 1 620 ? -21.122 13.872 2.500 1.00 94.38 620 ASP A N 1
ATOM 4949 C CA . ASP A 1 620 ? -22.181 14.427 3.358 1.00 94.38 620 ASP A CA 1
ATOM 4950 C C . ASP A 1 620 ? -21.901 14.173 4.851 1.00 94.38 620 ASP A C 1
ATOM 4952 O O . ASP A 1 620 ? -22.571 13.387 5.529 1.00 94.38 620 ASP A O 1
ATOM 4956 N N . TRP A 1 621 ? -20.861 14.834 5.359 1.00 94.50 621 TRP A N 1
ATOM 4957 C CA . TRP A 1 621 ? -20.524 14.849 6.782 1.00 94.50 621 TRP A CA 1
ATOM 4958 C C . TRP A 1 621 ? -21.505 15.676 7.623 1.00 94.50 621 TRP A C 1
ATOM 4960 O O . TRP A 1 621 ? -21.672 15.397 8.811 1.00 94.50 621 TRP A O 1
ATOM 4970 N N . ASP A 1 622 ? -22.206 16.638 7.020 1.00 94.75 622 ASP A N 1
ATOM 4971 C CA . ASP A 1 622 ? -23.203 17.462 7.709 1.00 94.75 622 ASP A CA 1
ATOM 4972 C C . ASP A 1 622 ? -24.363 16.609 8.238 1.00 94.75 622 ASP A C 1
ATOM 4974 O O . ASP A 1 622 ? -24.781 16.765 9.388 1.00 94.75 622 ASP A O 1
ATOM 4978 N N . SER A 1 623 ? -24.883 15.679 7.428 1.00 96.19 623 SER A N 1
ATOM 4979 C CA . SER A 1 623 ? -25.938 14.753 7.861 1.00 96.19 623 SER A CA 1
ATOM 4980 C C . SER A 1 623 ? -25.469 13.825 8.984 1.00 96.19 623 SER A C 1
ATOM 4982 O O . SER A 1 623 ? -26.221 13.573 9.929 1.00 96.19 623 SER A O 1
ATOM 4984 N N . VAL A 1 624 ? -24.214 13.364 8.925 1.00 96.69 624 VAL A N 1
ATOM 4985 C CA . VAL A 1 624 ? -23.591 12.566 9.995 1.00 96.69 624 VAL A CA 1
ATOM 4986 C C . VAL A 1 624 ? -23.559 13.365 11.295 1.00 96.69 624 VAL A C 1
ATOM 4988 O O . VAL A 1 624 ? -24.053 12.893 12.321 1.00 96.69 624 VAL A O 1
ATOM 4991 N N . MET A 1 625 ? -23.036 14.593 11.252 1.00 97.31 625 MET A N 1
ATOM 4992 C CA . MET A 1 625 ? -22.899 15.430 12.441 1.00 97.31 625 MET A CA 1
ATOM 4993 C C . MET A 1 625 ? -24.254 15.828 13.031 1.00 97.31 625 MET A C 1
ATOM 4995 O O . MET A 1 625 ? -24.416 15.810 14.249 1.00 97.31 625 MET A O 1
ATOM 4999 N N . LYS A 1 626 ? -25.266 16.102 12.198 1.00 97.25 626 LYS A N 1
ATOM 5000 C CA . LYS A 1 626 ? -26.641 16.335 12.673 1.00 97.25 626 LYS A CA 1
ATOM 5001 C C . LYS A 1 626 ? -27.174 15.148 13.469 1.00 97.25 626 LYS A C 1
ATOM 5003 O O . LYS A 1 626 ? -27.694 15.349 14.564 1.00 97.25 626 LYS A O 1
ATOM 5008 N N . GLY A 1 627 ? -26.994 13.924 12.966 1.00 97.56 627 GLY A N 1
ATOM 5009 C CA . GLY A 1 627 ? -27.400 12.709 13.676 1.00 97.56 627 GLY A CA 1
ATOM 5010 C C . GLY A 1 627 ? -26.692 12.549 15.026 1.00 97.56 627 GLY A C 1
ATOM 5011 O O . GLY A 1 627 ? -27.330 12.227 16.027 1.00 97.56 627 GLY A O 1
ATOM 5012 N N . VAL A 1 628 ? -25.389 12.839 15.076 1.00 98.00 628 VAL A N 1
ATOM 5013 C CA . VAL A 1 628 ? -24.601 12.833 16.321 1.00 98.00 628 VAL A CA 1
ATOM 5014 C C . VAL A 1 628 ? -25.117 13.882 17.311 1.00 98.00 628 VAL A C 1
ATOM 5016 O O . VAL A 1 628 ? -25.337 13.574 18.481 1.00 98.00 628 VAL A O 1
ATOM 5019 N N . VAL A 1 629 ? -25.343 15.117 16.859 1.00 98.19 629 VAL A N 1
ATOM 5020 C CA . VAL A 1 629 ? -25.848 16.223 17.689 1.00 98.19 629 VAL A CA 1
ATOM 5021 C C . VAL A 1 629 ? -27.234 15.912 18.250 1.00 98.19 629 VAL A C 1
ATOM 5023 O O . VAL A 1 629 ? -27.493 16.173 19.426 1.00 98.19 629 VAL A O 1
ATOM 5026 N N . GLU A 1 630 ? -28.134 15.366 17.433 1.00 97.94 630 GLU A N 1
ATOM 5027 C CA . GLU A 1 630 ? -29.467 14.954 17.879 1.00 97.94 630 GLU A CA 1
ATOM 5028 C C . GLU A 1 630 ? -29.405 13.875 18.954 1.00 97.94 630 GLU A C 1
ATOM 5030 O O . GLU A 1 630 ? -30.176 13.930 19.912 1.00 97.94 630 GLU A O 1
ATOM 5035 N N . GLU A 1 631 ? -28.482 12.925 18.825 1.00 97.56 631 GLU A N 1
ATOM 5036 C CA . GLU A 1 631 ? -28.335 11.868 19.813 1.00 97.56 631 GLU A CA 1
ATOM 5037 C C . GLU A 1 631 ? -27.676 12.363 21.104 1.00 97.56 631 GLU A C 1
ATOM 5039 O O . GLU A 1 631 ? -28.130 12.005 22.189 1.00 97.56 631 GLU A O 1
ATOM 5044 N N . LEU A 1 632 ? -26.669 13.241 21.020 1.00 96.75 632 LEU A N 1
ATOM 5045 C CA . LEU A 1 632 ? -26.073 13.868 22.207 1.00 96.75 632 LEU A CA 1
ATOM 5046 C C . LEU A 1 632 ? -27.124 14.634 23.009 1.00 96.75 632 LEU A C 1
ATOM 5048 O O . LEU A 1 632 ? -27.181 14.480 24.224 1.00 96.75 632 LEU A O 1
ATOM 5052 N N . LYS A 1 633 ? -28.007 15.387 22.339 1.00 96.56 633 LYS A N 1
ATOM 5053 C CA . LYS A 1 633 ? -29.126 16.105 22.978 1.00 96.56 633 LYS A CA 1
ATOM 5054 C C . LYS A 1 633 ? -30.108 15.198 23.726 1.00 96.56 633 LYS A C 1
ATOM 5056 O O . LYS A 1 633 ? -30.913 15.713 24.488 1.00 96.56 633 LYS A O 1
ATOM 5061 N N . ARG A 1 634 ? -30.111 13.885 23.469 1.00 95.50 634 ARG A N 1
ATOM 5062 C CA . ARG A 1 634 ? -30.933 12.911 24.209 1.00 95.50 634 ARG A CA 1
ATOM 5063 C C . ARG A 1 634 ? -30.222 12.370 25.452 1.00 95.50 634 ARG A C 1
ATOM 5065 O O . ARG A 1 634 ? -30.891 11.787 26.301 1.00 95.50 634 ARG A O 1
ATOM 5072 N N . LEU A 1 635 ? -28.895 12.505 25.526 1.00 92.50 635 LEU A N 1
ATOM 5073 C CA . LEU A 1 635 ? -28.068 12.044 26.646 1.00 92.50 635 LEU A CA 1
ATOM 5074 C C . LEU A 1 635 ? -27.872 13.109 27.732 1.00 92.50 635 LEU A C 1
ATOM 5076 O O . LEU A 1 635 ? -27.645 12.741 28.884 1.00 92.50 635 LEU A O 1
ATOM 5080 N N . ILE A 1 636 ? -27.930 14.391 27.358 1.00 90.88 636 ILE A N 1
ATOM 5081 C CA . ILE A 1 636 ? -27.854 15.560 28.254 1.00 90.88 636 ILE A CA 1
ATOM 5082 C C . ILE A 1 636 ? -29.241 16.135 28.533 1.00 90.88 636 ILE A C 1
ATOM 5084 O O . ILE A 1 636 ? -29.391 16.779 29.596 1.00 90.88 636 ILE A O 1
#

Radius of gyration: 33.67 Å; chains: 1; bounding box: 93×60×84 Å

pLDDT: mean 91.15, std 10.11, range [40.34, 98.81]

Sequence (636 aa):
MTAKAKYGDIITVHFTCRLDDGSILDSSQGKPPLEITIGKSGYMKSFERAFIGMEPGDRKSVVVTADEAYGPYKSELRQVLRRDQFSNDVPPEVGMEIRIKQDDEEKVIRVVEVTESSVILDANHHLAGKDLFFDIELIALLKPGPSANAYYVLGSAMHEQGFIEEAVQHYHDATEANPEFLDAYFKLGILYQIMGHHDEAMSNYHKVLQLKADHMEAMVNLGNILRIKGEVDNAISYFHQALAIKPEYASAHNSLGVAFKEKGDMETAIRHYQKAIELDDGFAEAHNNLGMALREKAQFDEAEHSYRKAIHINSNLAEAHFNLASVLLLSGNLEEGWAEYEWRLNTEKFESRYHQFPCPPWDGSPVDGKTMLVCAEQGVGDEIMFASCLPNIIERAASCIIECDRRLIPLFSRSFSKASFFERDSQYLPDLSAVQLKVAIGSLPKYFRSDLGTFPHGKQFLLSDLSRVCAWQERLHPFGENLKVGISWRGGEHKYMSHVRSMLLKEWYELFRLPNISFFNLQYGHVSAEIDEVKDNTGTTIHDWEDSDPLENLDDFAAQIVALDLIISVDNATAHLAGAMGKPVWTLLPYVPDWRWMLNREDSPWYPTMRLFRQPAPGDWDSVMKGVVEELKRLI

Foldseek 3Di:
DFDADAAQFWFFKWKWKAFPVRDTPDTCPPHGTDIDGQCPRPAQNQVSCVRGRDGAFDKDKTKDFLCRHVEADDPVLKDKDWQVVDDPVDGADAQDWDWDQDPNDTATWGFHDDDPTITITGRCNVSHRTMMMMIMGTHDGDGDGDALVRLQVQLVVCVVVVVLVSSLVSLVSSCRNPVLPLVSLQVNLVSCVVVVVLVSNLVSLVSNCVSPVLPLVSLQSNLVSCVVVVVLVSSLVSLVSNCVSPVLDLSSLQSNLVSCVVVVNLVSSLVSLVSSCVSPVLPLSSLQSNLVSCLVVVVLVSSLVSLVSSCVSPVLPLSSLCSNLFSCLLQFQQLSSLVSNVSVCVDPLQVFCLVVDPAAADPLPFQAAAEEEEEERDDLLLLLLLVQLVVVNLVHHPAYEYEDAPQCQVFCCVLRVSYHYDYGPDPDDDPCVRHHHYYYSSSSCSNQVNHLVSFDPDLARTDADVVLLVVLLVVCPVLPQAQEEEEEFFAPPPPPVRVQQGDQCVLQLLVQLDPSHAAEYPYADDCVVSQVVSCVRRVHHHHYDPVQHSVVHVRSSLSNLVSGQEYEYEPYSNQSSSQNGNHQYEYEAEQSGGSQQHHPDQAGSSGRNYGYQYQPDRPPVNNSSVVVSVVVVVVD